Protein AF-A0A961IK95-F1 (afdb_monomer_lite)

Sequence (400 aa):
MKLLRFLFLKHDLAIVLLLSVLFCSRSAESQTNPLPEIFRVRCLNSVSGCACFGAAEGERESARLFHAEAVYRDGPDAGGRTPVRIGDRRCFYPVSGLLAKPYAPVLSSPMQNLDHAPLAFSALAPETRRNADPARFVAENTGSSLGHYWATYYHLALEDFHPGPAERILSPSGQTLGTASRSFLEQVMWEGSGISRSGLRLHYSGTALRFNLYPEGIWGHGAGSGFKVYPYRTIALNFPAFCRALGMPAGCRKDDVIGTLVYIPEIAARQIRMSDGSTHDGFFCANDTGSPNYIRDDRIDIFVGTHGGGNPYLPPARQANLLIAGGIENLVPADWRLWTADNTRVWCDRSRLPNDGAAPRAGDCTHDYHTVAWQKRLSLFAFRKSGGAYVRCATNPQAP

Secondary structure (DSSP, 8-state):
----SSSSSSSHHHHHHHHHHHHTT--------PPPPEEEE--TT-TT-EEEESSSS---EEEEE-TT-EEEE-S--BTTEEEEEETTEEEEEEGGGEEE----S----GGGGS--PPPPHHHHSGGGGGG-SHHHHHHHS-EEEEEEEEEEEE--EEGGGS---EEEEE-TTS-EEEEEEHHHHHHHHHHSEEE-TT--EEEE-SSTT-EEE--TT---B-SSTT-B--TTTEEEE-HHHHHHHTTPPTT--HHHHTTBEEE-HHHHHTTPBPTTSPBP-SEEEEEEE--TTTS-TTEEEEE-TTS----TTS-HHHH--HHHHTT-PPP-GGG---EEETTEEPPPPGGGSPSTTPPP-TTS-SSSHHHHTGGGEEEEEEEB-TTSPBPBPPPPPPP-

Foldseek 3Di:
DDDDDPPDPPPPVVVVVVVVVVVVPPPPPPPPPPFWWKWFFAFAFFLPADFFAADLPDPDGPDGDFGRDIWTFDDDHDNQWTWTDDPHDITTHHPVRTHTQDWPPFLDDPQVVPAQFFDQQCQFFVVCVVCSDLVVVPVVFDWDWLFKAFEFAAEAQELSGVDADWDFQAAPVRDGPDIGHPRSLVVCVVRQWHAGPVRFTWGDPPDPSHTDTDDPPFLAAAPDPQDGAHAQAEKAAAVVLSCVSLVHDPPDDCVQAFQFKKFWVVQLVLQFQHPVRHGDNRIHTHHHYDDCVVHPSRYIYGYHYHAARLASSHPPSRRDGRSVVSVQDHDGPRLARHANDSPRGDDDDPVQAPDGLDAHDPSHDSGHNSHSVVVNMTIMTWTADPVRGTRGTDGHPPPD

Structure (mmCIF, N/CA/C/O backbone):
data_AF-A0A961IK95-F1
#
_entry.id   AF-A0A961IK95-F1
#
loop_
_atom_site.group_PDB
_atom_site.id
_atom_site.type_symbol
_atom_site.label_atom_id
_atom_site.label_alt_id
_atom_site.label_comp_id
_atom_site.label_asym_id
_atom_site.label_entity_id
_atom_site.label_seq_id
_atom_site.pdbx_PDB_ins_code
_atom_site.Cartn_x
_atom_site.Cartn_y
_atom_site.Cartn_z
_atom_site.occupancy
_atom_site.B_iso_or_equiv
_atom_site.auth_seq_id
_atom_site.auth_comp_id
_atom_site.auth_asym_id
_atom_site.auth_atom_id
_atom_site.pdbx_PDB_model_num
ATOM 1 N N . MET A 1 1 ? -38.488 14.569 -84.208 1.00 45.97 1 MET A N 1
ATOM 2 C CA . MET A 1 1 ? -37.398 15.064 -83.338 1.00 45.97 1 MET A CA 1
ATOM 3 C C . MET A 1 1 ? -37.680 14.590 -81.909 1.00 45.97 1 MET A C 1
ATOM 5 O O . MET A 1 1 ? -38.280 15.329 -81.153 1.00 45.97 1 MET A O 1
ATOM 9 N N . LYS A 1 2 ? -37.552 13.331 -81.470 1.00 42.62 2 LYS A N 1
ATOM 10 C CA . LYS A 1 2 ? -36.507 12.291 -81.561 1.00 42.62 2 LYS A CA 1
ATOM 11 C C . LYS A 1 2 ? -35.085 12.781 -81.261 1.00 42.62 2 LYS A C 1
ATOM 13 O O . LYS A 1 2 ? -34.568 13.601 -82.003 1.00 42.62 2 LYS A O 1
ATOM 18 N N . LEU A 1 3 ? -34.520 12.156 -80.220 1.00 42.16 3 LEU A N 1
ATOM 19 C CA . LEU A 1 3 ? -33.155 12.208 -79.687 1.00 42.16 3 LEU A CA 1
ATOM 20 C C . LEU A 1 3 ? -32.746 13.512 -78.995 1.00 42.16 3 LEU A C 1
ATOM 22 O O . LEU A 1 3 ? -32.295 14.431 -79.651 1.00 42.16 3 LEU A O 1
ATOM 26 N N . LEU A 1 4 ? -32.849 13.540 -77.662 1.00 39.84 4 LEU A N 1
ATOM 27 C CA . LEU A 1 4 ? -31.824 14.039 -76.725 1.00 39.84 4 LEU A CA 1
ATOM 28 C C . LEU A 1 4 ? -32.437 14.013 -75.313 1.00 39.84 4 LEU A C 1
ATOM 30 O O . LEU A 1 4 ? -33.020 14.999 -74.881 1.00 39.84 4 LEU A O 1
ATOM 34 N N . ARG A 1 5 ? -32.401 12.875 -74.602 1.00 40.41 5 ARG A N 1
ATOM 35 C CA . ARG A 1 5 ? -32.706 12.856 -73.148 1.00 40.41 5 ARG A CA 1
ATOM 36 C C . ARG A 1 5 ? -32.293 11.593 -72.384 1.00 40.41 5 ARG A C 1
ATOM 38 O O . ARG A 1 5 ? -32.721 11.414 -71.255 1.00 40.41 5 ARG A O 1
ATOM 45 N N . PHE A 1 6 ? -31.452 10.731 -72.958 1.00 41.06 6 PHE A N 1
ATOM 46 C CA . PHE A 1 6 ? -31.142 9.420 -72.363 1.00 41.06 6 PHE A CA 1
ATOM 47 C C . PHE A 1 6 ? -29.654 9.144 -72.102 1.00 41.06 6 PHE A C 1
ATOM 49 O O . PHE A 1 6 ? -29.267 7.987 -71.990 1.00 41.06 6 PHE A O 1
ATOM 56 N N . LEU A 1 7 ? -28.814 10.180 -71.977 1.00 40.88 7 LEU A N 1
ATOM 57 C CA . LEU A 1 7 ? -27.362 9.986 -71.823 1.00 40.88 7 LEU A CA 1
ATOM 58 C C . LEU A 1 7 ? -26.703 10.614 -70.586 1.00 40.88 7 LEU A C 1
ATOM 60 O O . LEU A 1 7 ? -25.513 10.409 -70.408 1.00 40.88 7 LEU A O 1
ATOM 64 N N . PHE A 1 8 ? -27.434 11.278 -69.685 1.00 41.00 8 PHE A N 1
ATOM 65 C CA . PHE A 1 8 ? -26.800 11.958 -68.538 1.00 41.00 8 PHE A CA 1
ATOM 66 C C . PHE A 1 8 ? -27.149 11.418 -67.146 1.00 41.00 8 PHE A C 1
ATOM 68 O O . PHE A 1 8 ? -26.710 11.989 -66.161 1.00 41.00 8 PHE A O 1
ATOM 75 N N . LEU A 1 9 ? -27.877 10.300 -67.025 1.00 42.59 9 LEU A N 1
ATOM 76 C CA . LEU A 1 9 ? -28.307 9.791 -65.707 1.00 42.59 9 LEU A CA 1
ATOM 77 C C . LEU A 1 9 ? -27.632 8.488 -65.245 1.00 42.59 9 LEU A C 1
ATOM 79 O O . LEU A 1 9 ? -28.083 7.877 -64.280 1.00 42.59 9 LEU A O 1
ATOM 83 N N . LYS A 1 10 ? -26.575 8.025 -65.927 1.00 44.97 10 LYS A N 1
ATOM 84 C CA . LYS A 1 10 ? -25.900 6.751 -65.598 1.00 44.97 10 LYS A CA 1
ATOM 85 C C . LYS A 1 10 ? -24.442 6.877 -65.149 1.00 44.97 10 LYS A C 1
ATOM 87 O O . LYS A 1 10 ? -23.822 5.847 -64.911 1.00 44.97 10 LYS A O 1
ATOM 92 N N . HIS A 1 11 ? -23.876 8.079 -65.032 1.00 45.06 11 HIS A N 1
ATOM 93 C CA . HIS A 1 11 ? -22.487 8.248 -64.564 1.00 45.06 11 HIS A CA 1
ATOM 94 C C . HIS A 1 11 ? -22.375 8.836 -63.150 1.00 45.06 11 HIS A C 1
ATOM 96 O O . HIS A 1 11 ? -21.434 8.489 -62.443 1.00 45.06 11 HIS A O 1
ATOM 102 N N . ASP A 1 12 ? -23.376 9.576 -62.666 1.00 46.56 12 ASP A N 1
ATOM 103 C CA . ASP A 1 12 ? -23.298 10.172 -61.323 1.00 46.56 12 ASP A CA 1
ATOM 104 C C . ASP A 1 12 ? -23.637 9.190 -60.191 1.00 46.56 12 ASP A C 1
ATOM 106 O O . ASP A 1 12 ? -23.064 9.268 -59.106 1.00 46.56 12 ASP A O 1
ATOM 110 N N . LEU A 1 13 ? -24.497 8.194 -60.436 1.00 47.84 13 LEU A N 1
ATOM 111 C CA . LEU A 1 13 ? -24.855 7.217 -59.399 1.00 47.84 13 LEU A CA 1
ATOM 112 C C . LEU A 1 13 ? -23.715 6.226 -59.103 1.00 47.84 13 LEU A C 1
ATOM 114 O O . LEU A 1 13 ? -23.565 5.772 -57.972 1.00 47.84 13 LEU A O 1
ATOM 118 N N . ALA A 1 14 ? -22.889 5.910 -60.106 1.00 51.78 14 ALA A N 1
ATOM 119 C CA . ALA A 1 14 ? -21.763 4.990 -59.949 1.00 51.78 14 ALA A CA 1
ATOM 120 C C . ALA A 1 14 ? -20.589 5.639 -59.198 1.00 51.78 14 ALA A C 1
ATOM 122 O O . ALA A 1 14 ? -19.937 4.971 -58.401 1.00 51.78 14 ALA A O 1
ATOM 123 N N . ILE A 1 15 ? -20.355 6.943 -59.390 1.00 54.00 15 ILE A N 1
ATOM 124 C CA . ILE A 1 15 ? -19.274 7.677 -58.713 1.00 54.00 15 ILE A CA 1
ATOM 125 C C . ILE A 1 15 ? -19.610 7.911 -57.231 1.00 54.00 15 ILE A C 1
ATOM 127 O O . ILE A 1 15 ? -18.740 7.749 -56.376 1.00 54.00 15 ILE A O 1
ATOM 131 N N . VAL A 1 16 ? -20.876 8.188 -56.895 1.00 55.09 16 VAL A N 1
ATOM 132 C CA . VAL A 1 16 ? -21.311 8.345 -55.494 1.00 55.09 16 VAL A CA 1
ATOM 133 C C . VAL A 1 16 ? -21.284 7.011 -54.733 1.00 55.09 16 VAL A C 1
ATOM 135 O O . VAL A 1 16 ? -20.900 6.991 -53.560 1.00 55.09 16 VAL A O 1
ATOM 138 N N . LEU A 1 17 ? -21.600 5.884 -55.387 1.00 49.41 17 LEU A N 1
ATOM 139 C CA . LEU A 1 17 ? -21.492 4.555 -54.768 1.00 49.41 17 LEU A CA 1
ATOM 140 C C . LEU A 1 17 ? -20.028 4.102 -54.597 1.00 49.41 17 LEU A C 1
ATOM 142 O O . LEU A 1 17 ? -19.689 3.501 -53.582 1.00 49.41 17 LEU A O 1
ATOM 146 N N . LEU A 1 18 ? -19.131 4.427 -55.539 1.00 48.34 18 LEU A N 1
ATOM 147 C CA . LEU A 1 18 ? -17.707 4.082 -55.414 1.00 48.34 18 LEU A CA 1
ATOM 148 C C . LEU A 1 18 ? -17.002 4.913 -54.325 1.00 48.34 18 LEU A C 1
ATOM 150 O O . LEU A 1 18 ? -16.162 4.387 -53.597 1.00 48.34 18 LEU A O 1
ATOM 154 N N . LEU A 1 19 ? -17.378 6.188 -54.161 1.00 45.88 19 LEU A N 1
ATOM 155 C CA . LEU A 1 19 ? -16.849 7.059 -53.102 1.00 45.88 19 LEU A CA 1
ATOM 156 C C . LEU A 1 19 ? -17.349 6.670 -51.703 1.00 45.88 19 LEU A C 1
ATOM 158 O O . LEU A 1 19 ? -16.598 6.793 -50.739 1.00 45.88 19 LEU A O 1
ATOM 162 N N . SER A 1 20 ? -18.567 6.141 -51.568 1.00 46.97 20 SER A N 1
ATOM 163 C CA . SER A 1 20 ? -19.081 5.668 -50.271 1.00 46.97 20 SER A CA 1
ATOM 164 C C . SER A 1 20 ? -18.498 4.309 -49.852 1.00 46.97 20 SER A C 1
ATOM 166 O O . SER A 1 20 ? -18.286 4.082 -48.662 1.00 46.97 20 SER A O 1
ATOM 168 N N . VAL A 1 21 ? -18.110 3.446 -50.800 1.00 49.72 21 VAL A N 1
ATOM 169 C CA . VAL A 1 21 ? -17.390 2.189 -50.496 1.00 49.72 21 VAL A CA 1
ATOM 170 C C . VAL A 1 21 ? -15.903 2.436 -50.178 1.00 49.72 21 VAL A C 1
ATOM 172 O O . VAL A 1 21 ? -15.334 1.758 -49.317 1.00 49.72 21 VAL A O 1
ATOM 175 N N . LEU A 1 22 ? -15.280 3.463 -50.770 1.00 44.09 22 LEU A N 1
ATOM 176 C CA . LEU A 1 22 ? -13.903 3.869 -50.441 1.00 44.09 22 LEU A CA 1
ATOM 177 C C . LEU A 1 22 ? -13.770 4.547 -49.063 1.00 44.09 22 LEU A C 1
ATOM 179 O O . LEU A 1 22 ? -12.698 4.481 -48.465 1.00 44.09 22 LEU A O 1
ATOM 183 N N . PHE A 1 23 ? -14.841 5.133 -48.515 1.00 44.25 23 PHE A N 1
ATOM 184 C CA . PHE A 1 23 ? -14.838 5.712 -47.161 1.00 44.25 23 PHE A CA 1
ATOM 185 C C . PHE A 1 23 ? -15.321 4.760 -46.052 1.00 44.25 23 PHE A C 1
ATOM 187 O O . PHE A 1 23 ? -15.056 5.025 -44.881 1.00 44.25 23 PHE A O 1
ATOM 194 N N . CYS A 1 24 ? -15.943 3.623 -46.385 1.00 41.88 24 CYS A N 1
ATOM 195 C CA . CYS A 1 24 ? -16.347 2.602 -45.405 1.00 41.88 24 CYS A CA 1
ATOM 196 C C . CYS A 1 24 ? -15.288 1.517 -45.136 1.00 41.88 24 CYS A C 1
ATOM 198 O O . CYS A 1 24 ? -15.537 0.610 -44.348 1.00 41.88 24 CYS A O 1
ATOM 200 N N . SER A 1 25 ? -14.099 1.623 -45.738 1.00 40.56 25 SER A N 1
ATOM 201 C CA . SER A 1 25 ? -12.998 0.659 -45.566 1.00 40.56 25 SER A CA 1
ATOM 202 C C . SER A 1 25 ? -11.858 1.183 -44.686 1.00 40.56 25 SER A C 1
ATOM 204 O O . SER A 1 25 ? -10.741 0.675 -44.746 1.00 40.56 25 SER A O 1
ATOM 206 N N . ARG A 1 26 ? -12.105 2.195 -43.842 1.00 41.50 26 ARG A N 1
ATOM 207 C CA . ARG A 1 26 ? -11.265 2.387 -42.655 1.00 41.50 26 ARG A CA 1
ATOM 208 C C . ARG A 1 26 ? -11.751 1.405 -41.611 1.00 41.50 26 ARG A C 1
ATOM 210 O O . ARG A 1 26 ? -12.594 1.732 -40.780 1.00 41.50 26 ARG A O 1
ATOM 217 N N . SER A 1 27 ? -11.225 0.188 -41.715 1.00 43.75 27 SER A N 1
ATOM 218 C CA . SER A 1 27 ? -11.143 -0.743 -40.604 1.00 43.75 27 SER A CA 1
ATOM 219 C C . SER A 1 27 ? -10.884 0.064 -39.342 1.00 43.75 27 SER A C 1
ATOM 221 O O . SER A 1 27 ? -9.898 0.799 -39.259 1.00 43.75 27 SER A O 1
ATOM 223 N N . ALA A 1 28 ? -11.799 -0.042 -38.386 1.00 43.34 28 ALA A N 1
ATOM 224 C CA . ALA A 1 28 ? -11.497 0.251 -37.007 1.00 43.34 28 ALA A CA 1
ATOM 225 C C . ALA A 1 28 ? -10.394 -0.733 -36.592 1.00 43.34 28 ALA A C 1
ATOM 227 O O . ALA A 1 28 ? -10.659 -1.770 -35.990 1.00 43.34 28 ALA A O 1
ATOM 228 N N . GLU A 1 29 ? -9.145 -0.429 -36.949 1.00 40.84 29 GLU A N 1
ATOM 229 C CA . GLU A 1 29 ? -8.019 -0.778 -36.106 1.00 40.84 29 GLU A CA 1
ATOM 230 C C . GLU A 1 29 ? -8.317 -0.080 -34.789 1.00 40.84 29 GLU A C 1
ATOM 232 O O . GLU A 1 29 ? -8.023 1.095 -34.570 1.00 40.84 29 GLU A O 1
ATOM 237 N N . SER A 1 30 ? -9.003 -0.819 -33.923 1.00 37.44 30 SER A N 1
ATOM 238 C CA . SER A 1 30 ? -8.836 -0.661 -32.501 1.00 37.44 30 SER A CA 1
ATOM 239 C C . SER A 1 30 ? -7.330 -0.740 -32.283 1.00 37.44 30 SER A C 1
ATOM 241 O O . SER A 1 30 ? -6.755 -1.823 -32.214 1.00 37.44 30 SER A O 1
ATOM 243 N N . GLN A 1 31 ? -6.672 0.420 -32.265 1.00 39.47 31 GLN A N 1
ATOM 244 C CA . GLN A 1 31 ? -5.379 0.584 -31.632 1.00 39.47 31 GLN A CA 1
ATOM 245 C C . GLN A 1 31 ? -5.626 0.303 -30.151 1.00 39.47 31 GLN A C 1
ATOM 247 O O . GLN A 1 31 ? -5.724 1.205 -29.321 1.00 39.47 31 GLN A O 1
ATOM 252 N N . THR A 1 32 ? -5.792 -0.974 -29.804 1.00 50.81 32 THR A N 1
ATOM 253 C CA . THR A 1 32 ? -5.502 -1.441 -28.466 1.00 50.81 32 THR A CA 1
ATOM 254 C C . THR A 1 32 ? -4.019 -1.181 -28.317 1.00 50.81 32 THR A C 1
ATOM 256 O O . THR A 1 32 ? -3.199 -1.968 -28.792 1.00 50.81 32 THR A O 1
ATOM 259 N N . ASN A 1 33 ? -3.671 -0.019 -27.762 1.00 58.44 33 ASN A N 1
ATOM 260 C CA . ASN A 1 33 ? -2.304 0.253 -27.355 1.00 58.44 33 ASN A CA 1
ATOM 261 C C . ASN A 1 33 ? -1.815 -0.997 -26.615 1.00 58.44 33 ASN A C 1
ATOM 263 O O . ASN A 1 33 ? -2.503 -1.435 -25.683 1.00 58.44 33 ASN A O 1
ATOM 267 N N . PRO A 1 34 ? -0.716 -1.625 -27.068 1.00 7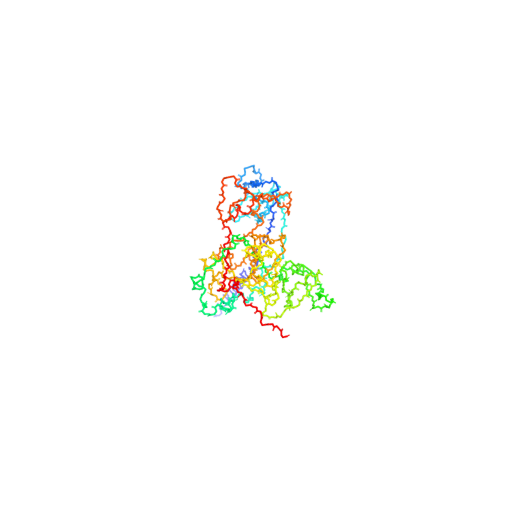6.06 34 PRO A N 1
ATOM 268 C CA . PRO A 1 34 ? -0.248 -2.850 -26.454 1.00 76.06 34 PRO A CA 1
ATOM 269 C C . PRO A 1 34 ? -0.042 -2.589 -24.966 1.00 76.06 34 PRO A C 1
ATOM 271 O O . PRO A 1 34 ? 0.439 -1.526 -24.558 1.00 76.06 34 PRO A O 1
ATOM 274 N N . LEU A 1 35 ? -0.471 -3.549 -24.153 1.00 85.81 35 LEU A N 1
ATOM 275 C CA . LEU A 1 35 ? -0.313 -3.466 -22.712 1.00 85.81 35 LEU A CA 1
ATOM 276 C C . LEU A 1 35 ? 1.168 -3.246 -22.373 1.00 85.81 35 LEU A C 1
ATOM 278 O O . LEU A 1 35 ? 2.027 -3.907 -22.960 1.00 85.81 35 LEU A O 1
ATOM 282 N N . PRO A 1 36 ? 1.487 -2.318 -21.457 1.00 91.06 36 PRO A N 1
ATOM 283 C CA . PRO A 1 36 ? 2.870 -1.959 -21.193 1.00 91.06 36 PRO A CA 1
ATOM 284 C C . PRO A 1 36 ? 3.668 -3.145 -20.643 1.00 91.06 36 PRO A C 1
ATOM 286 O O . PRO A 1 36 ? 3.295 -3.733 -19.631 1.00 91.06 36 PRO A O 1
ATOM 289 N N . GLU A 1 37 ? 4.812 -3.460 -21.236 1.00 95.19 37 GLU A N 1
ATOM 290 C CA . GLU A 1 37 ? 5.765 -4.374 -20.606 1.00 95.19 37 GLU A CA 1
ATOM 291 C C . GLU A 1 37 ? 6.461 -3.659 -19.441 1.00 95.19 37 GLU A C 1
ATOM 293 O O . GLU A 1 37 ? 7.066 -2.597 -19.620 1.00 95.19 37 GLU A O 1
ATOM 298 N N . ILE A 1 38 ? 6.356 -4.236 -18.241 1.00 97.06 38 ILE A N 1
ATOM 299 C CA . ILE A 1 38 ? 6.923 -3.678 -17.011 1.00 97.06 38 ILE A CA 1
ATOM 300 C C . ILE A 1 38 ? 8.025 -4.605 -16.511 1.00 97.06 38 ILE A C 1
ATOM 302 O O . ILE A 1 38 ? 7.834 -5.817 -16.373 1.00 97.06 38 ILE A O 1
ATOM 306 N N . PHE A 1 39 ? 9.173 -4.022 -16.190 1.00 98.00 39 PHE A N 1
ATOM 307 C CA . PHE A 1 39 ? 10.311 -4.724 -15.623 1.00 98.00 39 PHE A CA 1
ATOM 308 C C . PHE A 1 39 ? 10.614 -4.229 -14.216 1.00 98.00 39 PHE A C 1
ATOM 310 O O . PHE A 1 39 ? 10.474 -3.052 -13.892 1.00 98.00 39 PHE A O 1
ATOM 317 N N . ARG A 1 40 ? 11.103 -5.149 -13.390 1.00 98.12 40 ARG A N 1
ATOM 318 C CA . ARG A 1 40 ? 11.811 -4.855 -12.151 1.00 98.12 40 ARG A CA 1
ATOM 319 C C . ARG A 1 40 ? 13.308 -4.834 -12.442 1.00 98.12 40 ARG A C 1
ATOM 321 O O . ARG A 1 40 ? 13.852 -5.841 -12.896 1.00 98.12 40 ARG A O 1
ATOM 328 N N . VAL A 1 41 ? 13.974 -3.730 -12.127 1.00 98.31 41 VAL A N 1
ATOM 329 C CA . VAL A 1 41 ? 15.429 -3.599 -12.275 1.00 98.31 41 VAL A CA 1
ATOM 330 C C . VAL A 1 41 ? 16.159 -4.487 -11.269 1.00 98.31 41 VAL A C 1
ATOM 332 O O . VAL A 1 41 ? 15.858 -4.486 -10.073 1.00 98.31 41 VAL A O 1
ATOM 335 N N . ARG A 1 42 ? 17.169 -5.218 -11.741 1.00 98.31 42 ARG A N 1
ATOM 336 C CA . ARG A 1 42 ? 18.123 -5.969 -10.925 1.00 98.31 42 ARG A CA 1
ATOM 337 C C . ARG A 1 42 ? 19.454 -5.215 -10.860 1.00 98.31 42 ARG A C 1
ATOM 339 O O . ARG A 1 42 ? 20.326 -5.407 -11.695 1.00 98.31 42 ARG A O 1
ATOM 346 N N . CYS A 1 43 ? 19.619 -4.412 -9.810 1.00 97.75 43 CYS A N 1
ATOM 347 C CA . CYS A 1 43 ? 20.874 -3.730 -9.476 1.00 97.75 43 CYS A CA 1
ATOM 348 C C . CYS A 1 43 ? 21.347 -4.101 -8.059 1.00 97.75 43 CYS A C 1
ATOM 350 O O . CYS A 1 43 ? 21.096 -3.386 -7.096 1.00 97.75 43 CYS A O 1
ATOM 352 N N . LEU A 1 44 ? 21.956 -5.273 -7.897 1.00 97.88 44 LEU A N 1
ATOM 353 C CA . LEU A 1 44 ? 22.345 -5.777 -6.575 1.00 97.88 44 LEU A CA 1
ATOM 354 C C . LEU A 1 44 ? 23.651 -5.140 -6.083 1.00 97.88 44 LEU A C 1
ATOM 356 O O . LEU A 1 44 ? 24.497 -4.744 -6.879 1.00 97.88 44 LEU A O 1
ATOM 360 N N . ASN A 1 45 ? 23.819 -5.081 -4.762 1.00 97.62 45 ASN A N 1
ATOM 361 C CA . ASN A 1 45 ? 25.032 -4.634 -4.072 1.00 97.62 45 ASN A CA 1
ATOM 362 C C . ASN A 1 45 ? 25.505 -3.208 -4.429 1.00 97.62 45 ASN A C 1
ATOM 364 O O . ASN A 1 45 ? 26.687 -2.906 -4.289 1.00 97.62 45 ASN A O 1
ATOM 368 N N . SER A 1 46 ? 24.602 -2.315 -4.856 1.00 96.69 46 SER A N 1
ATOM 369 C CA . SER A 1 46 ? 24.933 -0.919 -5.180 1.00 96.69 46 SER A CA 1
ATOM 370 C C . SER A 1 46 ? 23.968 0.075 -4.536 1.00 96.69 46 SER A C 1
ATOM 372 O O . SER A 1 46 ? 22.833 0.231 -4.980 1.00 96.69 46 SER A O 1
ATOM 374 N N . VAL A 1 47 ? 24.450 0.816 -3.532 1.00 95.75 47 VAL A N 1
ATOM 375 C CA . VAL A 1 47 ? 23.699 1.918 -2.898 1.00 95.75 47 VAL A CA 1
ATOM 376 C C . VAL A 1 47 ? 23.473 3.080 -3.870 1.00 95.75 47 VAL A C 1
ATOM 378 O O . VAL A 1 47 ? 22.453 3.760 -3.799 1.00 95.75 47 VAL A O 1
ATOM 381 N N . SER A 1 48 ? 24.417 3.316 -4.784 1.00 95.94 48 SER A N 1
ATOM 382 C CA . SER A 1 48 ? 24.363 4.423 -5.742 1.00 95.94 48 SER A CA 1
ATOM 383 C C . SER A 1 48 ? 23.577 4.086 -7.010 1.00 95.94 48 SER A C 1
ATOM 385 O O . SER A 1 48 ? 23.473 4.935 -7.889 1.00 95.94 48 SER A O 1
ATOM 387 N N . GLY A 1 49 ? 23.022 2.875 -7.120 1.00 97.00 49 GLY A N 1
ATOM 388 C CA . GLY A 1 49 ? 22.348 2.395 -8.323 1.00 97.00 49 GLY A CA 1
ATOM 389 C C . GLY A 1 49 ? 23.319 1.947 -9.420 1.00 97.00 49 GLY A C 1
ATOM 390 O O . GLY A 1 49 ? 24.542 1.970 -9.260 1.00 97.00 49 GLY A O 1
ATOM 391 N N . CYS A 1 50 ? 22.759 1.504 -10.538 1.00 97.38 50 CYS A N 1
ATOM 392 C CA . CYS A 1 50 ? 23.479 0.959 -11.684 1.00 97.38 50 CYS A CA 1
ATOM 393 C C . CYS A 1 50 ? 23.306 1.870 -12.893 1.00 97.38 50 CYS A C 1
ATOM 395 O O . CYS A 1 50 ? 22.241 2.463 -13.079 1.00 97.38 50 CYS A O 1
ATOM 397 N N . ALA A 1 51 ? 24.347 1.945 -13.720 1.00 96.50 51 ALA A N 1
ATOM 398 C CA . ALA A 1 51 ? 24.362 2.790 -14.903 1.00 96.50 51 ALA A CA 1
ATOM 399 C C . ALA A 1 51 ? 23.254 2.407 -15.896 1.00 96.50 51 ALA A C 1
ATOM 401 O O . ALA A 1 51 ? 23.008 1.232 -16.174 1.00 96.50 51 ALA A O 1
ATOM 402 N N . CYS A 1 52 ? 22.619 3.433 -16.445 1.00 96.62 52 CYS A N 1
ATOM 403 C CA . CYS A 1 52 ? 21.712 3.372 -17.574 1.00 96.62 52 CYS A CA 1
ATOM 404 C C . CYS A 1 52 ? 22.203 4.362 -18.628 1.00 96.62 52 CYS A C 1
ATOM 406 O O . CYS A 1 52 ? 22.633 5.471 -18.298 1.00 96.62 52 CYS A O 1
ATOM 408 N N . PHE A 1 53 ? 22.184 3.953 -19.889 1.00 96.81 53 PHE A N 1
ATOM 409 C CA . PHE A 1 53 ? 22.961 4.605 -20.939 1.00 96.81 53 PHE A CA 1
ATOM 410 C C . PHE A 1 53 ? 22.086 5.477 -21.837 1.00 96.81 53 PHE A C 1
ATOM 412 O O . PHE A 1 53 ? 20.906 5.193 -22.038 1.00 96.81 53 PHE A O 1
ATOM 419 N N . GLY A 1 54 ? 22.656 6.544 -22.398 1.00 94.38 54 GLY A N 1
ATOM 420 C CA . GLY A 1 54 ? 21.928 7.425 -23.322 1.00 94.38 54 GLY A CA 1
ATOM 421 C C . GLY A 1 54 ? 21.598 6.783 -24.675 1.00 94.38 54 GLY A C 1
ATOM 422 O O . GLY A 1 54 ? 20.672 7.223 -25.347 1.00 94.38 54 GLY A O 1
ATOM 423 N N . ALA A 1 55 ? 22.333 5.739 -25.064 1.00 91.50 55 ALA A N 1
ATOM 424 C CA . ALA A 1 55 ? 22.173 5.023 -26.326 1.00 91.50 55 ALA A CA 1
ATOM 425 C C . ALA A 1 55 ? 22.481 3.528 -26.142 1.00 91.50 55 ALA A C 1
ATOM 427 O O . ALA A 1 55 ? 23.194 3.154 -25.211 1.00 91.50 55 ALA A O 1
ATOM 428 N N . ALA A 1 56 ? 21.981 2.686 -27.050 1.00 88.06 56 ALA A N 1
ATOM 429 C CA . ALA A 1 56 ? 22.158 1.231 -27.008 1.00 88.06 56 ALA A CA 1
ATOM 430 C C . ALA A 1 56 ? 23.632 0.786 -27.021 1.00 88.06 56 ALA A C 1
ATOM 432 O O . ALA A 1 56 ? 24.013 -0.133 -26.297 1.00 88.06 56 ALA A O 1
ATOM 433 N N . GLU A 1 57 ? 24.458 1.469 -27.813 1.00 86.88 57 GLU A N 1
ATOM 434 C CA . GLU A 1 57 ? 25.899 1.210 -27.958 1.00 86.88 57 GLU A CA 1
ATOM 435 C C . GLU A 1 57 ? 26.763 2.214 -27.176 1.00 86.88 57 GLU A C 1
ATOM 437 O O . GLU A 1 57 ? 27.986 2.130 -27.184 1.00 86.88 57 GLU A O 1
ATOM 442 N N . GLY A 1 58 ? 26.140 3.183 -26.499 1.00 74.00 58 GLY A N 1
ATOM 443 C CA . GLY A 1 58 ? 26.854 4.252 -25.812 1.00 74.00 58 GLY A CA 1
ATOM 444 C C . GLY A 1 58 ? 27.416 3.814 -24.461 1.00 74.00 58 GLY A C 1
ATOM 445 O O . GLY A 1 58 ? 26.732 3.166 -23.673 1.00 74.00 58 GLY A O 1
ATOM 446 N N . GLU A 1 59 ? 28.634 4.256 -24.149 1.00 78.12 59 GLU A N 1
ATOM 447 C CA . GLU A 1 59 ? 29.238 4.095 -22.815 1.00 78.12 59 GLU A CA 1
ATOM 448 C C . GLU A 1 59 ? 28.854 5.226 -21.848 1.00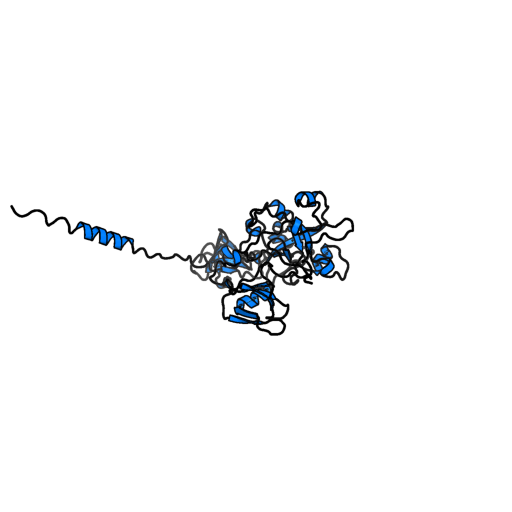 78.12 59 GLU A C 1
ATOM 450 O O . GLU A 1 59 ? 29.051 5.124 -20.638 1.00 78.12 59 GLU A O 1
ATOM 455 N N . ARG A 1 60 ? 28.269 6.316 -22.363 1.00 90.88 60 ARG A N 1
ATOM 456 C CA . ARG A 1 60 ? 27.890 7.472 -21.549 1.00 90.88 60 ARG A CA 1
ATOM 457 C C . ARG A 1 60 ? 26.653 7.164 -20.705 1.00 90.88 60 ARG A C 1
ATOM 459 O O . ARG A 1 60 ? 25.538 7.056 -21.226 1.00 90.88 60 ARG A O 1
ATOM 466 N N . GLU A 1 61 ? 26.863 7.084 -19.394 1.00 93.38 61 GLU A N 1
ATOM 467 C CA . GLU A 1 61 ? 25.801 7.047 -18.389 1.00 93.38 61 GLU A CA 1
ATOM 468 C C . GLU A 1 61 ? 24.931 8.312 -18.509 1.00 93.38 61 GLU A C 1
ATOM 470 O O . GLU A 1 61 ? 25.434 9.437 -18.485 1.00 93.38 61 GLU A O 1
ATOM 475 N N . SER A 1 62 ? 23.621 8.126 -18.671 1.00 93.75 62 SER A N 1
ATOM 476 C CA . SER A 1 62 ? 22.619 9.202 -18.678 1.00 93.75 62 SER A CA 1
ATOM 477 C C . SER A 1 62 ? 21.785 9.225 -17.399 1.00 93.75 62 SER A C 1
ATOM 479 O O . SER A 1 62 ? 21.181 10.241 -17.058 1.00 93.75 62 SER A O 1
ATOM 481 N N . ALA A 1 63 ? 21.723 8.094 -16.700 1.00 94.81 63 ALA A N 1
ATOM 482 C CA . ALA A 1 63 ? 20.867 7.878 -15.553 1.00 94.81 63 ALA A CA 1
ATOM 483 C C . ALA A 1 63 ? 21.410 6.743 -14.682 1.00 94.81 63 ALA A C 1
ATOM 485 O O . ALA A 1 63 ? 22.126 5.863 -15.156 1.00 94.81 63 ALA A O 1
ATOM 486 N N . ARG A 1 64 ? 20.964 6.710 -13.425 1.00 96.12 64 ARG A N 1
ATOM 487 C CA . ARG A 1 64 ? 21.080 5.534 -12.560 1.00 96.12 64 ARG A CA 1
ATOM 488 C C . ARG A 1 64 ? 19.717 4.963 -12.235 1.00 96.12 64 ARG A C 1
ATOM 490 O O . ARG A 1 64 ? 18.778 5.732 -12.005 1.00 96.12 64 ARG A O 1
ATOM 497 N N . LEU A 1 65 ? 19.644 3.635 -12.249 1.00 97.38 65 LEU A N 1
ATOM 498 C CA . LEU A 1 65 ? 18.479 2.864 -11.829 1.00 97.38 65 LEU A CA 1
ATOM 499 C C . LEU A 1 65 ? 18.823 2.045 -10.590 1.00 97.38 65 LEU A C 1
ATOM 501 O O . LEU A 1 65 ? 19.936 1.526 -10.469 1.00 97.38 65 LEU A O 1
ATOM 505 N N . PHE A 1 66 ? 17.867 1.904 -9.685 1.00 97.50 66 PHE A N 1
ATOM 506 C CA . PHE A 1 66 ? 18.052 1.188 -8.428 1.00 97.50 66 PHE A CA 1
ATOM 507 C C . PHE A 1 66 ? 17.428 -0.203 -8.472 1.00 97.50 66 PHE A C 1
ATOM 509 O O . PHE A 1 66 ? 16.549 -0.488 -9.285 1.00 97.50 66 PHE A O 1
ATOM 516 N N . HIS A 1 67 ? 17.878 -1.095 -7.584 1.00 98.31 67 HIS A N 1
ATOM 517 C CA . HIS A 1 67 ? 17.242 -2.402 -7.466 1.00 98.31 67 HIS A CA 1
ATOM 518 C C . HIS A 1 67 ? 15.753 -2.241 -7.173 1.00 98.31 67 HIS A C 1
ATOM 520 O O . HIS A 1 67 ? 15.345 -1.378 -6.399 1.00 98.31 67 HIS A O 1
ATOM 526 N N . ALA A 1 68 ? 14.955 -3.113 -7.772 1.00 97.62 68 ALA A N 1
ATOM 527 C CA . ALA A 1 68 ? 13.516 -3.145 -7.623 1.00 97.62 68 ALA A CA 1
ATOM 528 C C . ALA A 1 68 ? 12.763 -1.899 -8.138 1.00 97.62 68 ALA A C 1
ATOM 530 O O . ALA A 1 68 ? 11.545 -1.821 -7.974 1.00 97.62 68 ALA A O 1
ATOM 531 N N . GLU A 1 69 ? 13.431 -0.972 -8.827 1.00 97.75 69 GLU A N 1
ATOM 532 C CA . GLU A 1 69 ? 12.765 0.106 -9.560 1.00 97.75 69 GLU A CA 1
ATOM 533 C C . GLU A 1 69 ? 11.931 -0.475 -10.708 1.00 97.75 69 GLU A C 1
ATOM 535 O O . GLU A 1 69 ? 12.366 -1.397 -11.407 1.00 97.75 69 GLU A O 1
ATOM 540 N N . ALA A 1 70 ? 10.695 0.009 -10.844 1.00 97.38 70 ALA A N 1
ATOM 541 C CA . ALA A 1 70 ? 9.806 -0.394 -11.923 1.00 97.38 70 ALA A CA 1
ATOM 542 C C . ALA A 1 70 ? 10.075 0.474 -13.150 1.00 97.38 70 ALA A C 1
ATOM 544 O O . ALA A 1 70 ? 10.039 1.703 -13.065 1.00 97.38 70 ALA A O 1
ATOM 545 N N . VAL A 1 71 ? 10.328 -0.167 -14.286 1.00 97.75 71 VAL A N 1
ATOM 546 C CA . VAL A 1 71 ? 10.569 0.511 -15.560 1.00 97.75 71 VAL A CA 1
ATOM 547 C C . VAL A 1 71 ? 9.671 -0.051 -16.645 1.00 97.75 71 VAL A C 1
ATOM 549 O O . VAL A 1 71 ? 9.319 -1.229 -16.625 1.00 97.75 71 VAL A O 1
ATOM 552 N N . TYR A 1 72 ? 9.321 0.791 -17.605 1.00 97.00 72 TYR A N 1
ATOM 553 C CA . TYR A 1 72 ? 8.507 0.418 -18.754 1.00 97.00 72 TYR A CA 1
ATOM 554 C C . TYR A 1 72 ? 9.396 0.193 -19.965 1.00 97.00 72 TYR A C 1
ATOM 556 O O . TYR A 1 72 ? 10.330 0.964 -20.176 1.00 97.00 72 TYR A O 1
ATOM 564 N N . ARG A 1 73 ? 9.096 -0.814 -20.785 1.00 96.50 73 ARG A N 1
ATOM 565 C CA . ARG A 1 73 ? 9.727 -0.941 -22.103 1.00 96.50 73 ARG A CA 1
ATOM 566 C C . ARG A 1 73 ? 9.380 0.269 -22.971 1.00 96.50 73 ARG A C 1
ATOM 568 O O . ARG A 1 73 ? 8.222 0.678 -23.007 1.00 96.50 73 ARG A O 1
ATOM 575 N N . ASP A 1 74 ? 10.366 0.810 -23.679 1.00 95.94 74 ASP A N 1
ATOM 576 C CA . ASP A 1 74 ? 10.211 1.988 -24.549 1.00 95.94 74 ASP A CA 1
ATOM 577 C C . ASP A 1 74 ? 10.722 1.735 -25.981 1.00 95.94 74 ASP A C 1
ATOM 579 O O . ASP A 1 74 ? 11.099 2.660 -26.695 1.00 95.94 74 ASP A O 1
ATOM 583 N N . GLY A 1 75 ? 10.772 0.468 -26.406 1.00 94.56 75 GLY A N 1
ATOM 584 C CA . GLY A 1 75 ? 11.223 0.072 -27.740 1.00 94.56 75 GLY A CA 1
ATOM 585 C C . GLY A 1 75 ? 11.847 -1.329 -27.803 1.00 94.56 75 GLY A C 1
ATOM 586 O O . GLY A 1 75 ? 11.898 -2.039 -26.791 1.00 94.56 75 GLY A O 1
ATOM 587 N N . PRO A 1 76 ? 12.311 -1.741 -28.996 1.00 95.12 76 PRO A N 1
ATOM 588 C CA . PRO A 1 76 ? 12.977 -3.022 -29.196 1.00 95.12 76 PRO A CA 1
ATOM 589 C C . PRO A 1 76 ? 14.378 -3.032 -28.580 1.00 95.12 76 PRO A C 1
ATOM 591 O O . PRO A 1 76 ? 15.009 -1.989 -28.403 1.00 95.12 76 PRO A O 1
ATOM 594 N N . ASP A 1 77 ? 14.874 -4.230 -28.284 1.00 96.06 77 ASP A N 1
ATOM 595 C CA . ASP A 1 77 ? 16.224 -4.403 -27.755 1.00 96.06 77 ASP A CA 1
ATOM 596 C C . ASP A 1 77 ? 17.269 -4.086 -28.834 1.00 96.06 77 ASP A C 1
ATOM 598 O O . ASP A 1 77 ? 17.092 -4.400 -30.011 1.00 96.06 77 ASP A O 1
ATOM 602 N N . ALA A 1 78 ? 18.381 -3.485 -28.422 1.00 94.00 78 ALA A N 1
ATOM 603 C CA . ALA A 1 78 ? 19.501 -3.146 -29.290 1.00 94.00 78 ALA A CA 1
ATOM 604 C C . ALA A 1 78 ? 20.815 -3.250 -28.506 1.00 94.00 78 ALA A C 1
ATOM 606 O O . ALA A 1 78 ? 20.900 -2.814 -27.357 1.00 94.00 78 ALA A O 1
ATOM 607 N N . GLY A 1 79 ? 21.845 -3.856 -29.105 1.00 90.75 79 GLY A N 1
ATOM 608 C CA . GLY A 1 79 ? 23.175 -3.961 -28.486 1.00 90.75 79 GLY A CA 1
ATOM 609 C C . GLY A 1 79 ? 23.192 -4.662 -27.117 1.00 90.75 79 GLY A C 1
ATOM 610 O O . GLY A 1 79 ? 23.964 -4.278 -26.242 1.00 90.75 79 GLY A O 1
ATOM 611 N N . GLY A 1 80 ? 22.301 -5.637 -26.883 1.00 94.94 80 GLY A N 1
ATOM 612 C CA . GLY A 1 80 ? 22.177 -6.330 -25.589 1.00 94.94 80 GLY A CA 1
ATOM 613 C C . GLY A 1 80 ? 21.520 -5.500 -24.473 1.00 94.94 80 GLY A C 1
ATOM 614 O O . GLY A 1 80 ? 21.558 -5.890 -23.301 1.00 94.94 80 GLY A O 1
ATOM 615 N N . ARG A 1 81 ? 20.917 -4.357 -24.815 1.00 97.12 81 ARG A N 1
ATOM 616 C CA . ARG A 1 81 ? 20.193 -3.469 -23.901 1.00 97.12 81 ARG A CA 1
ATOM 617 C C . ARG A 1 81 ? 18.749 -3.273 -24.361 1.00 97.12 81 ARG A C 1
ATOM 619 O O . ARG A 1 81 ? 18.461 -3.299 -25.553 1.00 97.12 81 ARG A O 1
ATOM 626 N N . THR A 1 82 ? 17.863 -3.008 -23.413 1.00 97.69 82 THR A N 1
ATOM 627 C CA . THR A 1 82 ? 16.471 -2.626 -23.665 1.00 97.69 82 THR A CA 1
ATOM 628 C C . THR A 1 82 ? 16.308 -1.130 -23.390 1.00 97.69 82 THR A C 1
ATOM 630 O O . THR A 1 82 ? 16.743 -0.665 -22.328 1.00 97.69 82 THR A O 1
ATOM 633 N N . PRO A 1 83 ? 15.698 -0.349 -24.300 1.00 97.56 83 PRO A N 1
ATOM 634 C CA . PRO A 1 83 ? 15.258 1.004 -23.989 1.00 97.56 83 PRO A CA 1
ATOM 635 C C . PRO A 1 83 ? 14.136 0.946 -22.949 1.00 97.56 83 PRO A C 1
ATOM 637 O O . PRO A 1 83 ? 13.128 0.257 -23.126 1.00 97.56 83 PRO A O 1
ATOM 640 N N . VAL A 1 84 ? 14.320 1.668 -21.851 1.00 97.75 84 VAL A N 1
ATOM 641 C CA . VAL A 1 84 ? 13.392 1.709 -20.724 1.00 97.75 84 VAL A CA 1
ATOM 642 C C . VAL A 1 84 ? 13.028 3.141 -20.355 1.00 97.75 84 VAL A C 1
ATOM 644 O O . VAL A 1 84 ? 13.817 4.073 -20.533 1.00 97.75 84 VAL A O 1
ATOM 647 N N . ARG A 1 85 ? 11.828 3.307 -19.797 1.00 96.44 85 ARG A N 1
ATOM 648 C CA . ARG A 1 85 ? 11.275 4.587 -19.356 1.00 96.44 85 ARG A CA 1
ATOM 649 C C . ARG A 1 85 ? 10.850 4.549 -17.890 1.00 96.44 85 ARG A C 1
ATOM 651 O O . ARG A 1 85 ? 10.231 3.583 -17.441 1.00 96.44 85 ARG A O 1
ATOM 658 N N . ILE A 1 86 ? 11.149 5.629 -17.166 1.00 92.19 86 ILE A N 1
ATOM 659 C CA . ILE A 1 86 ? 10.771 5.867 -15.764 1.00 92.19 86 ILE A CA 1
ATOM 660 C C . ILE A 1 86 ? 10.282 7.305 -15.636 1.00 92.19 86 ILE A C 1
ATOM 662 O O . ILE A 1 86 ? 11.079 8.241 -15.720 1.00 92.19 86 ILE A O 1
ATOM 666 N N . GLY A 1 87 ? 8.975 7.491 -15.451 1.00 87.75 87 GLY A N 1
ATOM 667 C CA . GLY A 1 87 ? 8.369 8.813 -15.616 1.00 87.75 87 GLY A CA 1
ATOM 668 C C . GLY A 1 87 ? 8.726 9.374 -16.997 1.00 87.75 87 GLY A C 1
ATOM 669 O O . GLY A 1 87 ? 8.465 8.716 -18.011 1.00 87.75 87 GLY A O 1
ATOM 670 N N . ASP A 1 88 ? 9.396 10.526 -17.007 1.00 89.25 88 ASP A N 1
ATOM 671 C CA . ASP A 1 88 ? 9.868 11.210 -18.219 1.00 89.25 88 ASP A CA 1
ATOM 672 C C . ASP A 1 88 ? 11.299 10.823 -18.631 1.00 89.25 88 ASP A C 1
ATOM 674 O O . ASP A 1 88 ? 11.756 11.159 -19.725 1.00 89.25 88 ASP A O 1
ATOM 678 N N . ARG A 1 89 ? 12.030 10.100 -17.774 1.00 93.50 89 ARG A N 1
ATOM 679 C CA . ARG A 1 89 ? 13.411 9.678 -18.043 1.00 93.50 89 ARG A CA 1
ATOM 680 C C . ARG A 1 89 ? 13.413 8.468 -18.969 1.00 93.50 89 ARG A C 1
ATOM 682 O O . ARG A 1 89 ? 12.670 7.514 -18.742 1.00 93.50 89 ARG A O 1
ATOM 689 N N . ARG A 1 90 ? 14.304 8.480 -19.961 1.00 96.00 90 ARG A N 1
ATOM 690 C CA . ARG A 1 90 ? 14.539 7.369 -20.894 1.00 96.00 90 ARG A CA 1
ATOM 691 C C . ARG A 1 90 ? 16.021 7.030 -20.941 1.00 96.00 90 ARG A C 1
ATOM 693 O O . ARG A 1 90 ? 16.861 7.930 -20.924 1.00 96.00 90 ARG A O 1
ATOM 700 N N . CYS A 1 91 ? 16.339 5.745 -20.980 1.00 97.12 91 CYS A N 1
ATOM 701 C CA . CYS A 1 91 ? 17.710 5.258 -21.091 1.00 97.12 91 CYS A CA 1
ATOM 702 C C . CYS A 1 91 ? 17.730 3.793 -21.553 1.00 97.12 91 CYS A C 1
ATOM 704 O O . CYS A 1 91 ? 16.692 3.144 -21.631 1.00 97.12 91 CYS A O 1
ATOM 706 N N . PHE A 1 92 ? 18.908 3.263 -21.861 1.00 97.88 92 PHE A N 1
ATOM 707 C CA . PHE A 1 92 ? 19.121 1.871 -22.245 1.00 97.88 92 PHE A CA 1
ATOM 708 C C . PHE A 1 92 ? 19.724 1.101 -21.074 1.00 97.88 92 PHE A C 1
ATOM 710 O O . PHE A 1 92 ? 20.775 1.486 -20.556 1.00 97.88 92 PHE A O 1
ATOM 717 N N . TYR A 1 93 ? 19.085 0.004 -20.671 1.00 97.94 93 TYR A N 1
ATOM 718 C CA . TYR A 1 93 ? 19.532 -0.831 -19.555 1.00 97.94 93 TYR A CA 1
ATOM 719 C C . TYR A 1 93 ? 19.846 -2.260 -20.026 1.00 97.94 93 TYR A C 1
ATOM 721 O O . TYR A 1 93 ? 19.147 -2.755 -20.911 1.00 97.94 93 TYR A O 1
ATOM 729 N N . PRO A 1 94 ? 20.875 -2.944 -19.489 1.00 97.06 94 PRO A N 1
ATOM 730 C CA . PRO A 1 94 ? 21.195 -4.316 -19.888 1.00 97.06 94 PRO A CA 1
ATOM 731 C C . PRO A 1 94 ? 20.002 -5.264 -19.732 1.00 97.06 94 PRO A C 1
ATOM 733 O O . PRO A 1 94 ? 19.392 -5.315 -18.663 1.00 97.06 94 PRO A O 1
ATOM 736 N N . VAL A 1 95 ? 19.715 -6.061 -20.768 1.00 97.12 95 VAL A N 1
ATOM 737 C CA . VAL A 1 95 ? 18.589 -7.021 -20.771 1.00 97.12 95 VAL A CA 1
ATOM 738 C C . VAL A 1 95 ? 18.690 -7.990 -19.587 1.00 97.12 95 VAL A C 1
ATOM 740 O O . VAL A 1 95 ? 17.703 -8.269 -18.912 1.00 97.12 95 VAL A O 1
ATOM 743 N N . SER A 1 96 ? 19.904 -8.450 -19.265 1.00 96.56 96 SER A N 1
ATOM 744 C CA . SER A 1 96 ? 20.180 -9.359 -18.140 1.00 96.56 96 SER A CA 1
ATOM 745 C C . SER A 1 96 ? 19.837 -8.779 -16.760 1.00 96.56 96 SER A C 1
ATOM 747 O O . SER A 1 96 ? 19.692 -9.527 -15.789 1.00 96.56 96 SER A O 1
ATOM 749 N N . GLY A 1 97 ? 19.704 -7.454 -16.665 1.00 97.50 97 GLY A N 1
ATOM 750 C CA . GLY A 1 97 ? 19.320 -6.726 -15.462 1.00 97.50 97 GLY A CA 1
ATOM 751 C C . GLY A 1 97 ? 17.824 -6.408 -15.375 1.00 97.50 97 GLY A C 1
ATOM 752 O O . GLY A 1 97 ? 17.422 -5.707 -14.448 1.00 97.50 97 GLY A O 1
ATOM 753 N N . LEU A 1 98 ? 16.993 -6.884 -16.305 1.00 98.25 98 LEU A N 1
ATOM 754 C CA . LEU A 1 98 ? 15.553 -6.621 -16.329 1.00 98.25 98 LEU A CA 1
ATOM 755 C C . LEU A 1 98 ? 14.761 -7.896 -16.045 1.00 98.25 98 LEU A C 1
ATOM 757 O O . LEU A 1 98 ? 14.892 -8.905 -16.730 1.00 98.25 98 LEU A O 1
ATOM 761 N N . LEU A 1 99 ? 13.909 -7.847 -15.023 1.00 97.75 99 LEU A N 1
ATOM 762 C CA . LEU A 1 99 ? 13.046 -8.962 -14.642 1.00 97.75 99 LEU A CA 1
ATOM 763 C C . LEU A 1 99 ? 11.607 -8.635 -15.000 1.00 97.75 99 LEU A C 1
ATOM 765 O O . LEU A 1 99 ? 11.002 -7.772 -14.363 1.00 97.75 99 LEU A O 1
ATOM 769 N N . ALA A 1 100 ? 11.060 -9.328 -15.997 1.00 96.69 100 ALA A N 1
ATOM 770 C CA . ALA A 1 100 ? 9.681 -9.126 -16.421 1.00 96.69 100 ALA A CA 1
ATOM 771 C C . ALA A 1 100 ? 8.712 -9.327 -15.248 1.00 96.69 100 ALA A C 1
ATOM 773 O O . ALA A 1 100 ? 8.845 -10.265 -14.452 1.00 96.69 100 ALA A O 1
ATOM 774 N N . LYS A 1 101 ? 7.737 -8.426 -15.136 1.00 95.69 101 LYS A N 1
ATOM 775 C CA . LYS A 1 101 ? 6.652 -8.503 -14.161 1.00 95.69 101 LYS A CA 1
ATOM 776 C C . LYS A 1 101 ? 5.344 -8.745 -14.903 1.00 95.69 101 LYS A C 1
ATOM 778 O O . LYS A 1 101 ? 4.685 -7.783 -15.288 1.00 95.69 101 LYS A O 1
ATOM 783 N N . PRO A 1 102 ? 4.988 -10.020 -15.150 1.00 92.00 102 PRO A N 1
ATOM 784 C CA . PRO A 1 102 ? 3.750 -10.335 -15.838 1.00 92.00 102 PRO A CA 1
ATOM 785 C C . PRO A 1 102 ? 2.555 -9.941 -14.971 1.00 92.00 102 PRO A C 1
ATOM 787 O O . PRO A 1 102 ? 2.582 -10.060 -13.745 1.00 92.00 102 PRO A O 1
ATOM 790 N N . TYR A 1 103 ? 1.490 -9.509 -15.630 1.00 91.62 103 TYR A N 1
ATOM 791 C CA . TYR A 1 103 ? 0.208 -9.199 -15.019 1.00 91.62 103 TYR A CA 1
ATOM 792 C C . TYR A 1 103 ? -0.909 -9.627 -15.974 1.00 91.62 103 TYR A C 1
ATOM 794 O O . TYR A 1 103 ? -0.699 -9.763 -17.181 1.00 91.62 103 TYR A O 1
ATOM 802 N N . ALA A 1 104 ? -2.103 -9.869 -15.435 1.00 88.50 104 ALA A N 1
ATOM 803 C CA . ALA A 1 104 ? -3.256 -10.207 -16.261 1.00 88.50 104 ALA A CA 1
ATOM 804 C C . ALA A 1 104 ? -3.592 -9.046 -17.211 1.00 88.50 104 ALA A C 1
ATOM 806 O O . ALA A 1 104 ? -3.616 -7.906 -16.739 1.00 88.50 104 ALA A O 1
ATOM 807 N N . PRO A 1 105 ? -3.925 -9.303 -18.490 1.00 88.94 105 PRO A N 1
ATOM 808 C CA . PRO A 1 105 ? -4.247 -8.274 -19.480 1.00 88.94 105 PRO A CA 1
ATOM 809 C C . PRO A 1 105 ? -5.633 -7.636 -19.266 1.00 88.94 105 PRO A C 1
ATOM 811 O O . PRO A 1 105 ? -6.395 -7.409 -20.198 1.00 88.94 105 PRO A O 1
ATOM 814 N N . VAL A 1 106 ? -5.967 -7.366 -18.008 1.00 88.62 106 VAL A N 1
ATOM 815 C CA . VAL A 1 106 ? -7.209 -6.783 -17.520 1.00 88.62 106 VAL A CA 1
ATOM 816 C C . VAL A 1 106 ? -6.818 -5.534 -16.741 1.00 88.62 106 VAL A C 1
ATOM 818 O O . VAL A 1 106 ? -6.078 -5.615 -15.756 1.00 88.62 106 VAL A O 1
ATOM 821 N N . LEU A 1 107 ? -7.268 -4.374 -17.223 1.00 89.00 107 LEU A N 1
ATOM 822 C CA . LEU A 1 107 ? -6.910 -3.063 -16.671 1.00 89.00 107 LEU A CA 1
ATOM 823 C C . LEU A 1 107 ? -7.913 -2.542 -15.643 1.00 89.00 107 LEU A C 1
ATOM 825 O O . LEU A 1 107 ? -7.552 -1.692 -14.835 1.00 89.00 107 LEU A O 1
ATOM 829 N N . SER A 1 108 ? -9.140 -3.057 -15.659 1.00 90.25 108 SER A N 1
ATOM 830 C CA . SER A 1 108 ? -10.205 -2.669 -14.741 1.00 90.25 108 SER A CA 1
ATOM 831 C C . SER A 1 108 ? -11.100 -3.856 -14.401 1.00 90.25 108 SER A C 1
ATOM 833 O O . SER A 1 108 ? -11.154 -4.842 -15.136 1.00 90.25 108 SER A O 1
ATOM 835 N N . SER A 1 109 ? -11.799 -3.760 -13.274 1.00 91.75 109 SER A N 1
ATOM 836 C CA . SER A 1 109 ? -12.843 -4.703 -12.868 1.00 91.75 109 SER A CA 1
ATOM 837 C C . SER A 1 109 ? -14.112 -3.930 -12.502 1.00 91.75 109 SER A C 1
ATOM 839 O O . SER A 1 109 ? -14.005 -2.879 -11.864 1.00 91.75 109 SER A O 1
ATOM 841 N N . PRO A 1 110 ? -15.319 -4.441 -12.815 1.00 91.62 110 PRO A N 1
ATOM 842 C CA . PRO A 1 110 ? -16.569 -3.848 -12.339 1.00 91.62 110 PRO A CA 1
ATOM 843 C C . PRO A 1 110 ? -16.626 -3.710 -10.811 1.00 91.62 110 PRO A C 1
ATOM 845 O O . PRO A 1 110 ? -17.258 -2.789 -10.303 1.00 91.62 110 PRO A O 1
ATOM 848 N N . MET A 1 111 ? -15.926 -4.579 -10.071 1.00 91.69 111 MET A N 1
ATOM 849 C CA . MET A 1 111 ? -15.861 -4.522 -8.605 1.00 91.69 111 MET A CA 1
ATOM 850 C C . MET A 1 111 ? -15.103 -3.293 -8.085 1.00 91.69 111 MET A C 1
ATOM 852 O O . MET A 1 111 ? -15.187 -2.978 -6.900 1.00 91.69 111 MET A O 1
ATOM 856 N N . GLN A 1 112 ? -14.377 -2.576 -8.945 1.00 91.69 112 GLN A N 1
ATOM 857 C CA . GLN A 1 112 ? -13.772 -1.285 -8.609 1.00 91.69 112 GLN A CA 1
ATOM 858 C C . GLN A 1 112 ? -14.783 -0.132 -8.599 1.00 91.69 112 GLN A C 1
ATOM 860 O O . GLN A 1 112 ? -14.432 0.947 -8.152 1.00 91.69 112 GLN A O 1
ATOM 865 N N . ASN A 1 113 ? -16.027 -0.352 -9.040 1.00 91.00 113 ASN A N 1
ATOM 866 C CA . ASN A 1 113 ? -17.103 0.647 -8.988 1.00 91.00 113 ASN A CA 1
ATOM 867 C C . ASN A 1 113 ? -18.015 0.488 -7.759 1.00 91.00 113 ASN A C 1
ATOM 869 O O . ASN A 1 113 ? -19.050 1.146 -7.669 1.00 91.00 113 ASN A O 1
ATOM 873 N N . LEU A 1 114 ? -17.683 -0.429 -6.846 1.00 91.38 114 LEU A N 1
ATOM 874 C CA . LEU A 1 114 ? -18.363 -0.540 -5.556 1.00 91.38 114 LEU A CA 1
ATOM 875 C C . LEU A 1 114 ? -18.214 0.771 -4.759 1.00 91.38 114 LEU A C 1
ATOM 877 O O . LEU A 1 114 ? -17.312 1.553 -5.019 1.00 91.38 114 LEU A O 1
ATOM 881 N N . ASP A 1 115 ? -19.084 1.017 -3.781 1.00 91.75 115 ASP A N 1
ATOM 882 C CA . ASP A 1 115 ? -19.057 2.275 -3.023 1.00 91.75 115 ASP A CA 1
ATOM 883 C C . ASP A 1 115 ? -17.932 2.323 -1.972 1.00 91.75 115 ASP A C 1
ATOM 885 O O . ASP A 1 115 ? -18.075 1.814 -0.859 1.00 91.75 115 ASP A O 1
ATOM 889 N N . HIS A 1 116 ? -16.812 2.964 -2.309 1.00 93.62 116 HIS A N 1
ATOM 890 C CA . HIS A 1 116 ? -15.686 3.180 -1.392 1.00 93.62 116 HIS A CA 1
ATOM 891 C C . HIS A 1 116 ? -15.802 4.430 -0.522 1.00 93.62 1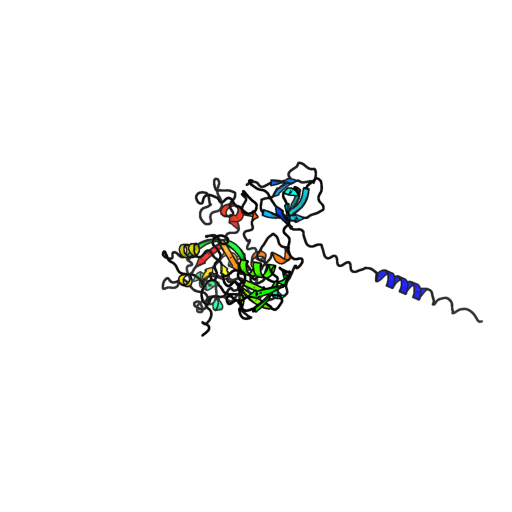16 HIS A C 1
ATOM 893 O O . HIS A 1 116 ? -14.780 4.862 0.022 1.00 93.62 116 HIS A O 1
ATOM 899 N N . ALA A 1 117 ? -16.991 5.027 -0.398 1.00 92.75 117 ALA A N 1
ATOM 900 C CA . ALA A 1 117 ? -17.174 6.186 0.459 1.00 92.75 117 ALA A CA 1
ATOM 901 C C . ALA A 1 117 ? -16.677 5.858 1.878 1.00 92.75 117 ALA A C 1
ATOM 903 O O . ALA A 1 117 ? -17.074 4.841 2.467 1.00 92.75 117 ALA A O 1
ATOM 904 N N . PRO A 1 118 ? -15.768 6.670 2.443 1.00 93.38 118 PRO A N 1
ATOM 905 C CA . PRO A 1 118 ? -15.305 6.430 3.793 1.00 93.38 118 PRO A CA 1
ATOM 906 C C . PRO A 1 118 ? -16.466 6.656 4.757 1.00 93.38 118 PRO A C 1
ATOM 908 O O . PRO A 1 118 ? -17.249 7.592 4.607 1.00 93.38 118 PRO A O 1
ATOM 911 N N . LEU A 1 119 ? -16.541 5.849 5.815 1.00 92.50 119 LEU A N 1
ATOM 912 C CA . LEU A 1 119 ? -17.501 6.114 6.885 1.00 92.50 119 LEU A CA 1
ATOM 913 C C . LEU A 1 119 ? -17.335 7.544 7.411 1.00 92.50 119 LEU A C 1
ATOM 915 O O . LEU A 1 119 ? -16.213 7.988 7.654 1.00 92.50 119 LEU A O 1
ATOM 919 N N . ALA A 1 120 ? -18.442 8.249 7.637 1.00 92.88 120 ALA A N 1
ATOM 920 C CA . ALA A 1 120 ? -18.413 9.549 8.298 1.00 92.88 120 ALA A CA 1
ATOM 921 C C . ALA A 1 120 ? -17.802 9.427 9.705 1.00 92.88 120 ALA A C 1
ATOM 923 O O . ALA A 1 120 ? -18.009 8.423 10.389 1.00 92.88 120 ALA A O 1
ATOM 924 N N . PHE A 1 121 ? -17.100 10.462 10.173 1.00 93.50 121 PHE A N 1
ATOM 925 C CA . PHE A 1 121 ? -16.437 10.456 11.483 1.00 93.50 121 PHE A CA 1
ATOM 926 C C . PHE A 1 121 ? -17.365 10.065 12.645 1.00 93.50 121 PHE A C 1
ATOM 928 O O . PHE A 1 121 ? -17.000 9.247 13.485 1.00 93.50 121 PHE A O 1
ATOM 935 N N . SER A 1 122 ? -18.599 10.572 12.653 1.00 91.06 122 SER A N 1
ATOM 936 C CA . SER A 1 122 ? -19.604 10.261 13.680 1.00 91.06 122 SER A CA 1
ATOM 937 C C . SER A 1 122 ? -20.049 8.792 13.693 1.00 91.06 122 SER A C 1
ATOM 939 O O . SER A 1 122 ? -20.457 8.281 14.738 1.00 91.06 122 SER A O 1
ATOM 941 N N . ALA A 1 123 ? -19.970 8.108 12.548 1.00 91.62 123 ALA A N 1
ATOM 942 C CA . ALA A 1 123 ? -20.207 6.672 12.433 1.00 91.62 123 ALA A CA 1
ATOM 943 C C . ALA A 1 123 ? -18.941 5.866 12.757 1.00 91.62 123 ALA A C 1
ATOM 945 O O . ALA A 1 123 ? -19.033 4.791 13.345 1.00 91.62 123 ALA A O 1
ATOM 946 N N . LEU A 1 124 ? -17.768 6.398 12.404 1.00 92.69 124 LEU A N 1
ATOM 947 C CA . LEU A 1 124 ? -16.471 5.780 12.658 1.00 92.69 124 LEU A CA 1
ATOM 948 C C . LEU A 1 124 ? -16.149 5.730 14.154 1.00 92.69 124 LEU A C 1
ATOM 950 O O . LEU A 1 124 ? -15.711 4.694 14.641 1.00 92.69 124 LEU A O 1
ATOM 954 N N . ALA A 1 125 ? -16.389 6.824 14.876 1.00 91.12 125 ALA A N 1
ATOM 955 C CA . ALA A 1 125 ? -16.099 6.990 16.296 1.00 91.12 125 ALA A CA 1
ATOM 956 C C . ALA A 1 125 ? -17.377 7.400 17.056 1.00 91.12 125 ALA A C 1
ATOM 958 O O . ALA A 1 125 ? -17.510 8.532 17.508 1.00 91.12 125 ALA A O 1
ATOM 959 N N . PRO A 1 126 ? -18.359 6.501 17.234 1.00 85.75 126 PRO A N 1
ATOM 960 C CA . PRO A 1 126 ? -19.675 6.851 17.779 1.00 85.75 126 PRO A CA 1
ATOM 961 C C . PRO A 1 126 ? -19.620 7.391 19.216 1.00 85.75 126 PRO A C 1
ATOM 963 O O . PRO A 1 126 ? -20.522 8.101 19.658 1.00 85.75 126 PRO A O 1
ATOM 966 N N . GLU A 1 127 ? -18.552 7.092 19.950 1.00 83.56 127 GLU A N 1
ATOM 967 C CA . GLU A 1 127 ? -18.304 7.625 21.288 1.00 83.56 127 GLU A CA 1
ATOM 968 C C . GLU A 1 127 ? -18.034 9.142 21.282 1.00 83.56 127 GLU A C 1
ATOM 970 O O . GLU A 1 127 ? -18.212 9.802 22.306 1.00 83.56 127 GLU A O 1
ATOM 975 N N . THR A 1 128 ? -17.656 9.716 20.133 1.00 81.81 128 THR A N 1
ATOM 976 C CA . THR A 1 128 ? -17.351 11.143 19.965 1.00 81.81 128 THR A CA 1
ATOM 977 C C . THR A 1 128 ? -18.559 11.960 19.513 1.00 81.81 128 THR A C 1
ATOM 979 O O . THR A 1 128 ? -18.402 13.135 19.219 1.00 81.81 128 THR A O 1
ATOM 982 N N . ARG A 1 129 ? -19.784 11.405 19.508 1.00 73.69 129 ARG A N 1
ATOM 983 C CA . ARG A 1 129 ? -21.013 12.056 18.990 1.00 73.69 129 ARG A CA 1
ATOM 984 C C . ARG A 1 129 ? -21.268 13.495 19.456 1.00 73.69 129 ARG A C 1
ATOM 986 O O . ARG A 1 129 ? -21.896 14.249 18.721 1.00 73.69 129 ARG A O 1
ATOM 993 N N . ARG A 1 130 ? -20.807 13.892 20.650 1.00 70.50 130 ARG A N 1
ATOM 994 C CA . ARG A 1 130 ? -20.913 15.290 21.129 1.00 70.50 130 ARG A CA 1
ATOM 995 C C . ARG A 1 130 ? -20.063 16.264 20.297 1.00 70.50 130 ARG A C 1
ATOM 997 O O . ARG A 1 130 ? -20.418 17.429 20.183 1.00 70.50 130 ARG A O 1
ATOM 1004 N N . ASN A 1 131 ? -19.012 15.743 19.671 1.00 71.56 131 ASN A N 1
ATOM 1005 C CA . ASN A 1 131 ? -18.057 16.401 18.790 1.00 71.56 131 ASN A CA 1
ATOM 1006 C C . ASN A 1 131 ? -18.066 15.703 17.424 1.00 71.56 131 ASN A C 1
ATOM 1008 O O . ASN A 1 131 ? -17.065 15.137 16.999 1.00 71.56 131 ASN A O 1
ATOM 1012 N N . ALA A 1 132 ? -19.214 15.707 16.744 1.00 79.06 132 ALA A N 1
ATOM 1013 C CA . ALA A 1 132 ? -19.356 15.073 15.430 1.00 79.06 132 ALA A CA 1
ATOM 1014 C C . ALA A 1 132 ? -18.518 15.743 14.319 1.00 79.06 132 ALA A C 1
ATOM 1016 O O . ALA A 1 132 ? -18.389 15.172 13.239 1.00 79.06 132 ALA A O 1
ATOM 1017 N N . ASP A 1 133 ? -17.961 16.928 14.582 1.00 90.38 133 ASP A N 1
ATOM 1018 C CA . ASP A 1 133 ? -17.007 17.612 13.710 1.00 90.38 133 ASP A CA 1
ATOM 1019 C C . ASP A 1 133 ? -15.562 17.148 14.013 1.00 90.38 133 ASP A C 1
ATOM 1021 O O . ASP A 1 133 ? -15.072 17.382 15.126 1.00 90.38 133 ASP A O 1
ATOM 1025 N N . PRO A 1 134 ? -14.863 16.529 13.039 1.00 92.44 134 PRO A N 1
ATOM 1026 C CA . PRO A 1 134 ? -13.475 16.096 13.183 1.00 92.44 134 PRO A CA 1
ATOM 1027 C C . PRO A 1 134 ? -12.514 17.216 13.600 1.00 92.44 134 PRO A C 1
ATOM 1029 O O . PRO A 1 134 ? -11.654 16.999 14.454 1.00 92.44 134 PRO A O 1
ATOM 1032 N N . ALA A 1 135 ? -12.653 18.418 13.029 1.00 92.62 135 ALA A N 1
ATOM 1033 C CA . ALA A 1 135 ? -11.728 19.523 13.289 1.00 92.62 135 ALA A CA 1
ATOM 1034 C C . ALA A 1 135 ? -11.858 20.009 14.735 1.00 92.62 135 ALA A C 1
ATOM 1036 O O . ALA A 1 135 ? -10.864 20.161 15.451 1.00 92.62 135 ALA A O 1
ATOM 1037 N N . ARG A 1 136 ? -13.103 20.167 15.194 1.00 92.06 136 ARG A N 1
ATOM 1038 C CA . ARG A 1 136 ? -13.412 20.458 16.591 1.00 92.06 136 ARG A CA 1
ATOM 1039 C C . ARG A 1 136 ? -12.916 19.361 17.532 1.00 92.06 136 ARG A C 1
ATOM 1041 O O . ARG A 1 136 ? -12.350 19.679 18.574 1.00 92.06 136 ARG A O 1
ATOM 1048 N N . PHE A 1 137 ? -13.080 18.086 17.173 1.00 93.94 137 PHE A N 1
ATOM 1049 C CA . PHE A 1 137 ? -12.577 16.980 17.988 1.00 93.94 137 PHE A CA 1
ATOM 1050 C C . PHE A 1 137 ? -11.057 17.072 18.196 1.00 93.94 137 PHE A C 1
ATOM 1052 O O . PHE A 1 137 ? -10.609 16.956 19.335 1.00 93.94 137 PHE A O 1
ATOM 1059 N N . VAL A 1 138 ? -10.278 17.343 17.142 1.00 93.69 138 VAL A N 1
ATOM 1060 C CA . VAL A 1 138 ? -8.818 17.539 17.252 1.00 93.69 138 VAL A CA 1
ATOM 1061 C C . VAL A 1 138 ? -8.473 18.757 18.115 1.00 93.69 138 VAL A C 1
ATOM 1063 O O . VAL A 1 138 ? -7.558 18.682 18.927 1.00 93.69 138 VAL A O 1
ATOM 1066 N N . ALA A 1 139 ? -9.202 19.868 17.975 1.00 91.06 139 ALA A N 1
ATOM 1067 C CA . ALA A 1 139 ? -8.943 21.086 18.747 1.00 91.06 139 ALA A CA 1
ATOM 1068 C C . ALA A 1 139 ? -9.221 20.919 20.252 1.00 91.06 139 ALA A C 1
ATOM 1070 O O . ALA A 1 139 ? -8.523 21.497 21.083 1.00 91.06 139 ALA A O 1
ATOM 1071 N N . GLU A 1 140 ? -10.235 20.129 20.608 1.00 90.38 140 GLU A N 1
ATOM 1072 C CA . GLU A 1 140 ? -10.661 19.928 21.997 1.00 90.38 140 GLU A CA 1
ATOM 1073 C C . GLU A 1 140 ? -9.962 18.750 22.695 1.00 90.38 140 GLU A C 1
ATOM 1075 O O . GLU A 1 140 ? -10.059 18.623 23.915 1.00 90.38 140 GLU A O 1
ATOM 1080 N N . ASN A 1 141 ? -9.267 17.877 21.956 1.00 89.44 141 A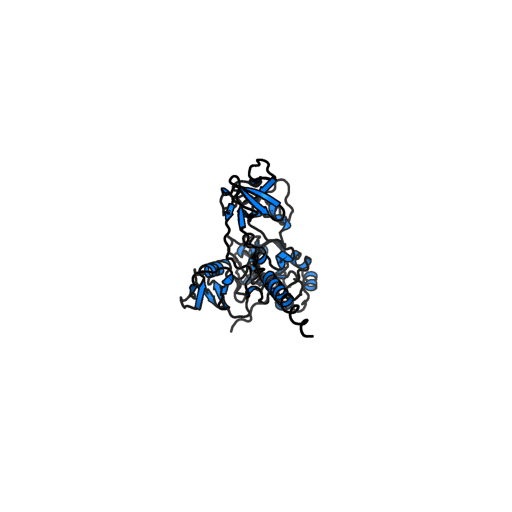SN A N 1
ATOM 1081 C CA . ASN A 1 141 ? -8.638 16.677 22.509 1.00 89.44 141 ASN A CA 1
ATOM 1082 C C . ASN A 1 141 ? -7.146 16.637 22.175 1.00 89.44 141 ASN A C 1
ATOM 1084 O O . ASN A 1 141 ? -6.748 16.589 21.013 1.00 89.44 141 ASN A O 1
ATOM 1088 N N . THR A 1 142 ? -6.297 16.562 23.199 1.00 83.88 142 THR A N 1
ATOM 1089 C CA . THR A 1 142 ? -4.853 16.393 23.001 1.00 83.88 142 THR A CA 1
ATOM 1090 C C . THR A 1 142 ? -4.537 14.953 22.586 1.00 83.88 142 THR A C 1
ATOM 1092 O O . THR A 1 142 ? -4.647 14.020 23.384 1.00 83.88 142 THR A O 1
ATOM 1095 N N . GLY A 1 143 ? -4.138 14.764 21.327 1.00 88.94 143 GLY A N 1
ATOM 1096 C CA . GLY A 1 143 ? -3.636 13.486 20.822 1.00 88.94 143 GLY A CA 1
ATOM 1097 C C . GLY A 1 143 ? -2.240 13.160 21.366 1.00 88.94 143 GLY A C 1
ATOM 1098 O O . GLY A 1 143 ? -1.384 14.032 21.487 1.00 88.94 143 GLY A O 1
ATOM 1099 N N . SER A 1 144 ? -1.995 11.889 21.678 1.00 94.00 144 SER A N 1
ATOM 1100 C CA . SER A 1 144 ? -0.657 11.354 21.953 1.00 94.00 144 SER A CA 1
ATOM 1101 C C . SER A 1 144 ? -0.014 10.912 20.642 1.00 94.00 144 SER A C 1
ATOM 1103 O O . SER A 1 144 ? -0.626 10.139 19.902 1.00 94.00 144 SER A O 1
ATOM 1105 N N . SER A 1 145 ? 1.204 11.381 20.362 1.00 95.38 145 SER A N 1
ATOM 1106 C CA . SER A 1 145 ? 1.970 10.912 19.201 1.00 95.38 145 SER A CA 1
ATOM 1107 C C . SER A 1 145 ? 2.294 9.424 19.339 1.00 95.38 145 SER A C 1
ATOM 1109 O O . SER A 1 145 ? 2.693 8.968 20.410 1.00 95.38 145 SER A O 1
ATOM 1111 N N . LEU A 1 146 ? 2.126 8.684 18.246 1.00 95.44 146 LEU A N 1
ATOM 1112 C CA . LEU A 1 146 ? 2.520 7.284 18.096 1.00 95.44 146 LEU A CA 1
ATOM 1113 C C . LEU A 1 146 ? 3.837 7.127 17.321 1.00 95.44 146 LEU A C 1
ATOM 1115 O O . LEU A 1 146 ? 4.256 5.993 17.082 1.00 95.44 146 LEU A O 1
ATOM 1119 N N . GLY A 1 147 ? 4.452 8.242 16.914 1.00 94.25 147 GLY A N 1
ATOM 1120 C CA . GLY A 1 147 ? 5.625 8.292 16.040 1.00 94.25 147 GLY A CA 1
ATOM 1121 C C . GLY A 1 147 ? 5.274 8.488 14.564 1.00 94.25 147 GLY A C 1
ATOM 1122 O O . GLY A 1 147 ? 4.128 8.793 14.205 1.00 94.25 147 GLY A O 1
ATOM 1123 N N . HIS A 1 148 ? 6.282 8.317 13.711 1.00 95.06 148 HIS A N 1
ATOM 1124 C CA . HIS A 1 148 ? 6.142 8.412 12.260 1.00 95.06 148 HIS A CA 1
ATOM 1125 C C . HIS A 1 148 ? 6.059 7.031 11.620 1.00 95.06 148 HIS A C 1
ATOM 1127 O O . HIS A 1 148 ? 6.778 6.107 11.999 1.00 95.06 148 HIS A O 1
ATOM 1133 N N . TYR A 1 149 ? 5.193 6.915 10.620 1.00 96.25 149 TYR A N 1
ATOM 1134 C CA . TYR A 1 149 ? 4.943 5.676 9.904 1.00 96.25 149 TYR A CA 1
ATOM 1135 C C . TYR A 1 149 ? 5.037 5.886 8.407 1.00 96.25 149 TYR A C 1
ATOM 1137 O O . TYR A 1 149 ? 4.732 6.955 7.889 1.00 96.25 149 TYR A O 1
ATOM 1145 N N . TRP A 1 150 ? 5.394 4.832 7.691 1.00 96.38 150 TRP A N 1
ATOM 1146 C CA . TRP A 1 150 ? 5.363 4.828 6.239 1.00 96.38 150 TRP A CA 1
ATOM 1147 C C . TRP A 1 150 ? 4.240 3.936 5.727 1.00 96.38 150 TRP A C 1
ATOM 1149 O O . TRP A 1 150 ? 4.115 2.782 6.146 1.00 96.38 150 TRP A O 1
ATOM 1159 N N . ALA A 1 151 ? 3.440 4.475 4.808 1.00 96.69 151 ALA A N 1
ATOM 1160 C CA . ALA A 1 151 ? 2.279 3.781 4.279 1.00 96.69 151 ALA A CA 1
ATOM 1161 C C . ALA A 1 151 ? 2.622 2.879 3.089 1.00 96.69 151 ALA A C 1
ATOM 1163 O O . ALA A 1 151 ? 3.339 3.264 2.161 1.00 96.69 151 ALA A O 1
ATOM 1164 N N . THR A 1 152 ? 2.036 1.692 3.091 1.00 96.19 152 THR A N 1
ATOM 1165 C CA . THR A 1 152 ? 1.653 0.956 1.884 1.00 96.19 152 THR A CA 1
ATOM 1166 C C . THR A 1 152 ? 0.126 0.941 1.772 1.00 96.19 152 THR A C 1
ATOM 1168 O O . THR A 1 152 ? -0.566 1.531 2.609 1.00 96.19 152 THR A O 1
ATOM 1171 N N . TYR A 1 153 ? -0.400 0.321 0.717 1.00 96.00 153 TYR A N 1
ATOM 1172 C CA . TYR A 1 153 ? -1.837 0.139 0.551 1.00 96.00 153 TYR A CA 1
ATOM 1173 C C . TYR A 1 153 ? -2.168 -1.321 0.253 1.00 96.00 153 TYR A C 1
ATOM 1175 O O . TYR A 1 153 ? -1.534 -1.936 -0.609 1.00 96.00 153 TYR A O 1
ATOM 1183 N N . TYR A 1 154 ? -3.229 -1.819 0.881 1.00 94.25 154 TYR A N 1
ATOM 1184 C CA . TYR A 1 154 ? -3.793 -3.136 0.609 1.00 94.25 154 TYR A CA 1
ATOM 1185 C C . TYR A 1 154 ? -5.257 -3.026 0.200 1.00 94.25 154 TYR A C 1
ATOM 1187 O O . TYR A 1 154 ? -5.937 -2.020 0.436 1.00 94.25 154 TYR A O 1
ATOM 1195 N N . HIS A 1 155 ? -5.736 -4.062 -0.472 1.00 95.19 155 HIS A N 1
ATOM 1196 C CA . HIS A 1 155 ? -7.013 -4.042 -1.167 1.00 95.19 155 HIS A CA 1
ATOM 1197 C C . HIS A 1 155 ? -7.600 -5.447 -1.223 1.00 95.19 155 HIS A C 1
ATOM 1199 O O . HIS A 1 155 ? -6.921 -6.432 -0.976 1.00 95.19 155 HIS A O 1
ATOM 1205 N N . LEU A 1 156 ? -8.879 -5.562 -1.551 1.00 95.31 156 LEU A N 1
ATOM 1206 C CA . LEU A 1 156 ? -9.471 -6.862 -1.819 1.00 95.31 156 LEU A CA 1
ATOM 1207 C C . LEU A 1 156 ? -8.877 -7.434 -3.101 1.00 95.31 156 LEU A C 1
ATOM 1209 O O . LEU A 1 156 ? -8.900 -6.781 -4.149 1.00 95.31 156 LEU A O 1
ATOM 1213 N N . ALA A 1 157 ? -8.431 -8.687 -3.034 1.00 95.44 157 ALA A N 1
ATOM 1214 C CA . ALA A 1 157 ? -8.105 -9.437 -4.234 1.00 95.44 157 ALA A CA 1
ATOM 1215 C C . ALA A 1 157 ? -9.352 -9.519 -5.130 1.00 95.44 157 ALA A C 1
ATOM 1217 O O . ALA A 1 157 ? -10.460 -9.762 -4.647 1.00 95.44 157 ALA A O 1
ATOM 1218 N N . LEU A 1 158 ? -9.181 -9.340 -6.439 1.00 96.00 158 LEU A N 1
ATOM 1219 C CA . LEU A 1 158 ? -10.262 -9.436 -7.423 1.00 96.00 158 LEU A CA 1
ATOM 1220 C C . LEU A 1 158 ? -9.936 -10.519 -8.442 1.00 96.00 158 LEU A C 1
ATOM 1222 O O . LEU A 1 158 ? -8.903 -10.451 -9.106 1.00 96.00 158 LEU A O 1
ATOM 1226 N N . GLU A 1 159 ? -10.815 -11.502 -8.617 1.00 96.56 159 GLU A N 1
ATOM 1227 C CA . GLU A 1 159 ? -10.539 -12.622 -9.530 1.00 96.56 159 GLU A CA 1
ATOM 1228 C C . GLU A 1 159 ? -10.378 -12.184 -10.998 1.00 96.56 159 GLU A C 1
ATOM 1230 O O . GLU A 1 159 ? -9.629 -12.801 -11.759 1.00 96.56 159 GLU A O 1
ATOM 1235 N N . ASP A 1 160 ? -11.005 -11.079 -11.409 1.00 94.50 160 ASP A N 1
ATOM 1236 C CA . ASP A 1 160 ? -10.795 -10.475 -12.735 1.00 94.50 160 ASP A CA 1
ATOM 1237 C C . ASP A 1 160 ? -9.316 -10.203 -13.032 1.00 94.50 160 ASP A C 1
ATOM 1239 O O . ASP A 1 160 ? -8.846 -10.416 -14.149 1.00 94.50 160 ASP A O 1
ATOM 1243 N N . PHE A 1 161 ? -8.560 -9.802 -12.012 1.00 94.31 161 PHE A N 1
ATOM 1244 C CA . PHE A 1 161 ? -7.137 -9.495 -12.109 1.00 94.31 161 PHE A CA 1
ATOM 1245 C C . PHE A 1 161 ? -6.219 -10.705 -11.976 1.00 94.31 161 PHE A C 1
ATOM 1247 O O . PHE A 1 161 ? -5.011 -10.581 -12.200 1.00 94.31 161 PHE A O 1
ATOM 1254 N N . HIS A 1 162 ? -6.793 -11.858 -11.652 1.00 94.25 162 HIS A N 1
ATOM 1255 C CA . HIS A 1 162 ? -6.095 -13.116 -11.450 1.00 94.25 162 HIS A CA 1
ATOM 1256 C C . HIS A 1 162 ? -6.841 -14.229 -12.197 1.00 94.25 162 HIS A C 1
ATOM 1258 O O . HIS A 1 162 ? -7.366 -15.140 -11.567 1.00 94.25 162 HIS A O 1
ATOM 1264 N N . PRO A 1 163 ? -6.948 -14.172 -13.539 1.00 91.06 163 PRO A N 1
ATOM 1265 C CA . PRO A 1 163 ? -7.565 -15.235 -14.321 1.00 91.06 163 PRO A CA 1
ATOM 1266 C C . PRO A 1 163 ? -6.778 -16.543 -14.183 1.00 91.06 163 PRO A C 1
ATOM 1268 O O . PRO A 1 163 ? -5.570 -16.542 -13.952 1.00 91.06 163 PRO A O 1
ATOM 1271 N N . GLY A 1 164 ? -7.449 -17.671 -14.387 1.00 91.12 164 GLY A N 1
ATOM 1272 C CA . GLY A 1 164 ? -6.794 -18.973 -14.416 1.00 91.12 164 GLY A CA 1
ATOM 1273 C C . GLY A 1 164 ? -7.788 -20.127 -14.329 1.00 91.12 164 GLY A C 1
ATOM 1274 O O . GLY A 1 164 ? -8.998 -19.889 -14.326 1.00 91.12 164 GLY A O 1
ATOM 1275 N N . PRO A 1 165 ? -7.285 -21.369 -14.248 1.00 92.94 165 PRO A N 1
ATOM 1276 C CA . PRO A 1 165 ? -8.111 -22.551 -14.036 1.00 92.94 165 PRO A CA 1
ATOM 1277 C C . PRO A 1 165 ? -8.927 -22.428 -12.749 1.00 92.94 165 PRO A C 1
ATOM 1279 O O . PRO A 1 165 ? -8.391 -22.029 -11.713 1.00 92.94 165 PRO A O 1
ATOM 1282 N N . ALA A 1 166 ? -10.211 -22.776 -12.825 1.00 94.38 166 ALA A N 1
ATOM 1283 C CA . ALA A 1 166 ? -11.099 -22.776 -11.673 1.00 94.38 166 ALA A CA 1
ATOM 1284 C C . ALA A 1 166 ? -10.768 -23.943 -10.730 1.00 94.38 166 ALA A C 1
ATOM 1286 O O . ALA A 1 166 ? -10.664 -25.093 -11.156 1.00 94.38 166 ALA A O 1
ATOM 1287 N N . GLU A 1 167 ? -10.662 -23.647 -9.440 1.00 96.00 167 GLU A N 1
ATOM 1288 C CA . GLU A 1 167 ? -10.504 -24.612 -8.357 1.00 96.00 167 GLU A CA 1
ATOM 1289 C C . GLU A 1 167 ? -11.655 -24.490 -7.359 1.00 96.00 167 GLU A C 1
ATOM 1291 O O . GLU A 1 167 ? -12.320 -23.457 -7.255 1.00 96.00 167 GLU A O 1
ATOM 1296 N N . ARG A 1 168 ? -11.893 -25.563 -6.598 1.00 97.38 168 ARG A N 1
ATOM 1297 C CA . ARG A 1 168 ? -12.886 -25.556 -5.519 1.00 97.38 168 ARG A CA 1
ATOM 1298 C C . ARG A 1 168 ? -12.429 -24.623 -4.404 1.00 97.38 168 ARG A C 1
ATOM 1300 O O . ARG A 1 168 ? -11.338 -24.774 -3.861 1.00 97.38 168 ARG A O 1
ATOM 1307 N N . ILE A 1 169 ? -13.320 -23.730 -3.996 1.00 97.69 169 ILE A N 1
ATOM 1308 C CA . ILE A 1 169 ? -13.169 -22.932 -2.783 1.00 97.69 169 ILE A CA 1
ATOM 1309 C C . ILE A 1 169 ? -13.620 -23.802 -1.617 1.00 97.69 169 ILE A C 1
ATOM 1311 O O . ILE A 1 169 ? -14.753 -24.288 -1.616 1.00 97.69 169 ILE A O 1
ATOM 1315 N N . LEU A 1 170 ? -12.751 -24.004 -0.630 1.00 97.94 170 LEU A N 1
ATOM 1316 C CA . LEU A 1 170 ? -13.034 -24.856 0.522 1.00 97.94 170 LEU A CA 1
ATOM 1317 C C . LEU A 1 170 ? -13.168 -24.026 1.802 1.00 97.94 170 LEU A C 1
ATOM 1319 O O . LEU A 1 170 ? -12.339 -23.158 2.076 1.00 97.94 170 LEU A O 1
ATOM 1323 N N . SER A 1 171 ? -14.190 -24.325 2.601 1.00 97.25 171 SER A N 1
ATOM 1324 C CA . SER A 1 171 ? -14.326 -23.843 3.976 1.00 97.25 171 SER A CA 1
ATOM 1325 C C . SER A 1 171 ? -13.281 -24.495 4.888 1.00 97.25 171 SER A C 1
ATOM 1327 O O . SER A 1 171 ? -12.738 -25.539 4.513 1.00 97.25 171 SER A O 1
ATOM 1329 N N . PRO A 1 172 ? -13.039 -23.983 6.112 1.00 96.44 172 PRO A N 1
ATOM 1330 C CA . PRO A 1 172 ? -12.164 -24.639 7.089 1.00 96.44 172 PRO A CA 1
ATOM 1331 C C . PRO A 1 172 ? -12.532 -26.103 7.377 1.00 96.44 172 PRO A C 1
ATOM 1333 O O . PRO A 1 172 ? -11.643 -26.921 7.591 1.00 96.44 172 PRO A O 1
ATOM 1336 N N . SER A 1 173 ? -13.821 -26.452 7.314 1.00 96.56 173 SER A N 1
ATOM 1337 C CA . SER A 1 173 ? -14.321 -27.823 7.488 1.00 96.56 173 SER A CA 1
ATOM 1338 C C . SER A 1 173 ? -14.198 -28.704 6.235 1.00 96.56 173 SER A C 1
ATOM 1340 O O . SER A 1 173 ? -14.546 -29.880 6.278 1.00 96.56 173 SER A O 1
ATOM 1342 N N . GLY A 1 174 ? -13.711 -28.165 5.113 1.00 96.06 174 GLY A N 1
ATOM 1343 C CA . GLY A 1 174 ? -13.568 -28.880 3.841 1.00 96.06 174 GLY A CA 1
ATOM 1344 C C . GLY A 1 174 ? -14.817 -28.864 2.952 1.00 96.06 174 GLY A C 1
ATOM 1345 O O . GLY A 1 174 ? -14.805 -29.464 1.876 1.00 96.06 174 GLY A O 1
ATOM 1346 N N . GLN A 1 175 ? -15.879 -28.160 3.352 1.00 97.56 175 GLN A N 1
ATOM 1347 C CA . GLN A 1 175 ? -17.069 -27.975 2.522 1.00 97.56 175 GLN A CA 1
ATOM 1348 C C . GLN A 1 175 ? -16.745 -27.084 1.320 1.00 97.56 175 GLN A C 1
ATOM 1350 O O . GLN A 1 175 ? -16.018 -26.101 1.435 1.00 97.56 175 GLN A O 1
ATOM 1355 N N . THR A 1 176 ? -17.306 -27.394 0.153 1.00 97.94 176 THR A N 1
ATOM 1356 C CA . THR A 1 176 ? -17.186 -26.509 -1.011 1.00 97.94 176 THR A CA 1
ATOM 1357 C C . THR A 1 176 ? -18.124 -25.322 -0.899 1.00 97.94 176 THR A C 1
ATOM 1359 O O . THR A 1 176 ? -19.324 -25.497 -0.715 1.00 97.94 176 THR A O 1
ATOM 1362 N N . LEU A 1 177 ? -17.551 -24.130 -1.040 1.00 96.94 177 LEU A N 1
ATOM 1363 C CA . LEU A 1 177 ? -18.254 -22.848 -1.015 1.00 96.94 177 LEU A CA 1
ATOM 1364 C C . LEU A 1 177 ? -18.563 -22.329 -2.426 1.00 96.94 177 LEU A C 1
ATOM 1366 O O . LEU A 1 177 ? -19.459 -21.514 -2.601 1.00 96.94 177 LEU A O 1
ATOM 1370 N N . GLY A 1 178 ? -17.815 -22.795 -3.426 1.00 97.00 178 GLY A N 1
ATOM 1371 C CA . GLY A 1 178 ? -17.927 -22.380 -4.819 1.00 97.00 178 GLY A CA 1
ATOM 1372 C C . GLY A 1 178 ? -16.667 -22.738 -5.598 1.00 97.00 178 GLY A C 1
ATOM 1373 O O . GLY A 1 178 ? -15.913 -23.632 -5.198 1.00 97.00 178 GLY A O 1
ATOM 1374 N N . THR A 1 179 ? -16.414 -22.017 -6.685 1.00 97.50 179 THR A N 1
ATOM 1375 C CA . THR A 1 179 ? -15.195 -22.152 -7.490 1.00 97.50 179 THR A CA 1
ATOM 1376 C C . THR A 1 179 ? -14.629 -20.787 -7.848 1.00 97.50 179 THR A C 1
ATOM 1378 O O . THR A 1 179 ? -15.399 -19.874 -8.132 1.00 97.50 179 THR A O 1
ATOM 1381 N N . ALA A 1 180 ? -13.306 -20.665 -7.874 1.00 97.62 180 ALA A N 1
ATOM 1382 C CA . ALA A 1 180 ? -12.602 -19.486 -8.377 1.00 97.62 180 ALA A CA 1
ATOM 1383 C C . ALA A 1 180 ? -11.194 -19.873 -8.838 1.00 97.62 180 ALA A C 1
ATOM 1385 O O . ALA A 1 180 ? -10.733 -20.984 -8.569 1.00 97.62 180 ALA A O 1
ATOM 1386 N N . SER A 1 181 ? -10.508 -18.984 -9.546 1.00 97.00 181 SER A N 1
ATOM 1387 C CA . SER A 1 181 ? -9.177 -19.275 -10.069 1.00 97.00 181 SER A CA 1
ATOM 1388 C C . SER A 1 181 ? -8.147 -19.544 -8.961 1.00 97.00 181 SER A C 1
ATOM 1390 O O . SER A 1 181 ? -8.159 -18.912 -7.900 1.00 97.00 181 SER A O 1
ATOM 1392 N N . ARG A 1 182 ? -7.183 -20.433 -9.233 1.00 95.38 182 ARG A N 1
ATOM 1393 C CA . ARG A 1 182 ? -6.071 -20.701 -8.306 1.00 95.38 182 ARG A CA 1
ATOM 1394 C C . ARG A 1 182 ? -5.300 -19.438 -7.918 1.00 95.38 182 ARG A C 1
ATOM 1396 O O . ARG A 1 182 ? -5.056 -19.195 -6.738 1.00 95.38 182 ARG A O 1
ATOM 1403 N N . SER A 1 183 ? -4.924 -18.642 -8.920 1.00 94.88 183 SER A N 1
ATOM 1404 C CA . SER A 1 183 ? -4.144 -17.420 -8.714 1.00 94.88 183 SER A CA 1
ATOM 1405 C C . SER A 1 183 ? -4.903 -16.427 -7.836 1.00 94.88 183 SER A C 1
ATOM 1407 O O . SER A 1 183 ? -4.308 -15.827 -6.949 1.00 94.88 183 SER A O 1
ATOM 1409 N N . PHE A 1 184 ? -6.221 -16.303 -8.015 1.00 97.00 184 PHE A N 1
ATOM 1410 C CA . PHE A 1 184 ? -7.057 -15.468 -7.161 1.00 97.00 184 PHE A CA 1
ATOM 1411 C C . PHE A 1 184 ? -7.057 -15.951 -5.710 1.00 97.00 184 PHE A C 1
ATOM 1413 O O . PHE A 1 184 ? -6.851 -15.142 -4.811 1.00 97.00 184 PHE A O 1
ATOM 1420 N N . LEU A 1 185 ? -7.228 -17.253 -5.464 1.00 97.00 185 LEU A N 1
ATOM 1421 C CA . LEU A 1 185 ? -7.228 -17.801 -4.103 1.00 97.00 185 LEU A CA 1
ATOM 1422 C C . LEU A 1 185 ? -5.898 -17.570 -3.377 1.00 97.00 185 LEU A C 1
ATOM 1424 O O . LEU A 1 185 ? -5.895 -17.281 -2.182 1.00 97.00 185 LEU A O 1
ATOM 1428 N N . GLU A 1 186 ? -4.776 -17.635 -4.093 1.00 95.31 186 GLU A N 1
ATOM 1429 C CA . GLU A 1 186 ? -3.465 -17.272 -3.546 1.00 95.31 186 GLU A CA 1
ATOM 1430 C C . GLU A 1 186 ? -3.394 -15.787 -3.178 1.00 95.31 186 GLU A C 1
ATOM 1432 O O . GLU A 1 186 ? -2.868 -15.449 -2.121 1.00 95.31 186 GLU A O 1
ATOM 1437 N N . GLN A 1 187 ? -3.971 -14.897 -3.988 1.00 94.25 187 GLN A N 1
ATOM 1438 C CA . GLN A 1 187 ? -4.047 -13.475 -3.643 1.00 94.25 187 GLN A CA 1
ATOM 1439 C C . GLN A 1 187 ? -4.974 -13.205 -2.460 1.00 94.25 187 GLN A C 1
ATOM 1441 O O . GLN A 1 187 ? -4.635 -12.388 -1.616 1.00 94.25 187 GLN A O 1
ATOM 1446 N N . VAL A 1 188 ? -6.088 -13.931 -2.321 1.00 95.31 188 VAL A N 1
ATOM 1447 C CA . VAL A 1 188 ? -6.943 -13.839 -1.123 1.00 95.31 188 VAL A CA 1
ATOM 1448 C C . VAL A 1 188 ? -6.164 -14.222 0.139 1.00 95.31 188 VAL A C 1
ATOM 1450 O O . VAL A 1 188 ? -6.384 -13.633 1.191 1.00 95.31 188 VAL A O 1
ATOM 1453 N N . MET A 1 189 ? -5.233 -15.178 0.060 1.00 93.44 189 MET A N 1
ATOM 1454 C CA . MET A 1 189 ? -4.363 -15.518 1.194 1.00 93.44 189 MET A CA 1
ATOM 1455 C C . MET A 1 189 ? -3.357 -14.408 1.528 1.00 93.44 189 MET A C 1
ATOM 1457 O O . MET A 1 189 ? -3.002 -14.255 2.695 1.00 93.44 189 MET A O 1
ATOM 1461 N N . TRP A 1 190 ? -2.896 -13.654 0.525 1.00 89.50 190 TRP A N 1
ATOM 1462 C CA . TRP A 1 190 ? -1.960 -12.540 0.703 1.00 89.50 190 TRP A CA 1
ATOM 1463 C C . TRP A 1 190 ? -2.636 -11.273 1.228 1.00 89.50 190 TRP A C 1
ATOM 1465 O O . TRP A 1 190 ? -2.174 -10.705 2.211 1.00 89.50 190 TRP A O 1
ATOM 1475 N N . GLU A 1 191 ? -3.736 -10.866 0.599 1.00 91.06 191 GLU A N 1
ATOM 1476 C CA . GLU A 1 191 ? -4.507 -9.664 0.943 1.00 91.06 191 GLU A CA 1
ATOM 1477 C C . GLU A 1 191 ? -5.455 -9.896 2.137 1.00 91.06 191 GLU A C 1
ATOM 1479 O O . GLU A 1 191 ? -6.026 -8.968 2.702 1.00 91.06 191 GLU A O 1
ATOM 1484 N N . GLY A 1 192 ? -5.680 -11.160 2.507 1.00 91.38 192 GLY A N 1
ATOM 1485 C CA . GLY A 1 192 ? -6.576 -11.586 3.582 1.00 91.38 192 GLY A CA 1
ATOM 1486 C C . GLY A 1 192 ? -8.050 -11.682 3.179 1.00 91.38 192 GLY A C 1
ATOM 1487 O O . GLY A 1 192 ? -8.801 -12.423 3.817 1.00 91.38 192 GLY A O 1
ATOM 1488 N N . SER A 1 193 ? -8.491 -10.969 2.138 1.00 94.62 193 SER A N 1
ATOM 1489 C CA . SER A 1 193 ? -9.866 -11.032 1.619 1.00 94.62 193 SER A CA 1
ATOM 1490 C C . SER A 1 193 ? -9.938 -10.778 0.105 1.00 94.62 193 SER A C 1
ATOM 1492 O O . SER A 1 193 ? -9.038 -10.178 -0.479 1.00 94.62 193 SER A O 1
ATOM 1494 N N . GLY A 1 194 ? -11.021 -11.209 -0.548 1.00 95.81 194 GLY A N 1
ATOM 1495 C CA . GLY A 1 194 ? -11.245 -10.929 -1.967 1.00 95.81 194 GLY A CA 1
ATOM 1496 C C . GLY A 1 194 ? -12.641 -11.254 -2.487 1.00 95.81 194 GLY A C 1
ATOM 1497 O O . GLY A 1 194 ? -13.457 -11.869 -1.800 1.00 95.81 194 GLY A O 1
ATOM 1498 N N . ILE A 1 195 ? -12.905 -10.835 -3.725 1.00 96.56 195 ILE A N 1
ATOM 1499 C CA . ILE A 1 195 ? -14.184 -11.001 -4.421 1.00 96.56 195 ILE A CA 1
ATOM 1500 C C . ILE A 1 195 ? -13.959 -11.800 -5.709 1.00 96.56 195 ILE A C 1
ATOM 1502 O O . ILE A 1 195 ? -13.191 -11.399 -6.589 1.00 96.56 195 ILE A O 1
ATOM 1506 N N . SER A 1 196 ? -14.627 -12.950 -5.806 1.00 95.81 196 SER A N 1
ATOM 1507 C CA . SER A 1 196 ? -14.630 -13.781 -7.016 1.00 95.81 196 SER A CA 1
ATOM 1508 C C . SER A 1 196 ? -15.502 -13.167 -8.119 1.00 95.81 196 SER A C 1
ATOM 1510 O O . SER A 1 196 ? -16.378 -12.347 -7.843 1.00 95.81 196 SER A O 1
ATOM 1512 N N . ARG A 1 197 ? -15.359 -13.635 -9.361 1.00 93.50 197 ARG A N 1
ATOM 1513 C CA . ARG A 1 197 ? -16.213 -13.244 -10.500 1.00 93.50 197 ARG A CA 1
ATOM 1514 C C . ARG A 1 197 ? -17.683 -13.575 -10.293 1.00 93.50 197 ARG A C 1
ATOM 1516 O O . ARG A 1 197 ? -18.548 -12.903 -10.838 1.00 93.50 197 ARG A O 1
ATOM 1523 N N . SER A 1 198 ? -17.959 -14.612 -9.505 1.00 91.81 198 SER A N 1
ATOM 1524 C CA . SER A 1 198 ? -19.323 -14.999 -9.129 1.00 91.81 198 SER A CA 1
ATOM 1525 C C . SER A 1 198 ? -19.934 -14.102 -8.044 1.00 91.81 198 SER A C 1
ATOM 1527 O O . SER A 1 198 ? -21.082 -14.302 -7.663 1.00 91.81 198 SER A O 1
ATOM 1529 N N . GLY A 1 199 ? -19.171 -13.140 -7.513 1.00 93.00 199 GLY A N 1
ATOM 1530 C CA . GLY A 1 199 ? -19.588 -12.275 -6.411 1.00 93.00 199 GLY A CA 1
ATOM 1531 C C . GLY A 1 199 ? -19.345 -12.867 -5.021 1.00 93.00 199 GLY A C 1
ATOM 1532 O O . GLY A 1 199 ? -19.575 -12.177 -4.029 1.00 93.00 199 GLY A O 1
ATOM 1533 N N . LEU A 1 200 ? -18.837 -14.107 -4.911 1.00 95.25 200 LEU A N 1
ATOM 1534 C CA . LEU A 1 200 ? -18.457 -14.670 -3.611 1.00 95.25 200 LEU A CA 1
ATOM 1535 C C . LEU A 1 200 ? -17.366 -13.824 -2.956 1.00 95.25 200 LEU A C 1
ATOM 1537 O O . LEU A 1 200 ? -16.308 -13.588 -3.543 1.00 95.25 200 LEU A O 1
ATOM 1541 N N . ARG A 1 201 ? -17.647 -13.424 -1.719 1.00 96.12 201 ARG A N 1
ATOM 1542 C CA . ARG A 1 201 ? -16.792 -12.639 -0.836 1.00 96.12 201 ARG A CA 1
ATOM 1543 C C . ARG A 1 201 ? -16.064 -13.578 0.117 1.00 96.12 201 ARG A C 1
ATOM 1545 O O . ARG A 1 201 ? -16.697 -14.230 0.947 1.00 96.12 201 ARG A O 1
ATOM 1552 N N . LEU A 1 202 ? -14.751 -13.686 -0.049 1.00 96.19 202 LEU A N 1
ATOM 1553 C CA . LEU A 1 202 ? -13.903 -14.666 0.623 1.00 96.19 202 LEU A CA 1
ATOM 1554 C C . LEU A 1 202 ? -12.981 -13.988 1.626 1.00 96.19 202 LEU A C 1
ATOM 1556 O O . LEU A 1 202 ? -12.285 -13.040 1.279 1.00 96.19 202 LEU A O 1
ATOM 1560 N N . HIS A 1 203 ? -12.917 -14.528 2.834 1.00 94.56 203 HIS A N 1
ATOM 1561 C CA . HIS A 1 203 ? -11.951 -14.158 3.860 1.00 94.56 203 HIS A CA 1
ATOM 1562 C C . HIS A 1 203 ? -11.026 -15.342 4.143 1.00 94.56 203 HIS A C 1
ATOM 1564 O O . HIS A 1 203 ? -11.501 -16.460 4.355 1.00 94.56 203 HIS A O 1
ATOM 1570 N N . TYR A 1 204 ? -9.713 -15.125 4.149 1.00 93.56 204 TYR A N 1
ATOM 1571 C CA . TYR A 1 204 ? -8.745 -16.171 4.460 1.00 93.56 204 TYR A CA 1
ATOM 1572 C C . TYR A 1 204 ? -8.903 -16.644 5.908 1.00 93.56 204 TYR A C 1
ATOM 1574 O O . TYR A 1 204 ? -8.887 -15.849 6.840 1.00 93.56 204 TYR A O 1
ATOM 1582 N N . SER A 1 205 ? -9.024 -17.955 6.124 1.00 91.06 205 SER A N 1
ATOM 1583 C CA . SER A 1 205 ? -9.296 -18.488 7.464 1.00 91.06 205 SER A CA 1
ATOM 1584 C C . SER A 1 205 ? -8.047 -18.661 8.338 1.00 91.06 205 SER A C 1
ATOM 1586 O O . SER A 1 205 ? -8.137 -19.250 9.414 1.00 91.06 205 SER A O 1
ATOM 1588 N N . GLY A 1 206 ? -6.863 -18.276 7.853 1.00 87.81 206 GLY A N 1
ATOM 1589 C CA . GLY A 1 206 ? -5.585 -18.587 8.503 1.00 87.81 206 GLY A CA 1
ATOM 1590 C C . GLY A 1 206 ? -5.060 -20.002 8.224 1.00 87.81 206 GLY A C 1
ATOM 1591 O O . GLY A 1 206 ? -3.948 -20.325 8.632 1.00 87.81 206 GLY A O 1
ATOM 1592 N N . THR A 1 207 ? -5.822 -20.843 7.515 1.00 91.25 207 THR A N 1
ATOM 1593 C CA . THR A 1 207 ? -5.408 -22.194 7.101 1.00 91.25 207 THR A CA 1
ATOM 1594 C C . THR A 1 207 ? -5.254 -22.245 5.589 1.00 91.25 207 THR A C 1
ATOM 1596 O O . THR A 1 207 ? -6.149 -21.809 4.871 1.00 91.25 207 THR A O 1
ATOM 1599 N N . ALA A 1 208 ? -4.138 -22.791 5.097 1.00 92.31 208 ALA A N 1
ATOM 1600 C CA . ALA A 1 208 ? -3.800 -22.788 3.674 1.00 92.31 208 ALA A CA 1
ATOM 1601 C C . ALA A 1 208 ? -4.969 -23.261 2.788 1.00 92.31 208 ALA A C 1
ATOM 1603 O O . ALA A 1 208 ? -5.483 -24.368 2.962 1.00 92.31 208 ALA A O 1
ATOM 1604 N N . LEU A 1 209 ? -5.364 -22.416 1.826 1.00 93.50 209 LEU A N 1
ATOM 1605 C CA . LEU A 1 209 ? -6.476 -22.658 0.894 1.00 93.50 209 LEU A CA 1
ATOM 1606 C C . LEU A 1 209 ? -7.808 -22.980 1.591 1.00 93.50 209 LEU A C 1
ATOM 1608 O O . LEU A 1 209 ? -8.561 -23.858 1.155 1.00 93.50 209 LEU A O 1
ATOM 1612 N N . ARG A 1 210 ? -8.082 -22.308 2.708 1.00 96.88 210 ARG A N 1
ATOM 1613 C CA . ARG A 1 210 ? -9.352 -22.380 3.429 1.00 96.88 210 ARG A CA 1
ATOM 1614 C C . ARG A 1 210 ? -9.893 -20.975 3.645 1.00 96.88 210 ARG A C 1
ATOM 1616 O O . ARG A 1 210 ? -9.149 -20.052 3.984 1.00 96.88 210 ARG A O 1
ATOM 1623 N N . PHE A 1 211 ? -11.192 -20.823 3.421 1.00 96.38 211 PHE A N 1
ATOM 1624 C CA . PHE A 1 211 ? -11.835 -19.516 3.340 1.00 96.38 211 PHE A CA 1
ATOM 1625 C C . PHE A 1 211 ? -13.176 -19.512 4.063 1.00 96.38 211 PHE A C 1
ATOM 1627 O O . PHE A 1 211 ? -13.910 -20.492 4.031 1.00 96.38 211 PHE A O 1
ATOM 1634 N N . ASN A 1 212 ? -13.513 -18.390 4.683 1.00 95.00 212 ASN A N 1
ATOM 1635 C CA . ASN A 1 212 ? -14.852 -18.108 5.181 1.00 95.00 212 ASN A CA 1
ATOM 1636 C C . ASN A 1 212 ? -15.574 -17.185 4.197 1.00 95.00 212 ASN A C 1
ATOM 1638 O O . ASN A 1 212 ? -14.934 -16.399 3.498 1.00 95.00 212 ASN A O 1
ATOM 1642 N N . LEU A 1 213 ? -16.902 -17.266 4.158 1.00 94.44 213 LEU A N 1
ATOM 1643 C CA . LEU A 1 213 ? -17.717 -16.282 3.453 1.00 94.44 213 LEU A CA 1
ATOM 1644 C C . LEU A 1 213 ? -18.046 -15.120 4.384 1.00 94.44 213 LEU A C 1
ATOM 1646 O O . LEU A 1 213 ? -18.230 -15.320 5.585 1.00 94.44 213 LEU A O 1
ATOM 1650 N N . TYR A 1 214 ? -18.175 -13.927 3.817 1.00 91.94 214 TYR A N 1
ATOM 1651 C CA . TYR A 1 214 ? -18.734 -12.778 4.517 1.00 91.94 214 TYR A CA 1
ATOM 1652 C C . TYR A 1 214 ? -19.874 -12.144 3.712 1.00 91.94 214 TYR A C 1
ATOM 1654 O O . TYR A 1 214 ? -19.882 -12.247 2.482 1.00 91.94 214 TYR A O 1
ATOM 1662 N N . PRO A 1 215 ? -20.871 -11.535 4.384 1.00 89.94 215 PRO A N 1
ATOM 1663 C CA . PRO A 1 215 ? -22.068 -11.040 3.719 1.00 89.94 215 PRO A CA 1
ATOM 1664 C C . PRO A 1 215 ? -21.769 -9.874 2.774 1.00 89.94 215 PRO A C 1
ATOM 1666 O O . PRO A 1 215 ? -20.755 -9.178 2.880 1.00 89.94 215 PRO A O 1
ATOM 1669 N N . GLU A 1 216 ? -22.704 -9.633 1.863 1.00 85.62 216 GLU A N 1
ATOM 1670 C CA . GLU A 1 216 ? -22.716 -8.416 1.062 1.00 85.62 216 GLU A CA 1
ATOM 1671 C C . GLU A 1 216 ? -22.830 -7.164 1.954 1.00 85.62 216 GLU A C 1
ATOM 1673 O O . GLU A 1 216 ? -23.341 -7.213 3.073 1.00 85.62 216 GLU A O 1
ATOM 1678 N N . GLY A 1 217 ? -22.295 -6.037 1.481 1.00 82.94 217 GLY A N 1
ATOM 1679 C CA . GLY A 1 217 ? -22.313 -4.767 2.217 1.00 82.94 217 GLY A CA 1
ATOM 1680 C C . GLY A 1 217 ? -21.209 -4.603 3.266 1.00 82.94 217 GLY A C 1
ATOM 1681 O O . GLY A 1 217 ? -21.111 -3.545 3.883 1.00 82.94 217 GLY A O 1
ATOM 1682 N N . ILE A 1 218 ? -20.340 -5.599 3.461 1.00 88.69 218 ILE A N 1
ATOM 1683 C CA . ILE A 1 218 ? -19.120 -5.442 4.266 1.00 88.69 218 ILE A CA 1
ATOM 1684 C C . ILE A 1 218 ? -17.895 -5.676 3.389 1.00 88.69 218 ILE A C 1
ATOM 1686 O O . ILE A 1 218 ? -17.942 -6.471 2.452 1.00 88.69 218 ILE A O 1
ATOM 1690 N N . TRP A 1 219 ? -16.798 -4.978 3.671 1.00 90.31 219 TRP A N 1
ATOM 1691 C CA . TRP A 1 219 ? -15.581 -5.074 2.861 1.00 90.31 219 TRP A CA 1
ATOM 1692 C C . TRP A 1 219 ? -14.699 -6.255 3.251 1.00 90.31 219 TRP A C 1
ATOM 1694 O O . TRP A 1 219 ? -14.083 -6.864 2.386 1.00 90.31 219 TRP A O 1
ATOM 1704 N N . GLY A 1 220 ? -14.700 -6.622 4.527 1.00 90.00 220 GLY A N 1
ATOM 1705 C CA . GLY A 1 220 ? -13.957 -7.751 5.068 1.00 90.00 220 GLY A CA 1
ATOM 1706 C C . GLY A 1 220 ? -13.908 -7.672 6.591 1.00 90.00 220 GLY A C 1
ATOM 1707 O O . GLY A 1 220 ? -14.411 -6.717 7.198 1.00 90.00 220 GLY A O 1
ATOM 1708 N N . HIS A 1 221 ? -13.296 -8.677 7.206 1.00 88.69 221 HIS A N 1
ATOM 1709 C CA . HIS A 1 221 ? -13.086 -8.731 8.650 1.00 88.69 221 HIS A CA 1
ATOM 1710 C C . HIS A 1 221 ? -11.709 -8.177 9.015 1.00 88.69 221 HIS A C 1
ATOM 1712 O O . HIS A 1 221 ? -10.731 -8.471 8.333 1.00 88.69 221 HIS A O 1
ATOM 1718 N N . GLY A 1 222 ? -11.650 -7.379 10.084 1.00 86.69 222 GLY A N 1
ATOM 1719 C CA . GLY A 1 222 ? -10.387 -6.952 10.683 1.00 86.69 222 GLY A CA 1
ATOM 1720 C C . GLY A 1 222 ? -9.814 -8.010 11.632 1.00 86.69 222 GLY A C 1
ATOM 1721 O O . GLY A 1 222 ? -10.431 -9.042 11.898 1.00 86.69 222 GLY A O 1
ATOM 1722 N N . ALA A 1 223 ? -8.645 -7.730 12.202 1.00 84.50 223 ALA A N 1
ATOM 1723 C CA . ALA A 1 223 ? -7.899 -8.657 13.054 1.00 84.50 223 ALA A CA 1
ATOM 1724 C C . ALA A 1 223 ? -8.424 -8.794 14.499 1.00 84.50 223 ALA A C 1
ATOM 1726 O O . ALA A 1 223 ? -7.884 -9.606 15.260 1.00 84.50 223 ALA A O 1
ATOM 1727 N N . GLY A 1 224 ? -9.416 -7.992 14.899 1.00 70.38 224 GLY A N 1
ATOM 1728 C CA . GLY A 1 224 ? -10.047 -8.021 16.223 1.00 70.38 224 GLY A CA 1
ATOM 1729 C C . GLY A 1 224 ? -11.505 -8.474 16.156 1.00 70.38 224 GLY A C 1
ATOM 1730 O O . GLY A 1 224 ? -12.197 -8.225 15.165 1.00 70.38 224 GLY A O 1
ATOM 1731 N N . SER A 1 225 ? -11.986 -9.116 17.224 1.00 73.38 225 SER A N 1
ATOM 1732 C CA . SER A 1 225 ? -13.372 -9.589 17.292 1.00 73.38 225 SER A CA 1
ATOM 1733 C C . SER A 1 225 ? -14.353 -8.430 17.096 1.00 73.38 225 SER A C 1
ATOM 1735 O O . SER A 1 225 ? -14.271 -7.406 17.772 1.00 73.38 225 SER A O 1
ATOM 1737 N N . GLY A 1 226 ? -15.271 -8.573 16.139 1.00 80.81 226 GLY A N 1
ATOM 1738 C CA . GLY A 1 226 ? -16.295 -7.569 15.851 1.00 80.81 226 GLY A CA 1
ATOM 1739 C C . GLY A 1 226 ? -15.840 -6.367 15.014 1.00 80.81 226 GLY A C 1
ATOM 1740 O O . GLY A 1 226 ? -16.678 -5.508 14.737 1.00 80.81 226 GLY A O 1
ATOM 1741 N N . PHE A 1 227 ? -14.584 -6.303 14.557 1.00 86.38 227 PHE A N 1
ATOM 1742 C CA . PHE A 1 227 ? -14.115 -5.235 13.668 1.00 86.38 227 PHE A CA 1
ATOM 1743 C C . PHE A 1 227 ? -14.224 -5.608 12.185 1.00 86.38 227 PHE A C 1
ATOM 1745 O O . PHE A 1 227 ? -14.026 -6.753 11.774 1.00 86.38 227 PHE A O 1
ATOM 1752 N N . LYS A 1 228 ? -14.533 -4.599 11.370 1.00 90.00 228 LYS A N 1
ATOM 1753 C CA . LYS A 1 228 ? -14.518 -4.657 9.905 1.00 90.00 228 LYS A CA 1
ATOM 1754 C C . LYS A 1 228 ? -13.413 -3.759 9.373 1.00 90.00 228 LYS A C 1
ATOM 1756 O O . LYS A 1 228 ? -12.999 -2.809 10.047 1.00 90.00 228 LYS A O 1
ATOM 1761 N N . VAL A 1 229 ? -12.989 -4.051 8.152 1.00 92.62 229 VAL A N 1
ATOM 1762 C CA . VAL A 1 229 ? -12.198 -3.111 7.362 1.00 92.62 229 VAL A CA 1
ATOM 1763 C C . VAL A 1 229 ? -13.137 -2.175 6.601 1.00 92.62 229 VAL A C 1
ATOM 1765 O O . VAL A 1 229 ? -14.222 -2.575 6.173 1.00 92.62 229 VAL A O 1
ATOM 1768 N N . TYR A 1 230 ? -12.734 -0.920 6.458 1.00 94.25 230 TYR A N 1
ATOM 1769 C CA . TYR A 1 230 ? -13.495 0.133 5.796 1.00 94.25 230 TYR A CA 1
ATOM 1770 C C . TYR A 1 230 ? -12.562 0.884 4.843 1.00 94.25 230 TYR A C 1
ATOM 1772 O O . TYR A 1 230 ? -11.487 1.308 5.290 1.00 94.25 230 TYR A O 1
ATOM 1780 N N . PRO A 1 231 ? -12.914 1.033 3.551 1.00 95.56 231 PRO A N 1
ATOM 1781 C CA . PRO A 1 231 ? -12.079 1.738 2.591 1.00 95.56 231 PRO A CA 1
ATOM 1782 C C . PRO A 1 231 ? -11.711 3.117 3.122 1.00 95.56 231 PRO A C 1
ATOM 1784 O O . PRO A 1 231 ? -12.561 3.838 3.645 1.00 95.56 231 PRO A O 1
ATOM 1787 N N . TYR A 1 232 ? -10.425 3.442 3.039 1.00 97.38 232 TYR A N 1
ATOM 1788 C CA . TYR A 1 232 ? -9.853 4.707 3.488 1.00 97.38 232 TYR A CA 1
ATOM 1789 C C . TYR A 1 232 ? -10.036 5.001 4.978 1.00 97.38 232 TYR A C 1
ATOM 1791 O O . TYR A 1 232 ? -9.755 6.095 5.426 1.00 97.38 232 TYR A O 1
ATOM 1799 N N . ARG A 1 233 ? -10.471 4.032 5.781 1.00 97.31 233 ARG A N 1
ATOM 1800 C CA . ARG A 1 233 ? -10.715 4.205 7.217 1.00 97.31 233 ARG A CA 1
ATOM 1801 C C . ARG A 1 233 ? -10.035 3.145 8.058 1.00 97.31 233 ARG A C 1
ATOM 1803 O O . ARG A 1 233 ? -10.113 3.207 9.279 1.00 97.31 233 ARG A O 1
ATOM 1810 N N . THR A 1 234 ? -9.377 2.167 7.449 1.00 97.06 234 THR A N 1
ATOM 1811 C CA . THR A 1 234 ? -8.686 1.099 8.170 1.00 97.06 234 THR A CA 1
ATOM 1812 C C . THR A 1 234 ? -7.201 1.106 7.873 1.00 97.06 234 THR A C 1
ATOM 1814 O O . THR A 1 234 ? -6.795 1.216 6.719 1.00 97.06 234 THR A O 1
ATOM 1817 N N . ILE A 1 235 ? -6.412 0.965 8.936 1.00 97.56 235 ILE A N 1
ATOM 1818 C CA . ILE A 1 235 ? -4.982 0.698 8.860 1.00 97.56 235 ILE A CA 1
ATOM 1819 C C . ILE A 1 235 ? -4.683 -0.673 9.466 1.00 97.56 235 ILE A C 1
ATOM 1821 O O . ILE A 1 235 ? -5.176 -1.006 10.550 1.00 97.56 235 ILE A O 1
ATOM 1825 N N . ALA A 1 236 ? -3.871 -1.449 8.759 1.00 96.19 236 ALA A N 1
ATOM 1826 C CA . ALA A 1 236 ? -3.211 -2.631 9.275 1.00 96.19 236 ALA A CA 1
ATOM 1827 C C . ALA A 1 236 ? -1.825 -2.260 9.805 1.00 96.19 236 ALA A C 1
ATOM 1829 O O . ALA A 1 236 ? -1.122 -1.416 9.244 1.00 96.19 236 ALA A O 1
ATOM 1830 N N . LEU A 1 237 ? -1.442 -2.886 10.915 1.00 95.75 237 LEU A N 1
ATOM 1831 C CA . LEU A 1 237 ? -0.242 -2.522 11.662 1.00 95.75 237 LEU A CA 1
ATOM 1832 C C . LEU A 1 237 ? 0.442 -3.724 12.309 1.00 95.75 237 LEU A C 1
ATOM 1834 O O . LEU A 1 237 ? -0.127 -4.811 12.451 1.00 95.75 237 LEU A O 1
ATOM 1838 N N . ASN A 1 238 ? 1.696 -3.521 12.705 1.00 95.31 238 ASN A N 1
ATOM 1839 C CA . ASN A 1 238 ? 2.444 -4.474 13.508 1.00 95.31 238 ASN A CA 1
ATOM 1840 C C . ASN A 1 238 ? 1.927 -4.449 14.953 1.00 95.31 238 ASN A C 1
ATOM 1842 O O . ASN A 1 238 ? 2.177 -3.502 15.698 1.00 95.31 238 ASN A O 1
ATOM 1846 N N . PHE A 1 239 ? 1.209 -5.496 15.358 1.00 93.56 239 PHE A N 1
ATOM 1847 C CA . PHE A 1 239 ? 0.541 -5.530 16.660 1.00 93.56 239 PHE A CA 1
ATOM 1848 C C . PHE A 1 239 ? 1.491 -5.316 17.863 1.00 93.56 239 PHE A C 1
ATOM 1850 O O . PHE A 1 239 ? 1.225 -4.415 18.664 1.00 93.56 239 PHE A O 1
ATOM 1857 N N . PRO A 1 240 ? 2.619 -6.050 17.998 1.00 93.06 240 PRO A N 1
ATOM 1858 C CA . PRO A 1 240 ? 3.564 -5.808 19.088 1.00 93.06 240 PRO A CA 1
ATOM 1859 C C . PRO A 1 240 ? 4.117 -4.379 19.134 1.00 93.06 240 PRO A C 1
ATOM 1861 O O . PRO A 1 240 ? 4.277 -3.824 20.222 1.00 93.06 240 PRO A O 1
ATOM 1864 N N . ALA A 1 241 ? 4.434 -3.784 17.982 1.00 93.00 241 ALA A N 1
ATOM 1865 C CA . ALA A 1 241 ? 4.940 -2.415 17.920 1.00 93.00 241 ALA A CA 1
ATOM 1866 C C . ALA A 1 241 ? 3.873 -1.390 18.299 1.00 93.00 241 ALA A C 1
ATOM 1868 O O . ALA A 1 241 ? 4.150 -0.484 19.081 1.00 93.00 241 ALA A O 1
ATOM 1869 N N . PHE A 1 242 ? 2.642 -1.586 17.834 1.00 95.00 242 PHE A N 1
ATOM 1870 C CA . PHE A 1 242 ? 1.528 -0.703 18.148 1.00 95.00 242 PHE A CA 1
ATOM 1871 C C . PHE A 1 242 ? 1.195 -0.693 19.645 1.00 95.00 242 PHE A C 1
ATOM 1873 O O . PHE A 1 242 ? 1.009 0.373 20.227 1.00 95.00 242 PHE A O 1
ATOM 1880 N N . CYS A 1 243 ? 1.224 -1.853 20.311 1.00 94.31 243 CYS A N 1
ATOM 1881 C CA . CYS A 1 243 ? 1.110 -1.917 21.771 1.00 94.31 243 CYS A CA 1
ATOM 1882 C C . CYS A 1 243 ? 2.181 -1.064 22.474 1.00 94.31 243 CYS A C 1
ATOM 1884 O O . CYS A 1 243 ? 1.861 -0.338 23.415 1.00 94.31 243 CYS A O 1
ATOM 1886 N N . ARG A 1 244 ? 3.441 -1.109 22.010 1.00 93.81 244 ARG A N 1
ATOM 1887 C CA . ARG A 1 244 ? 4.523 -0.276 22.567 1.00 93.81 244 ARG A CA 1
ATOM 1888 C C . ARG A 1 244 ? 4.299 1.210 22.297 1.00 93.81 244 ARG A C 1
ATOM 1890 O O . ARG A 1 244 ? 4.476 2.005 23.213 1.00 93.81 244 ARG A O 1
ATOM 1897 N N . ALA A 1 245 ? 3.879 1.577 21.086 1.00 94.25 245 ALA A N 1
ATOM 1898 C CA . ALA A 1 245 ? 3.584 2.964 20.718 1.00 94.25 245 ALA A CA 1
ATOM 1899 C C . ALA A 1 245 ? 2.447 3.563 21.566 1.00 94.25 245 ALA A C 1
ATOM 1901 O O . ALA A 1 245 ? 2.473 4.739 21.912 1.00 94.25 245 ALA A O 1
ATOM 1902 N N . LEU A 1 246 ? 1.478 2.737 21.970 1.00 94.44 246 LEU A N 1
ATOM 1903 C CA . LEU A 1 246 ? 0.404 3.117 22.892 1.00 94.44 246 LEU A CA 1
ATOM 1904 C C . LEU A 1 246 ? 0.824 3.100 24.379 1.00 94.44 246 LEU A C 1
ATOM 1906 O O . LEU A 1 246 ? 0.010 3.394 25.257 1.00 94.44 246 LEU A O 1
ATOM 1910 N N . GLY A 1 247 ? 2.075 2.748 24.693 1.00 92.69 247 GLY A N 1
ATOM 1911 C CA . GLY A 1 247 ? 2.565 2.645 26.069 1.00 92.69 247 GLY A CA 1
ATOM 1912 C C . GLY A 1 247 ? 1.885 1.536 26.878 1.00 92.69 247 GLY A C 1
ATOM 1913 O O . GLY A 1 247 ? 1.727 1.668 28.091 1.00 92.69 247 GLY A O 1
ATOM 1914 N N . MET A 1 248 ? 1.433 0.468 26.216 1.00 91.38 248 MET A N 1
ATOM 1915 C CA . MET A 1 248 ? 0.766 -0.657 26.874 1.00 91.38 248 MET A CA 1
ATOM 1916 C C . MET A 1 248 ? 1.775 -1.552 27.611 1.00 91.38 248 MET A C 1
ATOM 1918 O O . MET A 1 248 ? 2.920 -1.686 27.169 1.00 91.38 248 MET A O 1
ATOM 1922 N N . PRO A 1 249 ? 1.366 -2.205 28.716 1.00 85.12 249 PRO A N 1
ATOM 1923 C CA . PRO A 1 249 ? 2.233 -3.115 29.459 1.00 85.12 249 PRO A CA 1
ATOM 1924 C C . PRO A 1 249 ? 2.608 -4.363 28.643 1.00 85.12 249 PRO A C 1
ATOM 1926 O O . PRO A 1 249 ? 1.979 -4.705 27.635 1.00 85.12 249 PRO A O 1
ATOM 1929 N N . ALA A 1 250 ? 3.628 -5.084 29.118 1.00 82.88 250 ALA A N 1
ATOM 1930 C CA . ALA A 1 250 ? 3.975 -6.400 28.588 1.00 82.88 250 ALA A CA 1
ATOM 1931 C C . ALA A 1 250 ? 2.756 -7.342 28.664 1.00 82.88 250 ALA A C 1
ATOM 1933 O O . ALA A 1 250 ? 2.087 -7.409 29.692 1.00 82.88 250 ALA A O 1
ATOM 1934 N N . GLY A 1 251 ? 2.458 -8.053 27.571 1.00 83.56 251 GLY A N 1
ATOM 1935 C CA . GLY A 1 251 ? 1.272 -8.919 27.478 1.00 83.56 251 GLY A CA 1
ATOM 1936 C C . GLY A 1 251 ? -0.002 -8.243 26.949 1.00 83.56 251 GLY A C 1
ATOM 1937 O O . GLY A 1 251 ? -1.073 -8.834 27.048 1.00 83.56 251 GLY A O 1
ATOM 1938 N N . CYS A 1 252 ? 0.108 -7.039 26.375 1.00 90.12 252 CYS A N 1
ATOM 1939 C CA . CYS A 1 252 ? -0.953 -6.373 25.607 1.00 90.12 252 CYS A CA 1
ATOM 1940 C C . CYS A 1 252 ? -1.713 -7.348 24.686 1.00 90.12 252 CYS A C 1
ATOM 1942 O O . CYS A 1 252 ? -1.091 -8.078 23.907 1.00 90.12 252 CYS A O 1
ATOM 1944 N N . ARG A 1 253 ? -3.052 -7.358 24.759 1.00 89.31 253 ARG A N 1
ATOM 1945 C CA . ARG A 1 253 ? -3.916 -8.220 23.936 1.00 89.31 253 ARG A CA 1
ATOM 1946 C C . ARG A 1 253 ? -4.543 -7.423 22.797 1.00 89.31 253 ARG A C 1
ATOM 1948 O O . ARG A 1 253 ? -4.691 -6.206 22.876 1.00 89.31 253 ARG A O 1
ATOM 1955 N N . LYS A 1 254 ? -4.955 -8.123 21.734 1.00 88.00 254 LYS A N 1
ATOM 1956 C CA . LYS A 1 254 ? -5.596 -7.500 20.562 1.00 88.00 254 LYS A CA 1
ATOM 1957 C C . LYS A 1 254 ? -6.807 -6.659 20.945 1.00 88.00 254 LYS A C 1
ATOM 1959 O O . LYS A 1 254 ? -6.880 -5.509 20.528 1.00 88.00 254 LYS A O 1
ATOM 1964 N N . ASP A 1 255 ? -7.681 -7.181 21.797 1.00 84.62 255 ASP A N 1
ATOM 1965 C CA . ASP A 1 255 ? -8.897 -6.475 22.217 1.00 84.62 255 ASP A CA 1
ATOM 1966 C C . ASP A 1 255 ? -8.599 -5.146 22.934 1.00 84.62 255 ASP A C 1
ATOM 1968 O O . ASP A 1 255 ? -9.385 -4.203 22.853 1.00 84.62 255 ASP A O 1
ATOM 1972 N N . ASP A 1 256 ? -7.422 -5.011 23.553 1.00 84.81 256 ASP A N 1
ATOM 1973 C CA . ASP A 1 256 ? -7.046 -3.801 24.281 1.00 84.81 256 ASP A CA 1
ATOM 1974 C C . ASP A 1 256 ? -6.691 -2.643 23.319 1.00 84.81 256 ASP A C 1
ATOM 1976 O O . ASP A 1 256 ? -6.929 -1.475 23.631 1.00 84.81 256 ASP A O 1
ATOM 1980 N N . VAL A 1 257 ? -6.192 -2.924 22.105 1.00 89.88 257 VAL A N 1
ATOM 1981 C CA . VAL A 1 257 ? -5.637 -1.895 21.190 1.00 89.88 257 VAL A CA 1
ATOM 1982 C C . VAL A 1 257 ? -6.246 -1.873 19.783 1.00 89.88 257 VAL A C 1
ATOM 1984 O O . VAL A 1 257 ? -6.291 -0.804 19.173 1.00 89.88 257 VAL A O 1
ATOM 1987 N N . ILE A 1 258 ? -6.755 -2.996 19.270 1.00 93.00 258 ILE A N 1
ATOM 1988 C CA . ILE A 1 258 ? -7.369 -3.077 17.935 1.00 93.00 258 ILE A CA 1
ATOM 1989 C C . ILE A 1 258 ? -8.714 -2.364 17.930 1.00 93.00 258 ILE A C 1
ATOM 1991 O O . ILE A 1 258 ? -9.604 -2.699 18.701 1.00 93.00 258 ILE A O 1
ATOM 1995 N N . GLY A 1 259 ? -8.870 -1.379 17.058 1.00 94.00 259 GLY A N 1
ATOM 1996 C CA . GLY A 1 259 ? -10.000 -0.456 17.068 1.00 94.00 259 GLY A CA 1
ATOM 1997 C C . GLY A 1 259 ? -9.691 0.897 17.680 1.00 94.00 259 GLY A C 1
ATOM 1998 O O . GLY A 1 259 ? -10.597 1.711 17.811 1.00 94.00 259 GLY A O 1
ATOM 1999 N N . THR A 1 260 ? -8.444 1.162 18.067 1.00 95.75 260 THR A N 1
ATOM 2000 C CA . THR A 1 260 ? -8.026 2.514 18.460 1.00 95.75 260 THR A CA 1
ATOM 2001 C C . THR A 1 260 ? -8.216 3.484 17.293 1.00 95.75 260 THR A C 1
ATOM 2003 O O . THR A 1 260 ? -7.796 3.202 16.167 1.00 95.75 260 THR A O 1
ATOM 2006 N N . LEU A 1 261 ? -8.852 4.622 17.578 1.00 97.00 261 LEU A N 1
ATOM 2007 C CA . LEU A 1 261 ? -8.987 5.733 16.645 1.00 97.00 261 LEU A CA 1
ATOM 2008 C C . LEU A 1 261 ? -7.633 6.433 16.482 1.00 97.00 261 LEU A C 1
ATOM 2010 O O . LEU A 1 261 ? -7.013 6.843 17.468 1.00 97.00 261 LEU A O 1
ATOM 2014 N N . VAL A 1 262 ? -7.203 6.585 15.235 1.00 98.12 262 VAL A N 1
ATOM 2015 C CA . VAL A 1 262 ? -5.935 7.200 14.847 1.00 98.12 262 VAL A CA 1
ATOM 2016 C C . VAL A 1 262 ? -6.210 8.400 13.948 1.00 98.12 262 VAL A C 1
ATOM 2018 O O . VAL A 1 262 ? -7.093 8.350 13.097 1.00 98.12 262 VAL A O 1
ATOM 2021 N N . TYR A 1 263 ? -5.452 9.476 14.127 1.00 98.50 263 TYR A N 1
ATOM 2022 C CA . TYR A 1 263 ? -5.478 10.656 13.268 1.00 98.50 263 TYR A CA 1
ATOM 2023 C C . TYR A 1 263 ? -4.145 10.830 12.547 1.00 98.50 263 TYR A C 1
ATOM 2025 O O . TYR A 1 263 ? -3.0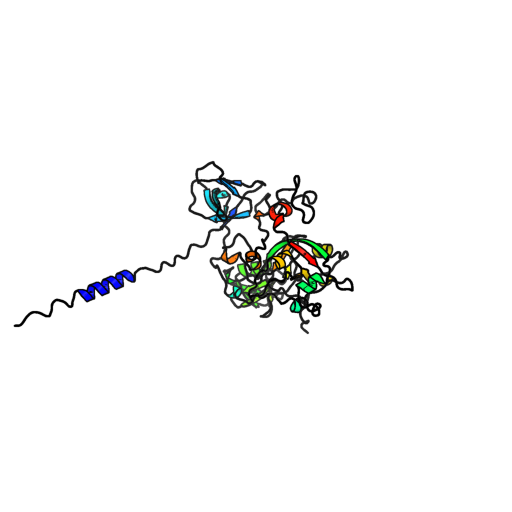86 10.704 13.167 1.00 98.50 263 TYR A O 1
ATOM 2033 N N . ILE A 1 264 ? -4.227 11.125 11.249 1.00 98.50 264 ILE A N 1
ATOM 2034 C CA . ILE A 1 264 ? -3.100 11.385 10.356 1.00 98.50 264 ILE A CA 1
ATOM 2035 C C . ILE A 1 264 ? -3.277 12.795 9.763 1.00 98.50 264 ILE A C 1
ATOM 2037 O O . ILE A 1 264 ? -4.031 12.964 8.794 1.00 98.50 264 ILE A O 1
ATOM 2041 N N . PRO A 1 265 ? -2.628 13.829 10.334 1.00 97.69 265 PRO A N 1
ATOM 2042 C CA . PRO A 1 265 ? -2.836 15.217 9.931 1.00 97.69 265 PRO A CA 1
ATOM 2043 C C . PRO A 1 265 ? -2.427 15.487 8.485 1.00 97.69 265 PRO A C 1
ATOM 2045 O O . PRO A 1 265 ? -3.063 16.301 7.822 1.00 97.69 265 PRO A O 1
ATOM 2048 N N . GLU A 1 266 ? -1.412 14.797 7.965 1.00 97.88 266 GLU A N 1
ATOM 2049 C CA . GLU A 1 266 ? -0.965 14.956 6.582 1.00 97.88 266 GLU A CA 1
ATOM 2050 C C . GLU A 1 266 ? -2.072 14.591 5.587 1.00 97.88 266 GLU A C 1
ATOM 2052 O O . GLU A 1 266 ? -2.193 15.233 4.548 1.00 97.88 266 GLU A O 1
ATOM 2057 N N . ILE A 1 267 ? -2.926 13.616 5.915 1.00 98.25 267 ILE A N 1
ATOM 2058 C CA . ILE A 1 267 ? -4.063 13.235 5.069 1.00 98.25 267 ILE A CA 1
ATOM 2059 C C . ILE A 1 267 ? -5.163 14.301 5.135 1.00 98.25 267 ILE A C 1
ATOM 2061 O O . ILE A 1 267 ? -5.671 14.715 4.093 1.00 98.25 267 ILE A O 1
ATOM 2065 N N . ALA A 1 268 ? -5.495 14.798 6.332 1.00 97.62 268 ALA A N 1
ATOM 2066 C CA . ALA A 1 268 ? -6.483 15.868 6.499 1.00 97.62 268 ALA A CA 1
ATOM 2067 C C . ALA A 1 268 ? -6.057 17.167 5.785 1.00 97.62 268 ALA A C 1
ATOM 2069 O O . ALA A 1 268 ? -6.856 17.819 5.108 1.00 97.62 268 ALA A O 1
ATOM 2070 N N . ALA A 1 269 ? -4.776 17.528 5.883 1.00 97.69 269 ALA A N 1
ATOM 2071 C CA . ALA A 1 269 ? -4.221 18.743 5.292 1.00 97.69 269 ALA A CA 1
ATOM 2072 C C . ALA A 1 269 ? -4.273 18.749 3.755 1.00 97.69 269 ALA A C 1
ATOM 2074 O O . ALA A 1 269 ? -4.362 19.814 3.146 1.00 97.69 269 ALA A O 1
ATOM 2075 N N . ARG A 1 270 ? -4.253 17.573 3.115 1.00 97.75 270 ARG A N 1
ATOM 2076 C CA . ARG A 1 270 ? -4.320 17.436 1.650 1.00 97.75 270 ARG A CA 1
ATOM 2077 C C . ARG A 1 270 ? -5.710 17.677 1.068 1.00 97.75 270 ARG A C 1
ATOM 2079 O O . ARG A 1 270 ? -5.819 17.826 -0.144 1.00 97.75 270 ARG A O 1
ATOM 2086 N N . GLN A 1 271 ? -6.752 17.723 1.903 1.00 97.06 271 GLN A N 1
ATOM 2087 C CA . GLN A 1 271 ? -8.136 17.950 1.469 1.00 97.06 271 GLN A CA 1
ATOM 2088 C C . GLN A 1 271 ? -8.574 16.979 0.353 1.00 97.06 271 GLN A C 1
ATOM 2090 O O . GLN A 1 271 ? -9.209 17.364 -0.631 1.00 97.06 271 GLN A O 1
ATOM 2095 N N . ILE A 1 272 ? -8.205 15.704 0.507 1.00 97.75 272 ILE A N 1
ATOM 2096 C CA . ILE A 1 272 ? -8.408 14.657 -0.501 1.00 97.75 272 ILE A CA 1
ATOM 2097 C C . ILE A 1 272 ? -9.903 14.413 -0.693 1.00 97.75 272 ILE A C 1
ATOM 2099 O O . ILE A 1 272 ? -10.615 14.141 0.274 1.00 97.75 272 ILE A O 1
ATOM 2103 N N . ARG A 1 273 ? -10.372 14.498 -1.942 1.00 97.19 273 ARG A N 1
ATOM 2104 C CA . ARG A 1 273 ? -11.771 14.245 -2.296 1.00 97.19 273 ARG A CA 1
ATOM 2105 C C . ARG A 1 273 ? -12.051 12.754 -2.407 1.00 97.19 273 ARG A C 1
ATOM 2107 O O . ARG A 1 273 ? -11.320 12.023 -3.073 1.00 97.19 273 ARG A O 1
ATOM 2114 N N . MET A 1 274 ? -13.124 12.337 -1.752 1.00 95.50 274 MET A N 1
ATOM 2115 C CA . MET A 1 274 ? -13.578 10.957 -1.667 1.00 95.50 274 MET A CA 1
ATOM 2116 C C . MET A 1 274 ? -14.625 10.658 -2.745 1.00 95.50 274 MET A C 1
ATOM 2118 O O . MET A 1 274 ? -15.110 11.570 -3.416 1.00 95.50 274 MET A O 1
ATOM 2122 N N . SER A 1 275 ? -14.969 9.382 -2.933 1.00 91.81 275 SER A N 1
ATOM 2123 C CA . SER A 1 275 ? -15.911 8.945 -3.979 1.00 91.81 275 SER A CA 1
ATOM 2124 C C . SER A 1 275 ? -17.320 9.528 -3.825 1.00 91.81 275 SER A C 1
ATOM 2126 O O . SER A 1 275 ? -18.009 9.717 -4.821 1.00 91.81 275 SER A O 1
ATOM 2128 N N . ASP A 1 276 ? -17.730 9.867 -2.602 1.00 93.00 276 ASP A N 1
ATOM 2129 C CA . ASP A 1 276 ? -18.996 10.541 -2.286 1.00 93.00 276 ASP A CA 1
ATOM 2130 C C . ASP A 1 276 ? -18.917 12.082 -2.375 1.00 93.00 276 ASP A C 1
ATOM 2132 O O . ASP A 1 276 ? -19.876 12.781 -2.049 1.00 93.00 276 ASP A O 1
ATOM 2136 N N . GLY A 1 277 ? -17.772 12.635 -2.793 1.00 94.19 277 GLY A N 1
ATOM 2137 C CA . GLY A 1 277 ? -17.510 14.075 -2.868 1.00 94.19 277 GLY A CA 1
ATOM 2138 C C . GLY A 1 277 ? -17.084 14.721 -1.543 1.00 94.19 277 GLY A C 1
ATOM 2139 O O . GLY A 1 277 ? -16.672 15.892 -1.536 1.00 94.19 277 GLY A O 1
ATOM 2140 N N . SER A 1 278 ? -17.125 13.979 -0.432 1.00 94.62 278 SER A N 1
ATOM 2141 C CA . SER A 1 278 ? -16.627 14.451 0.861 1.00 94.62 278 SER A CA 1
ATOM 2142 C C . SER A 1 278 ? -15.107 14.649 0.838 1.00 94.62 278 SER A C 1
ATOM 2144 O O . SER A 1 278 ? -14.407 14.230 -0.088 1.00 94.62 278 SER A O 1
ATOM 2146 N N . THR A 1 279 ? -14.585 15.336 1.852 1.00 96.81 279 THR A N 1
ATOM 2147 C CA . THR A 1 279 ? -13.142 15.470 2.064 1.00 96.81 279 THR A CA 1
ATOM 2148 C C . THR A 1 279 ? -12.703 14.504 3.156 1.00 96.81 279 THR A C 1
ATOM 2150 O O . THR A 1 279 ? -13.328 14.451 4.214 1.00 96.81 279 THR A O 1
ATOM 2153 N N . HIS A 1 280 ? -11.603 13.785 2.934 1.00 97.75 280 HIS A N 1
ATOM 2154 C CA . HIS A 1 280 ? -11.025 12.922 3.957 1.00 97.75 280 HIS A CA 1
ATOM 2155 C C . HIS A 1 280 ? -10.550 13.739 5.168 1.00 97.75 280 HIS A C 1
ATOM 2157 O O . HIS A 1 280 ? -9.703 14.621 5.044 1.00 97.75 280 HIS A O 1
ATOM 2163 N N . ASP A 1 281 ? -11.057 13.414 6.356 1.00 97.19 281 ASP A N 1
ATOM 2164 C CA . ASP A 1 281 ? -10.800 14.166 7.596 1.00 97.19 281 ASP A CA 1
ATOM 2165 C C . ASP A 1 281 ? -9.537 13.716 8.361 1.00 97.19 281 ASP A C 1
ATOM 2167 O O . ASP A 1 281 ? -9.219 14.255 9.415 1.00 97.19 281 ASP A O 1
ATOM 2171 N N . GLY A 1 282 ? -8.820 12.717 7.839 1.00 98.00 282 GLY A N 1
ATOM 2172 C CA . GLY A 1 282 ? -7.574 12.191 8.408 1.00 98.00 282 GLY A CA 1
ATOM 2173 C C . GLY A 1 282 ? -7.754 11.141 9.506 1.00 98.00 282 GLY A C 1
ATOM 2174 O O . GLY A 1 282 ? -6.752 10.648 10.019 1.00 98.00 282 GLY A O 1
ATOM 2175 N N . PHE A 1 283 ? -8.985 10.763 9.861 1.00 98.12 283 PHE A N 1
ATOM 2176 C CA . PHE A 1 283 ? -9.237 9.720 10.856 1.00 98.12 283 PHE A CA 1
ATOM 2177 C C . PHE A 1 283 ? -9.264 8.310 10.263 1.00 98.12 283 PHE A C 1
ATOM 2179 O O . PHE A 1 283 ? -9.872 8.045 9.227 1.00 98.12 283 PHE A O 1
ATOM 2186 N N . PHE A 1 284 ? -8.649 7.382 10.985 1.00 98.25 284 PHE A N 1
ATOM 2187 C CA . PHE A 1 284 ? -8.558 5.967 10.663 1.00 98.25 284 PHE A CA 1
ATOM 2188 C C . PHE A 1 284 ? -8.777 5.123 11.914 1.00 98.25 284 PHE A C 1
ATOM 2190 O O . PHE A 1 284 ? -8.665 5.587 13.047 1.00 98.25 284 PHE A O 1
ATOM 2197 N N . CYS A 1 285 ? -9.033 3.844 11.697 1.00 96.75 285 CYS A N 1
ATOM 2198 C CA . CYS A 1 285 ? -9.148 2.834 12.725 1.00 96.75 285 CYS A CA 1
ATOM 2199 C C . CYS A 1 285 ? -8.053 1.792 12.559 1.00 96.75 285 CYS A C 1
ATOM 2201 O O . CYS A 1 285 ? -7.908 1.178 11.498 1.00 96.75 285 CYS A O 1
ATOM 2203 N N . ALA A 1 286 ? -7.333 1.551 13.648 1.00 96.69 286 ALA A N 1
ATOM 2204 C CA . ALA A 1 286 ? -6.378 0.464 13.806 1.00 96.69 286 ALA A CA 1
ATOM 2205 C C . ALA A 1 286 ? -7.089 -0.898 13.935 1.00 96.69 286 ALA A C 1
ATOM 2207 O O . ALA A 1 286 ? -7.004 -1.542 14.978 1.00 96.69 286 ALA A O 1
ATOM 2208 N N . ASN A 1 287 ? -7.861 -1.307 12.923 1.00 93.88 287 ASN A N 1
ATOM 2209 C CA . ASN A 1 287 ? -8.746 -2.482 12.987 1.00 93.88 287 ASN A CA 1
ATOM 2210 C C . ASN A 1 287 ? -8.086 -3.783 12.527 1.00 93.88 287 ASN A C 1
ATOM 2212 O O . ASN A 1 287 ? -8.681 -4.852 12.680 1.00 93.88 287 ASN A O 1
ATOM 2216 N N . ASP A 1 288 ? -6.897 -3.705 11.941 1.00 94.00 288 ASP A N 1
ATOM 2217 C CA . ASP A 1 288 ? -6.292 -4.831 11.248 1.00 94.00 288 ASP A CA 1
ATOM 2218 C C . ASP A 1 288 ? -4.808 -4.999 11.598 1.00 94.00 288 ASP A C 1
ATOM 2220 O O . ASP A 1 288 ? -4.167 -4.116 12.175 1.00 94.00 288 ASP A O 1
ATOM 2224 N N . THR A 1 289 ? -4.257 -6.171 11.299 1.00 92.69 289 THR A N 1
ATOM 2225 C CA . THR A 1 289 ? -2.862 -6.507 11.591 1.00 92.69 289 THR A CA 1
ATOM 2226 C C . THR A 1 289 ? -2.255 -7.295 10.452 1.00 92.69 289 THR A C 1
ATOM 2228 O O . THR A 1 289 ? -2.863 -8.247 9.975 1.00 92.69 289 THR A O 1
ATOM 2231 N N . GLY A 1 290 ? -1.012 -6.981 10.106 1.00 87.44 290 GLY A N 1
ATOM 2232 C CA . GLY A 1 290 ? -0.227 -7.785 9.175 1.00 87.44 290 GLY A CA 1
ATOM 2233 C C . GLY A 1 290 ? 0.886 -8.551 9.874 1.00 87.44 290 GLY A C 1
ATOM 2234 O O . GLY A 1 290 ? 1.241 -8.289 11.026 1.00 87.44 290 GLY A O 1
ATOM 2235 N N . SER A 1 291 ? 1.471 -9.504 9.150 1.00 85.00 291 SER A N 1
ATOM 2236 C CA . SER A 1 291 ? 2.677 -10.184 9.618 1.00 85.00 291 SER A CA 1
ATOM 2237 C C . SER A 1 291 ? 3.823 -9.176 9.799 1.00 85.00 291 SER A C 1
ATOM 2239 O O . SER A 1 291 ? 4.051 -8.368 8.893 1.00 85.00 291 SER A O 1
ATOM 2241 N N . PRO A 1 292 ? 4.610 -9.269 10.891 1.00 83.94 292 PRO A N 1
ATOM 2242 C CA . PRO A 1 292 ? 5.795 -8.437 11.119 1.00 83.94 292 PRO A CA 1
ATOM 2243 C C . PRO A 1 292 ? 6.834 -8.464 9.989 1.00 83.94 292 PRO A C 1
ATOM 2245 O O . PRO A 1 292 ? 7.652 -7.553 9.867 1.00 83.94 292 PRO A O 1
ATOM 2248 N N . ASN A 1 293 ? 6.805 -9.506 9.152 1.00 82.38 293 ASN A N 1
ATOM 2249 C CA . ASN A 1 293 ? 7.690 -9.637 7.995 1.00 82.38 293 ASN A CA 1
ATOM 2250 C C . ASN A 1 293 ? 7.329 -8.670 6.855 1.00 82.38 293 ASN A C 1
ATOM 2252 O O . ASN A 1 293 ? 8.197 -8.326 6.052 1.00 82.38 293 ASN A O 1
ATOM 2256 N N . TYR A 1 294 ? 6.069 -8.231 6.787 1.00 83.69 294 TYR A N 1
ATOM 2257 C CA . TYR A 1 294 ? 5.551 -7.358 5.729 1.00 83.69 294 TYR A CA 1
ATOM 2258 C C . TYR A 1 294 ? 5.190 -5.972 6.268 1.00 83.69 294 TYR A C 1
ATOM 2260 O O . TYR A 1 294 ? 5.602 -4.969 5.682 1.00 83.69 294 TYR A O 1
ATOM 2268 N N . ILE A 1 295 ? 4.539 -5.914 7.434 1.00 90.00 295 ILE A N 1
ATOM 2269 C CA . ILE A 1 295 ? 4.264 -4.676 8.165 1.00 90.00 295 ILE A CA 1
ATOM 2270 C C . ILE A 1 295 ? 5.229 -4.589 9.351 1.00 90.00 295 ILE A C 1
ATOM 2272 O O . ILE A 1 295 ? 5.041 -5.218 10.395 1.00 90.00 295 ILE A O 1
ATOM 2276 N N . ARG A 1 296 ? 6.317 -3.839 9.160 1.00 90.75 296 ARG A N 1
ATOM 2277 C CA . ARG A 1 296 ? 7.316 -3.573 10.208 1.00 90.75 296 ARG A CA 1
ATOM 2278 C C . ARG A 1 296 ? 6.763 -2.615 11.266 1.00 90.75 296 ARG A C 1
ATOM 2280 O O . ARG A 1 296 ? 5.684 -2.060 11.100 1.00 90.75 296 ARG A O 1
ATOM 2287 N N . ASP A 1 297 ? 7.517 -2.450 12.347 1.00 92.31 297 ASP A N 1
ATOM 2288 C CA . ASP A 1 297 ? 7.127 -1.682 13.536 1.00 92.31 297 ASP A CA 1
ATOM 2289 C C . ASP A 1 297 ? 6.610 -0.260 13.237 1.00 92.31 297 ASP A C 1
ATOM 2291 O O . ASP A 1 297 ? 5.688 0.204 13.895 1.00 92.31 297 ASP A O 1
ATOM 2295 N N . ASP A 1 298 ? 7.187 0.395 12.236 1.00 92.62 298 ASP A N 1
ATOM 2296 C CA . ASP A 1 298 ? 6.966 1.779 11.800 1.00 92.62 298 ASP A CA 1
ATOM 2297 C C . ASP A 1 298 ? 6.295 1.847 10.412 1.00 92.62 298 ASP A C 1
ATOM 2299 O O . ASP A 1 298 ? 6.421 2.815 9.661 1.00 92.62 298 ASP A O 1
ATOM 2303 N N . ARG A 1 299 ? 5.589 0.782 10.023 1.00 94.94 299 ARG A N 1
ATOM 2304 C CA . ARG A 1 299 ? 4.808 0.746 8.784 1.00 94.94 299 ARG A CA 1
ATOM 2305 C C . ARG A 1 299 ? 3.343 0.557 9.079 1.00 94.94 299 ARG A C 1
ATOM 2307 O O . ARG A 1 299 ? 2.965 -0.149 10.012 1.00 94.94 299 ARG A O 1
ATOM 2314 N N . ILE A 1 300 ? 2.539 1.154 8.219 1.00 97.25 300 ILE A N 1
ATOM 2315 C CA . ILE A 1 300 ? 1.107 0.911 8.158 1.00 97.25 300 ILE A CA 1
ATOM 2316 C C . ILE A 1 300 ? 0.736 0.497 6.748 1.00 97.25 300 ILE A C 1
ATOM 2318 O O . ILE A 1 300 ? 1.387 0.892 5.783 1.00 97.25 300 ILE A O 1
ATOM 2322 N N . ASP A 1 301 ? -0.333 -0.271 6.642 1.00 96.88 301 ASP A N 1
ATOM 2323 C CA . ASP A 1 301 ? -0.938 -0.612 5.366 1.00 96.88 301 ASP A CA 1
ATOM 2324 C C . ASP A 1 301 ? -2.371 -0.090 5.375 1.00 96.88 301 ASP A C 1
ATOM 2326 O O . ASP A 1 301 ? -3.150 -0.439 6.262 1.00 96.88 301 ASP A O 1
ATOM 2330 N N . ILE A 1 302 ? -2.710 0.822 4.468 1.00 97.81 302 ILE A N 1
ATOM 2331 C CA . ILE A 1 302 ? -4.020 1.480 4.465 1.00 97.81 302 ILE A CA 1
ATOM 2332 C C . ILE A 1 302 ? -4.957 0.704 3.540 1.00 97.81 302 ILE A C 1
ATOM 2334 O O . ILE A 1 302 ? -4.648 0.491 2.367 1.00 97.81 302 ILE A O 1
ATOM 2338 N N . PHE A 1 303 ? -6.124 0.313 4.051 1.00 97.19 303 PHE A N 1
ATOM 2339 C CA . PHE A 1 303 ? -7.121 -0.403 3.263 1.00 97.19 303 PHE A CA 1
ATOM 2340 C C . PHE A 1 303 ? -7.828 0.548 2.300 1.00 97.19 303 PHE A C 1
ATOM 2342 O O . PHE A 1 303 ? -8.453 1.516 2.736 1.00 97.19 303 PHE A O 1
ATOM 2349 N N . VAL A 1 304 ? -7.798 0.260 1.000 1.00 96.38 304 VAL A N 1
ATOM 2350 C CA . VAL A 1 304 ? -8.398 1.126 -0.038 1.00 96.38 304 VAL A CA 1
ATOM 2351 C C . VAL A 1 304 ? -9.595 0.489 -0.747 1.00 96.38 304 VAL A C 1
ATOM 2353 O O . VAL A 1 304 ? -10.030 0.960 -1.797 1.00 96.38 304 VAL A O 1
ATOM 2356 N N . GLY A 1 305 ? -10.155 -0.582 -0.176 1.00 95.38 305 GLY A N 1
ATOM 2357 C CA . GLY A 1 305 ? -11.281 -1.294 -0.770 1.00 95.38 305 GLY A CA 1
ATOM 2358 C C . GLY A 1 305 ? -10.847 -2.146 -1.955 1.00 95.38 305 GLY A C 1
ATOM 2359 O O . GLY A 1 305 ? -10.061 -3.065 -1.779 1.00 95.38 305 GLY A O 1
ATOM 2360 N N . THR A 1 306 ? -11.363 -1.869 -3.153 1.00 94.31 306 THR A N 1
ATOM 2361 C CA . THR A 1 306 ? -10.994 -2.580 -4.401 1.00 94.31 306 THR A CA 1
ATOM 2362 C C . THR A 1 306 ? -10.149 -1.728 -5.352 1.00 94.31 306 THR A C 1
ATOM 2364 O O . THR A 1 306 ? -9.836 -2.151 -6.467 1.00 94.31 306 THR A O 1
ATOM 2367 N N . HIS A 1 307 ? -9.756 -0.527 -4.923 1.00 91.81 307 HIS A N 1
ATOM 2368 C CA . HIS A 1 307 ? -8.809 0.305 -5.657 1.00 91.81 307 HIS A CA 1
ATOM 2369 C C . HIS A 1 307 ? -7.378 -0.243 -5.572 1.00 91.81 307 HIS A C 1
ATOM 2371 O O . HIS A 1 307 ? -7.065 -1.084 -4.734 1.00 91.81 307 HIS A O 1
ATOM 2377 N N . GLY A 1 308 ? -6.505 0.219 -6.469 1.00 81.56 308 GLY A N 1
ATOM 2378 C CA . GLY A 1 308 ? -5.134 -0.272 -6.569 1.00 81.56 308 GLY A CA 1
ATOM 2379 C C . GLY A 1 308 ? -4.282 0.033 -5.334 1.00 81.56 308 GLY A C 1
ATOM 2380 O O . GLY A 1 308 ? -4.336 1.128 -4.771 1.00 81.56 308 GLY A O 1
ATOM 2381 N N . GLY A 1 309 ? -3.441 -0.927 -4.944 1.00 81.19 309 GLY A N 1
ATOM 2382 C CA . GLY A 1 309 ? -2.558 -0.836 -3.774 1.00 81.19 309 GLY A CA 1
ATOM 2383 C C . GLY A 1 309 ? -1.213 -0.123 -3.998 1.00 81.19 309 GLY A C 1
ATOM 2384 O O . GLY A 1 309 ? -0.273 -0.344 -3.241 1.00 81.19 309 GLY A O 1
ATOM 2385 N N . GLY A 1 310 ? -1.041 0.675 -5.060 1.00 89.31 310 GLY A N 1
ATOM 2386 C CA . GLY A 1 310 ? 0.242 1.352 -5.320 1.00 89.31 310 GLY A CA 1
ATOM 2387 C C . GLY A 1 310 ? 1.390 0.424 -5.738 1.00 89.31 310 GLY A C 1
ATOM 2388 O O . GLY A 1 310 ? 2.556 0.810 -5.645 1.00 89.31 310 GLY A O 1
ATOM 2389 N N . ASN A 1 311 ? 1.092 -0.803 -6.190 1.00 93.44 311 ASN A N 1
ATOM 2390 C CA . ASN A 1 311 ? 2.103 -1.741 -6.678 1.00 93.44 311 ASN A CA 1
ATOM 2391 C C . ASN A 1 311 ? 2.720 -1.214 -7.989 1.00 93.44 311 ASN A C 1
ATOM 2393 O O . ASN A 1 311 ? 2.032 -1.200 -9.014 1.00 93.44 311 ASN A O 1
ATOM 2397 N N . PRO A 1 312 ? 4.015 -0.844 -8.009 1.00 94.56 312 PRO A N 1
ATOM 2398 C CA . PRO A 1 312 ? 4.626 -0.192 -9.164 1.00 94.56 312 PRO A CA 1
ATOM 2399 C C . PRO A 1 312 ? 4.810 -1.137 -10.362 1.00 94.56 312 PRO A C 1
ATOM 2401 O O . PRO A 1 312 ? 5.173 -0.691 -11.447 1.00 94.56 312 PRO A O 1
ATOM 2404 N N . TYR A 1 313 ? 4.564 -2.439 -10.184 1.00 95.19 313 TYR A N 1
ATOM 2405 C CA . TYR A 1 313 ? 4.680 -3.459 -11.225 1.00 95.19 313 TYR A CA 1
ATOM 2406 C C . TYR A 1 313 ? 3.353 -3.782 -11.928 1.00 95.19 313 TYR A C 1
ATOM 2408 O O . TYR A 1 313 ? 3.247 -4.806 -12.598 1.00 95.19 313 TYR A O 1
ATOM 2416 N N . LEU A 1 314 ? 2.335 -2.937 -11.759 1.00 93.50 314 LEU A N 1
ATOM 2417 C CA . LEU A 1 314 ? 1.066 -3.007 -12.487 1.00 93.50 314 LEU A CA 1
ATOM 2418 C C . LEU A 1 314 ? 0.930 -1.812 -13.442 1.00 93.50 314 LEU A C 1
ATOM 2420 O O . LEU A 1 314 ? 1.608 -0.813 -13.251 1.00 93.50 314 LEU A O 1
ATOM 2424 N N . PRO A 1 315 ? 0.062 -1.838 -14.462 1.00 90.19 315 PRO A N 1
ATOM 2425 C CA . PRO A 1 315 ? -0.210 -0.650 -15.275 1.00 90.19 315 PRO A CA 1
ATOM 2426 C C . PRO A 1 315 ? -0.774 0.510 -14.439 1.00 90.19 315 PRO A C 1
ATOM 2428 O O . PRO A 1 315 ? -1.485 0.236 -13.471 1.00 90.19 315 PRO A O 1
ATOM 2431 N N . PRO A 1 316 ? -0.570 1.788 -14.827 1.00 88.00 316 PRO A N 1
ATOM 2432 C CA . PRO A 1 316 ? -1.035 2.953 -14.060 1.00 88.00 316 PRO A CA 1
ATOM 2433 C C . PRO A 1 316 ? -2.508 2.894 -13.627 1.00 88.00 316 PRO A C 1
ATOM 2435 O O . PRO A 1 316 ? -2.823 3.215 -12.484 1.00 88.00 316 PRO A O 1
ATOM 2438 N N . ALA A 1 317 ? -3.392 2.380 -14.493 1.00 87.50 317 ALA A N 1
ATOM 2439 C CA . ALA A 1 317 ? -4.817 2.184 -14.202 1.00 87.50 317 ALA A CA 1
ATOM 2440 C C . ALA A 1 317 ? -5.097 1.283 -12.978 1.00 87.50 317 ALA A C 1
ATOM 2442 O O . ALA A 1 317 ? -6.157 1.375 -12.371 1.00 87.50 317 ALA A O 1
ATOM 2443 N N . ARG A 1 318 ? -4.143 0.425 -12.602 1.00 90.06 318 ARG A N 1
ATOM 2444 C CA . ARG A 1 318 ? -4.222 -0.506 -11.469 1.00 90.06 318 ARG A CA 1
ATOM 2445 C C . ARG A 1 318 ? -3.339 -0.116 -10.284 1.00 90.06 318 ARG A C 1
ATOM 2447 O O . ARG A 1 318 ? -3.376 -0.799 -9.265 1.00 90.06 318 ARG A O 1
ATOM 2454 N N . GLN A 1 319 ? -2.531 0.938 -10.404 1.00 90.69 319 GLN A N 1
ATOM 2455 C CA . GLN A 1 319 ? -1.669 1.396 -9.309 1.00 90.69 319 GLN A CA 1
ATOM 2456 C C . GLN A 1 319 ? -2.385 2.386 -8.387 1.00 90.69 319 GLN A C 1
ATOM 2458 O O . GLN A 1 319 ? -2.091 2.434 -7.198 1.00 90.69 319 GLN A O 1
ATOM 2463 N N . ALA A 1 320 ? -3.292 3.194 -8.934 1.00 89.88 320 ALA A N 1
ATOM 2464 C CA . ALA A 1 320 ? -3.824 4.356 -8.241 1.00 89.88 320 ALA A CA 1
ATOM 2465 C C . ALA A 1 320 ? -4.982 4.033 -7.282 1.00 89.88 320 ALA A C 1
ATOM 2467 O O . ALA A 1 320 ? -5.762 3.099 -7.473 1.00 89.88 320 ALA A O 1
ATOM 2468 N N . ASN A 1 321 ? -5.112 4.893 -6.276 1.00 95.31 321 ASN A N 1
ATOM 2469 C CA . ASN A 1 321 ? -6.267 5.033 -5.401 1.00 95.31 321 ASN A CA 1
ATOM 2470 C C . ASN A 1 321 ? -6.401 6.517 -5.003 1.00 95.31 321 ASN A C 1
ATOM 2472 O O . ASN A 1 321 ? -5.516 7.321 -5.308 1.00 95.31 321 ASN A O 1
ATOM 2476 N N . LEU A 1 322 ? -7.489 6.883 -4.321 1.00 96.00 322 LEU A N 1
ATOM 2477 C CA . LEU A 1 322 ? -7.774 8.280 -3.971 1.00 96.00 322 LEU A CA 1
ATOM 2478 C C . LEU A 1 322 ? -6.695 8.938 -3.092 1.00 96.00 322 LEU A C 1
ATOM 2480 O O . LEU A 1 322 ? -6.422 10.122 -3.270 1.00 96.00 322 LEU A O 1
ATOM 2484 N N . LEU A 1 323 ? -6.030 8.195 -2.198 1.00 97.50 323 LEU A N 1
ATOM 2485 C CA . LEU A 1 323 ? -4.963 8.748 -1.353 1.00 97.50 323 LEU A CA 1
ATOM 2486 C C . LEU A 1 323 ? -3.686 9.016 -2.155 1.00 97.50 323 LEU A C 1
ATOM 2488 O O . LEU A 1 323 ? -3.107 10.094 -2.028 1.00 97.50 323 LEU A O 1
ATOM 2492 N N . ILE A 1 324 ? -3.296 8.094 -3.042 1.00 96.00 324 ILE A N 1
ATOM 2493 C CA . ILE A 1 324 ? -2.172 8.306 -3.971 1.00 96.00 324 ILE A CA 1
ATOM 2494 C C . ILE A 1 324 ? -2.455 9.506 -4.882 1.00 96.00 324 ILE A C 1
ATOM 2496 O O . ILE A 1 324 ? -1.608 10.384 -5.027 1.00 96.00 324 ILE A O 1
ATOM 2500 N N . ALA A 1 325 ? -3.660 9.582 -5.458 1.00 95.19 325 ALA A N 1
ATOM 2501 C CA . ALA A 1 325 ? -4.073 10.706 -6.299 1.00 95.19 325 ALA A CA 1
ATOM 2502 C C . ALA A 1 325 ? -4.107 12.037 -5.524 1.00 95.19 325 ALA A C 1
ATOM 2504 O O . ALA A 1 325 ? -3.804 13.087 -6.084 1.00 95.19 325 ALA A O 1
ATOM 2505 N N . GLY A 1 326 ? -4.417 11.986 -4.225 1.00 96.31 326 GLY A N 1
ATOM 2506 C CA . GLY A 1 326 ? -4.347 13.110 -3.290 1.00 96.31 326 GLY A CA 1
ATOM 2507 C C . GLY A 1 326 ? -2.932 13.478 -2.823 1.00 96.31 326 GLY A C 1
ATOM 2508 O O . GLY A 1 326 ? -2.782 14.372 -1.989 1.00 96.31 326 GLY A O 1
ATOM 2509 N N . GLY A 1 327 ? -1.892 12.814 -3.340 1.00 96.19 327 GLY A N 1
ATOM 2510 C CA . GLY A 1 327 ? -0.491 13.115 -3.041 1.00 96.19 327 GLY A CA 1
ATOM 2511 C C . GLY A 1 327 ? 0.065 12.432 -1.789 1.00 96.19 327 GLY A C 1
ATOM 2512 O O . GLY A 1 327 ? 1.082 12.884 -1.263 1.00 96.19 327 GLY A O 1
ATOM 2513 N N . ILE A 1 328 ? -0.581 11.371 -1.294 1.00 97.38 328 ILE A N 1
ATOM 2514 C CA . ILE A 1 328 ? -0.029 10.513 -0.238 1.00 97.38 328 ILE A CA 1
ATOM 2515 C C . ILE A 1 328 ? 0.785 9.395 -0.890 1.00 97.38 328 ILE A C 1
ATOM 2517 O O . ILE A 1 328 ? 0.252 8.379 -1.345 1.00 97.38 328 ILE A O 1
ATOM 2521 N N . GLU A 1 329 ? 2.095 9.601 -0.951 1.00 95.25 329 GLU A N 1
ATOM 2522 C CA . GLU A 1 329 ? 3.030 8.641 -1.531 1.00 95.25 329 GLU A CA 1
ATOM 2523 C C . GLU A 1 329 ? 3.123 7.360 -0.688 1.00 95.25 329 GLU A C 1
ATOM 2525 O O . GLU A 1 329 ? 3.270 7.419 0.532 1.00 95.25 329 GLU A O 1
ATOM 2530 N N . ASN A 1 330 ? 3.110 6.192 -1.337 1.00 95.44 330 ASN A N 1
ATOM 2531 C CA . ASN A 1 330 ? 3.451 4.933 -0.680 1.00 95.44 330 ASN A CA 1
ATOM 2532 C C . ASN A 1 330 ? 4.946 4.629 -0.720 1.00 95.44 330 ASN A C 1
ATOM 2534 O O . ASN A 1 330 ? 5.695 5.063 -1.607 1.00 95.44 330 ASN A O 1
ATOM 2538 N N . LEU A 1 331 ? 5.350 3.754 0.197 1.00 95.62 331 LEU A N 1
ATOM 2539 C CA . LEU A 1 331 ? 6.570 2.988 0.031 1.00 95.62 331 LEU A CA 1
ATOM 2540 C C . LEU A 1 331 ? 6.476 2.054 -1.170 1.00 95.62 331 LEU A C 1
ATOM 2542 O O . LEU A 1 331 ? 5.495 1.334 -1.369 1.00 95.62 331 LEU A O 1
ATOM 2546 N N . VAL A 1 332 ? 7.567 2.016 -1.925 1.00 95.44 332 VAL A N 1
ATOM 2547 C CA . VAL A 1 332 ? 7.791 1.095 -3.035 1.00 95.44 332 VAL A CA 1
ATOM 2548 C C . VAL A 1 332 ? 9.118 0.364 -2.841 1.00 95.44 332 VAL A C 1
ATOM 2550 O O . VAL A 1 332 ? 10.018 0.876 -2.177 1.00 95.44 332 VAL A O 1
ATOM 2553 N N . PRO A 1 333 ? 9.308 -0.830 -3.432 1.00 95.25 333 PRO A N 1
ATOM 2554 C CA . PRO A 1 333 ? 10.544 -1.598 -3.271 1.00 95.25 333 PRO A CA 1
ATOM 2555 C C . PRO A 1 333 ? 11.849 -0.843 -3.591 1.00 95.25 333 PRO A C 1
ATOM 2557 O O . PRO A 1 333 ? 12.882 -1.165 -3.015 1.00 95.25 333 PRO A O 1
ATOM 2560 N N . ALA A 1 334 ? 11.819 0.168 -4.459 1.00 95.50 334 ALA A N 1
ATOM 2561 C CA . ALA A 1 334 ? 12.999 0.968 -4.795 1.00 95.50 334 ALA A CA 1
ATOM 2562 C C . ALA A 1 334 ? 13.431 1.964 -3.698 1.00 95.50 334 ALA A C 1
ATOM 2564 O O . ALA A 1 334 ? 14.521 2.533 -3.796 1.00 95.50 334 ALA A O 1
ATOM 2565 N N . ASP A 1 335 ? 12.613 2.166 -2.656 1.00 96.38 335 ASP A N 1
ATOM 2566 C CA . ASP A 1 335 ? 12.951 3.016 -1.504 1.00 96.38 335 ASP A CA 1
ATOM 2567 C C . ASP A 1 335 ? 14.036 2.379 -0.610 1.00 96.38 335 ASP A C 1
ATOM 2569 O O . ASP A 1 335 ? 14.646 3.058 0.212 1.00 96.38 335 ASP A O 1
ATOM 2573 N N . TRP A 1 336 ? 14.340 1.090 -0.810 1.00 95.62 336 TRP A N 1
ATOM 2574 C CA . TRP A 1 336 ? 15.552 0.442 -0.301 1.00 95.62 336 TRP A CA 1
ATOM 2575 C C . TRP A 1 336 ? 16.619 0.451 -1.390 1.00 95.62 336 TRP A C 1
ATOM 2577 O O . TRP A 1 336 ? 16.415 -0.124 -2.459 1.00 95.62 336 TRP A O 1
ATOM 2587 N N . ARG A 1 337 ? 17.776 1.064 -1.126 1.00 96.19 337 ARG A N 1
ATOM 2588 C CA . ARG A 1 337 ? 18.846 1.182 -2.132 1.00 96.19 337 ARG A CA 1
ATOM 2589 C C . ARG A 1 337 ? 19.811 0.007 -2.139 1.00 96.19 337 ARG A C 1
ATOM 2591 O O . ARG A 1 337 ? 20.467 -0.202 -3.149 1.00 96.19 337 ARG A O 1
ATOM 2598 N N . LEU A 1 338 ? 19.900 -0.769 -1.057 1.00 96.94 338 LEU A N 1
ATOM 2599 C CA . LEU A 1 338 ? 20.853 -1.874 -0.960 1.00 96.94 338 LEU A CA 1
ATOM 2600 C C . LEU A 1 338 ? 20.159 -3.226 -0.805 1.00 96.94 338 LEU A C 1
ATOM 2602 O O . LEU A 1 338 ? 19.407 -3.468 0.139 1.00 96.94 338 LEU A O 1
ATOM 2606 N N . TRP A 1 339 ? 20.469 -4.117 -1.742 1.00 97.56 339 TRP A N 1
ATOM 2607 C CA . TRP A 1 339 ? 19.942 -5.474 -1.823 1.00 97.56 339 TRP A CA 1
ATOM 2608 C C . TRP A 1 339 ? 21.073 -6.439 -2.161 1.00 97.56 339 TRP A C 1
ATOM 2610 O O . TRP A 1 339 ? 21.865 -6.151 -3.057 1.00 97.56 339 TRP A O 1
ATOM 2620 N N . THR A 1 340 ? 21.138 -7.582 -1.482 1.00 97.12 340 THR A N 1
ATOM 2621 C CA . THR A 1 340 ? 22.131 -8.641 -1.761 1.00 97.12 340 THR A CA 1
ATOM 2622 C C . THR A 1 340 ? 21.592 -9.721 -2.691 1.00 97.12 340 THR A C 1
ATOM 2624 O O . THR A 1 340 ? 22.359 -10.412 -3.357 1.00 97.12 340 THR A O 1
ATOM 2627 N N . ALA A 1 341 ? 20.268 -9.838 -2.773 1.00 96.56 341 ALA A N 1
ATOM 2628 C CA . ALA A 1 341 ? 19.552 -10.692 -3.710 1.00 96.56 341 ALA A CA 1
ATOM 2629 C C . ALA A 1 341 ? 18.211 -10.046 -4.081 1.00 96.56 341 ALA A C 1
ATOM 2631 O O . ALA A 1 341 ? 17.768 -9.104 -3.427 1.00 96.56 341 ALA A O 1
ATOM 2632 N N . ASP A 1 342 ? 17.534 -10.599 -5.088 1.00 94.12 342 ASP A N 1
ATOM 2633 C CA . ASP A 1 342 ? 16.285 -10.073 -5.663 1.00 94.12 342 ASP A CA 1
ATOM 2634 C C . ASP A 1 342 ? 15.166 -9.748 -4.663 1.00 94.12 342 ASP A C 1
ATOM 2636 O O . ASP A 1 342 ? 14.286 -8.942 -4.962 1.00 94.12 342 ASP A O 1
ATOM 2640 N N . ASN A 1 343 ? 15.157 -10.425 -3.514 1.00 93.06 343 ASN A N 1
ATOM 2641 C CA . ASN A 1 343 ? 14.160 -10.246 -2.463 1.00 93.06 343 ASN A CA 1
ATOM 2642 C C . ASN A 1 343 ? 14.808 -10.031 -1.076 1.00 93.06 343 ASN A C 1
ATOM 2644 O O . ASN A 1 343 ? 14.105 -10.058 -0.067 1.00 93.06 343 ASN A O 1
ATOM 2648 N N . THR A 1 344 ? 16.126 -9.798 -1.012 1.00 94.94 344 THR A N 1
ATOM 2649 C CA . THR A 1 344 ? 16.878 -9.662 0.247 1.00 94.94 344 THR A CA 1
ATOM 2650 C C . THR A 1 344 ? 17.438 -8.253 0.395 1.00 94.94 344 THR A C 1
ATOM 2652 O O . THR A 1 344 ? 18.411 -7.884 -0.264 1.00 94.94 344 THR A O 1
ATOM 2655 N N . ARG A 1 345 ? 16.816 -7.476 1.285 1.00 93.81 345 ARG A N 1
ATOM 2656 C CA . ARG A 1 345 ? 17.211 -6.104 1.637 1.00 93.81 345 ARG A CA 1
ATOM 2657 C C . ARG A 1 345 ? 18.337 -6.108 2.662 1.00 93.81 345 ARG A C 1
ATOM 2659 O O . ARG A 1 345 ? 18.322 -6.925 3.583 1.00 93.81 345 ARG A O 1
ATOM 2666 N N . VAL A 1 346 ? 19.237 -5.139 2.551 1.00 94.25 346 VAL A N 1
ATOM 2667 C CA . VAL A 1 346 ? 20.139 -4.769 3.644 1.00 94.25 346 VAL A CA 1
ATOM 2668 C C . VAL A 1 346 ? 19.493 -3.632 4.421 1.00 94.25 346 VAL A C 1
ATOM 2670 O O . VAL A 1 346 ? 19.040 -2.652 3.832 1.00 94.25 346 VAL A O 1
ATOM 2673 N N . TRP A 1 347 ? 19.413 -3.800 5.736 1.00 92.12 347 TRP A N 1
ATOM 2674 C CA . TRP A 1 347 ? 18.840 -2.814 6.644 1.00 92.12 347 TRP A CA 1
ATOM 2675 C C . TRP A 1 347 ? 19.954 -2.020 7.303 1.00 92.12 347 TRP A C 1
ATOM 2677 O O . TRP A 1 347 ? 21.002 -2.574 7.645 1.00 92.12 347 TRP A O 1
ATOM 2687 N N . CYS A 1 348 ? 19.694 -0.742 7.537 1.00 92.56 348 CYS A N 1
ATOM 2688 C CA . CYS A 1 348 ? 20.588 0.067 8.343 1.00 92.56 348 CYS A CA 1
ATOM 2689 C C . CYS A 1 348 ? 20.562 -0.382 9.808 1.00 92.56 348 CYS A C 1
ATOM 2691 O O . CYS A 1 348 ? 19.538 -0.834 10.329 1.00 92.56 348 CYS A O 1
ATOM 2693 N N . ASP A 1 349 ? 21.690 -0.194 10.492 1.00 90.94 349 ASP A N 1
ATOM 2694 C CA . ASP A 1 349 ? 21.717 -0.221 11.951 1.00 90.94 349 ASP A CA 1
ATOM 2695 C C . ASP A 1 349 ? 20.784 0.875 12.491 1.00 90.94 349 ASP A C 1
ATOM 2697 O O . ASP A 1 349 ? 20.826 2.014 12.017 1.00 90.94 349 ASP A O 1
ATOM 2701 N N . ARG A 1 350 ? 19.953 0.539 13.487 1.00 87.38 350 ARG A N 1
ATOM 2702 C CA . ARG A 1 350 ? 19.006 1.477 14.109 1.00 87.38 350 ARG A CA 1
ATOM 2703 C C . ARG A 1 350 ? 19.695 2.725 14.667 1.00 87.38 350 ARG A C 1
ATOM 2705 O O . ARG A 1 350 ? 19.109 3.796 14.614 1.00 87.38 350 ARG A O 1
ATOM 2712 N N . SER A 1 351 ? 20.934 2.607 15.147 1.00 88.88 351 SER A N 1
ATOM 2713 C CA . SER A 1 351 ? 21.738 3.731 15.653 1.00 88.88 351 SER A CA 1
ATOM 2714 C C . SER A 1 351 ? 22.163 4.733 14.572 1.00 88.88 351 SER A C 1
ATOM 2716 O O . SER A 1 351 ? 22.613 5.828 14.895 1.00 88.88 351 SER A O 1
ATOM 2718 N N . ARG A 1 352 ? 22.031 4.362 13.293 1.00 90.94 352 ARG A N 1
ATOM 2719 C CA . ARG A 1 352 ? 22.381 5.183 12.125 1.00 90.94 352 ARG A CA 1
ATOM 2720 C C . ARG A 1 352 ? 21.163 5.650 11.332 1.00 90.94 352 ARG A C 1
ATOM 2722 O O . ARG A 1 352 ? 21.319 6.155 10.216 1.00 90.94 352 ARG A O 1
ATOM 2729 N N . LEU A 1 353 ? 19.966 5.409 11.854 1.00 91.06 353 LEU A N 1
ATOM 2730 C CA . LEU A 1 353 ? 18.738 5.959 11.304 1.00 91.06 353 LEU A CA 1
ATOM 2731 C C . LEU A 1 353 ? 18.530 7.379 11.848 1.00 91.06 353 LEU A C 1
ATOM 2733 O O . LEU A 1 353 ? 18.956 7.661 12.970 1.00 91.06 353 LEU A O 1
ATOM 2737 N N . PRO A 1 354 ? 17.856 8.263 11.092 1.00 86.88 354 PRO A N 1
ATOM 2738 C CA . PRO A 1 354 ? 17.433 9.546 11.623 1.00 86.88 354 PRO A CA 1
ATOM 2739 C C . PRO A 1 354 ? 16.610 9.341 12.894 1.00 86.88 354 PRO A C 1
ATOM 2741 O O . PRO A 1 354 ? 15.821 8.396 12.988 1.00 86.88 354 PRO A O 1
ATOM 2744 N N . ASN A 1 355 ? 16.754 10.258 13.849 1.00 79.50 355 ASN A N 1
ATOM 2745 C CA . ASN A 1 355 ? 15.836 10.327 14.985 1.00 79.50 355 ASN A CA 1
ATOM 2746 C C . ASN A 1 355 ? 14.392 10.420 14.472 1.00 79.50 355 ASN A C 1
ATOM 2748 O O . ASN A 1 355 ? 14.158 11.035 13.432 1.00 79.50 355 ASN A O 1
ATOM 2752 N N . ASP A 1 356 ? 13.444 9.840 15.208 1.00 71.94 356 ASP A N 1
ATOM 2753 C CA . ASP A 1 356 ? 12.039 9.723 14.803 1.00 71.94 356 ASP A CA 1
ATOM 2754 C C . ASP A 1 356 ? 11.475 11.050 14.249 1.00 71.94 356 ASP A C 1
ATOM 2756 O O . ASP A 1 356 ? 11.345 12.043 14.968 1.00 71.94 356 ASP A O 1
ATOM 2760 N N . GLY A 1 357 ? 11.208 11.082 12.938 1.00 63.62 357 GLY A N 1
ATOM 2761 C CA . GLY A 1 357 ? 10.673 12.252 12.230 1.00 63.62 357 GLY A CA 1
ATOM 2762 C C . GLY A 1 357 ? 11.671 13.316 11.779 1.00 63.62 357 GLY A C 1
ATOM 2763 O O . GLY A 1 357 ? 11.278 14.277 11.117 1.00 63.62 357 GLY A O 1
ATOM 2764 N N . ALA A 1 358 ? 12.957 13.188 12.090 1.00 79.50 358 ALA A N 1
ATOM 2765 C CA . ALA A 1 358 ? 13.964 14.127 11.619 1.00 79.50 358 ALA A CA 1
ATOM 2766 C C . ALA A 1 358 ? 14.257 13.924 10.124 1.00 79.50 358 ALA A C 1
ATOM 2768 O O . ALA A 1 358 ? 14.166 12.822 9.582 1.00 79.50 358 ALA A O 1
ATOM 2769 N N . ALA A 1 359 ? 14.619 15.007 9.436 1.00 88.62 359 ALA A N 1
ATOM 2770 C CA . ALA A 1 359 ? 15.253 14.882 8.130 1.00 88.62 359 ALA A CA 1
ATOM 2771 C C . ALA A 1 359 ? 16.633 14.202 8.288 1.00 88.62 359 ALA A C 1
ATOM 2773 O O . ALA A 1 359 ? 17.307 14.457 9.297 1.00 88.62 359 ALA A O 1
ATOM 2774 N N . PRO A 1 360 ? 17.068 13.378 7.316 1.00 91.12 360 PRO A N 1
ATOM 2775 C CA . PRO A 1 360 ? 18.375 12.728 7.360 1.00 91.12 360 PRO A CA 1
ATOM 2776 C C . PRO A 1 360 ? 19.524 13.736 7.431 1.00 91.12 360 PRO A C 1
ATOM 2778 O O . PRO A 1 360 ? 19.473 14.802 6.814 1.00 91.12 360 PRO A O 1
ATOM 2781 N N . ARG A 1 361 ? 20.579 13.388 8.166 1.00 91.94 361 ARG A N 1
ATOM 2782 C CA . ARG A 1 361 ? 21.784 14.200 8.372 1.00 91.94 361 ARG A CA 1
ATOM 2783 C C . ARG A 1 361 ? 23.019 13.523 7.781 1.00 91.94 361 ARG A C 1
ATOM 2785 O O . ARG A 1 361 ? 23.020 12.338 7.454 1.00 91.94 361 ARG A O 1
ATOM 2792 N N . ALA A 1 362 ? 24.107 14.283 7.662 1.00 88.62 362 ALA A N 1
ATOM 2793 C CA . ALA A 1 362 ? 25.400 13.721 7.291 1.00 88.62 362 ALA A CA 1
ATOM 2794 C C . ALA A 1 362 ? 25.830 12.650 8.312 1.00 88.62 362 ALA A C 1
ATOM 2796 O O . ALA A 1 362 ? 25.845 12.910 9.512 1.00 88.62 362 ALA A O 1
ATOM 2797 N N . GLY A 1 363 ? 26.180 11.456 7.826 1.00 86.81 363 GLY A N 1
ATOM 2798 C CA . GLY A 1 363 ? 26.549 10.299 8.655 1.00 86.81 363 GLY A CA 1
ATOM 2799 C C . GLY A 1 363 ? 25.434 9.259 8.818 1.00 86.81 363 GLY A C 1
ATOM 2800 O O . GLY A 1 363 ? 25.744 8.076 9.039 1.00 86.81 363 GLY A O 1
ATOM 2801 N N . ASP A 1 364 ? 24.176 9.664 8.612 1.00 92.81 364 ASP A N 1
ATOM 2802 C CA . ASP A 1 364 ? 23.044 8.742 8.583 1.00 92.81 364 ASP A CA 1
ATOM 2803 C C . ASP A 1 364 ? 23.207 7.737 7.443 1.00 92.81 364 ASP A C 1
ATOM 2805 O O . ASP A 1 364 ? 23.878 7.953 6.428 1.00 92.81 364 ASP A O 1
ATOM 2809 N N . CYS A 1 365 ? 22.598 6.582 7.635 1.00 93.50 365 CYS A N 1
ATOM 2810 C CA . CYS A 1 365 ? 22.650 5.510 6.669 1.00 93.50 365 CYS A CA 1
ATOM 2811 C C . CYS A 1 365 ? 21.864 5.858 5.392 1.00 93.50 365 CYS A C 1
ATOM 2813 O O . CYS A 1 365 ? 20.742 6.333 5.465 1.00 93.50 365 CYS A O 1
ATOM 2815 N N . THR A 1 366 ? 22.406 5.597 4.202 1.00 94.00 366 THR A N 1
ATOM 2816 C CA . THR A 1 366 ? 21.874 6.155 2.937 1.00 94.00 366 THR A CA 1
ATOM 2817 C C . THR A 1 366 ? 21.030 5.194 2.095 1.00 94.00 366 THR A C 1
ATOM 2819 O O . THR A 1 366 ? 20.649 5.539 0.977 1.00 94.00 366 THR A O 1
ATOM 2822 N N . HIS A 1 367 ? 20.767 3.977 2.579 1.00 94.56 367 HIS A N 1
ATOM 2823 C CA . HIS A 1 367 ? 20.167 2.917 1.760 1.00 94.56 367 HIS A CA 1
ATOM 2824 C C . HIS A 1 367 ? 18.835 2.364 2.266 1.00 94.56 367 HIS A C 1
ATOM 2826 O O . HIS A 1 367 ? 18.292 1.444 1.652 1.00 94.56 367 HIS A O 1
ATOM 2832 N N . ASP A 1 368 ? 18.304 2.921 3.348 1.00 94.69 368 ASP A N 1
ATOM 2833 C CA . ASP A 1 368 ? 17.047 2.500 3.959 1.00 94.69 368 ASP A CA 1
ATOM 2834 C C . ASP A 1 368 ? 15.970 3.571 3.738 1.00 94.69 368 ASP A C 1
ATOM 2836 O O . ASP A 1 368 ? 16.267 4.758 3.618 1.00 94.69 368 ASP A O 1
ATOM 2840 N N . TYR A 1 369 ? 14.708 3.160 3.664 1.00 94.31 369 TYR A N 1
ATOM 2841 C CA . TYR A 1 369 ? 13.581 4.050 3.374 1.00 94.31 369 TYR A CA 1
ATOM 2842 C C . TYR A 1 369 ? 13.423 5.176 4.399 1.00 94.31 369 TYR A C 1
ATOM 2844 O O . TYR A 1 369 ? 12.957 6.252 4.035 1.00 94.31 369 TYR A O 1
ATOM 2852 N N . HIS A 1 370 ? 13.865 4.971 5.643 1.00 94.06 370 HIS A N 1
ATOM 2853 C CA . HIS A 1 370 ? 13.882 6.024 6.660 1.00 94.06 370 HIS A CA 1
ATOM 2854 C C . HIS A 1 370 ? 14.678 7.257 6.212 1.00 94.06 370 HIS A C 1
ATOM 2856 O O . HIS A 1 370 ? 14.365 8.370 6.626 1.00 94.06 370 HIS A O 1
ATOM 2862 N N . THR A 1 371 ? 15.697 7.075 5.362 1.00 93.88 371 THR A N 1
ATOM 2863 C CA . THR A 1 371 ? 16.491 8.174 4.802 1.00 93.88 371 THR A CA 1
ATOM 2864 C C . THR A 1 371 ? 16.161 8.483 3.357 1.00 93.88 371 THR A C 1
ATOM 2866 O O . THR A 1 371 ? 16.101 9.646 2.974 1.00 93.88 371 THR A O 1
ATOM 2869 N N . VAL A 1 372 ? 15.913 7.461 2.548 1.00 94.88 372 VAL A N 1
ATOM 2870 C CA . VAL A 1 372 ? 15.668 7.603 1.106 1.00 94.88 372 VAL A CA 1
ATOM 2871 C C . VAL A 1 372 ? 14.275 8.161 0.818 1.00 94.88 372 VAL A C 1
ATOM 2873 O O . VAL A 1 372 ? 14.089 8.915 -0.136 1.00 94.88 372 VAL A O 1
ATOM 2876 N N . ALA A 1 373 ? 13.301 7.785 1.642 1.00 95.44 373 ALA A N 1
ATOM 2877 C CA . ALA A 1 373 ? 11.892 8.119 1.500 1.00 95.44 373 ALA A CA 1
ATOM 2878 C C . ALA A 1 373 ? 11.362 8.831 2.755 1.00 95.44 373 ALA A C 1
ATOM 2880 O O . ALA A 1 373 ? 10.193 8.685 3.113 1.00 95.44 373 ALA A O 1
ATOM 2881 N N . TRP A 1 374 ? 12.215 9.600 3.441 1.00 94.62 374 TRP A N 1
ATOM 2882 C CA . TRP A 1 374 ? 11.871 10.286 4.692 1.00 94.62 374 TRP A CA 1
ATOM 2883 C C . TRP A 1 374 ? 10.644 11.196 4.548 1.00 94.62 374 TRP A C 1
ATOM 2885 O O . TRP A 1 374 ? 9.847 11.317 5.474 1.00 94.62 374 TRP A O 1
ATOM 2895 N N . GLN A 1 375 ? 10.482 11.809 3.376 1.00 94.94 375 GLN A N 1
ATOM 2896 C CA . GLN A 1 375 ? 9.389 12.712 3.033 1.00 94.94 375 GLN A CA 1
ATOM 2897 C C . GLN A 1 375 ? 8.032 12.008 2.881 1.00 94.94 375 GLN A C 1
ATOM 2899 O O . GLN A 1 375 ? 7.008 12.680 2.904 1.00 94.94 375 GLN A O 1
ATOM 2904 N N . LYS A 1 376 ? 8.015 10.674 2.737 1.00 96.25 376 LYS A N 1
ATOM 2905 C CA . LYS A 1 376 ? 6.786 9.870 2.606 1.00 96.25 376 LYS A CA 1
ATOM 2906 C C . LYS A 1 376 ? 6.169 9.474 3.951 1.00 96.25 376 LYS A C 1
ATOM 2908 O O . LYS A 1 376 ? 5.169 8.762 3.983 1.00 96.25 376 LYS A O 1
ATOM 2913 N N . ARG A 1 377 ? 6.802 9.855 5.062 1.00 95.69 377 ARG A N 1
ATOM 2914 C CA . ARG A 1 377 ? 6.322 9.514 6.401 1.00 95.69 377 ARG A CA 1
ATOM 2915 C C . ARG A 1 377 ? 5.010 10.231 6.724 1.00 95.69 377 ARG A C 1
ATOM 2917 O O . ARG A 1 377 ? 4.753 11.330 6.240 1.00 95.69 377 ARG A O 1
ATOM 2924 N N . LEU A 1 378 ? 4.243 9.629 7.616 1.00 97.38 378 LEU A N 1
ATOM 2925 C CA . LEU A 1 378 ? 2.981 10.115 8.148 1.00 97.38 378 LEU A CA 1
ATOM 2926 C C . LEU A 1 378 ? 3.061 10.121 9.671 1.00 97.38 378 LEU A C 1
ATOM 2928 O O . LEU A 1 378 ? 3.524 9.152 10.273 1.00 97.38 378 LEU A O 1
ATOM 2932 N N . SER A 1 379 ? 2.602 11.196 10.293 1.00 96.81 379 SER A N 1
ATOM 2933 C CA . SER A 1 379 ? 2.535 11.310 11.746 1.00 96.81 379 SER A CA 1
ATOM 2934 C C . SER A 1 379 ? 1.243 10.668 12.236 1.00 96.81 379 SER A C 1
ATOM 2936 O O . SER A 1 379 ? 0.167 10.975 11.727 1.00 96.81 379 SER A O 1
ATOM 2938 N N . LEU A 1 380 ? 1.316 9.777 13.223 1.00 97.75 380 LEU A N 1
ATOM 2939 C CA . LEU A 1 380 ? 0.124 9.129 13.776 1.00 97.75 380 LEU A CA 1
ATOM 2940 C C . LEU A 1 380 ? -0.141 9.614 15.196 1.00 97.75 380 LEU A C 1
ATOM 2942 O O . LEU A 1 380 ? 0.760 9.653 16.030 1.00 97.75 380 LEU A O 1
ATOM 2946 N N . PHE A 1 381 ? -1.402 9.924 15.488 1.00 98.06 381 PHE A N 1
ATOM 2947 C CA . PHE A 1 381 ? -1.851 10.337 16.815 1.00 98.06 381 PHE A CA 1
ATOM 2948 C C . PHE A 1 381 ? -3.020 9.476 17.281 1.00 98.06 381 PHE A C 1
ATOM 2950 O O . PHE A 1 381 ? -3.922 9.189 16.499 1.00 98.06 381 PHE A O 1
ATOM 2957 N N . ALA A 1 382 ? -3.041 9.110 18.561 1.00 97.38 382 ALA A N 1
ATOM 2958 C CA . ALA A 1 382 ? -4.194 8.479 19.200 1.00 97.38 382 ALA A CA 1
ATOM 2959 C C . ALA A 1 382 ? -4.732 9.342 20.340 1.00 97.38 382 ALA A C 1
ATOM 2961 O O . ALA A 1 382 ? -3.988 10.058 21.008 1.00 97.38 382 ALA A O 1
ATOM 2962 N N . PHE A 1 383 ? -6.030 9.240 20.599 1.00 95.25 383 PHE A N 1
ATOM 2963 C CA . PHE A 1 383 ? -6.716 10.070 21.589 1.00 95.25 383 PHE A CA 1
ATOM 2964 C C . PHE A 1 383 ? -7.123 9.234 22.790 1.00 95.25 383 PHE A C 1
ATOM 2966 O O . PHE A 1 383 ? -7.539 8.083 22.644 1.00 95.25 383 PHE A O 1
ATOM 2973 N N . ARG A 1 384 ? -7.027 9.823 23.981 1.00 91.62 384 ARG A N 1
ATOM 2974 C CA . ARG A 1 384 ? -7.474 9.206 25.231 1.00 91.62 384 ARG A CA 1
ATOM 2975 C C . ARG A 1 384 ? -8.728 9.903 25.742 1.00 91.62 384 ARG A C 1
ATOM 2977 O O . ARG A 1 384 ? -8.887 11.110 25.605 1.00 91.62 384 ARG A O 1
ATOM 2984 N N . LYS A 1 385 ? -9.610 9.120 26.349 1.00 89.19 385 LYS A N 1
ATOM 2985 C CA . LYS A 1 385 ? -10.768 9.583 27.116 1.00 89.19 385 LYS A CA 1
ATOM 2986 C C . LYS A 1 385 ? -10.294 10.151 28.458 1.00 89.19 385 LYS A C 1
ATOM 2988 O O . LYS A 1 385 ? -9.186 9.856 28.906 1.00 89.19 385 LYS A O 1
ATOM 2993 N N . SER A 1 386 ? -11.178 10.855 29.165 1.00 81.62 386 SER A N 1
ATOM 2994 C CA . SER A 1 386 ? -10.922 11.356 30.528 1.00 81.62 386 SER A CA 1
ATOM 2995 C C . SER A 1 386 ? -10.530 10.261 31.536 1.00 81.62 386 SER A C 1
ATOM 2997 O O . SER A 1 386 ? -9.834 10.546 32.502 1.00 81.62 386 SER A O 1
ATOM 2999 N N . GLY A 1 387 ? -10.911 9.001 31.292 1.00 80.94 387 GLY A N 1
ATOM 3000 C CA . GLY A 1 387 ? -10.501 7.831 32.084 1.00 80.94 387 GLY A CA 1
ATOM 3001 C C . GLY A 1 387 ? -9.186 7.167 31.649 1.00 80.94 387 GLY A C 1
ATOM 3002 O O . GLY A 1 387 ? -8.902 6.053 32.074 1.00 80.94 387 GLY A O 1
ATOM 3003 N N . GLY A 1 388 ? -8.412 7.779 30.748 1.00 85.12 388 GLY A N 1
ATOM 3004 C CA . GLY A 1 388 ? -7.107 7.281 30.294 1.00 85.12 388 GLY A CA 1
ATOM 3005 C C . GLY A 1 388 ? -7.144 6.193 29.213 1.00 85.12 388 GLY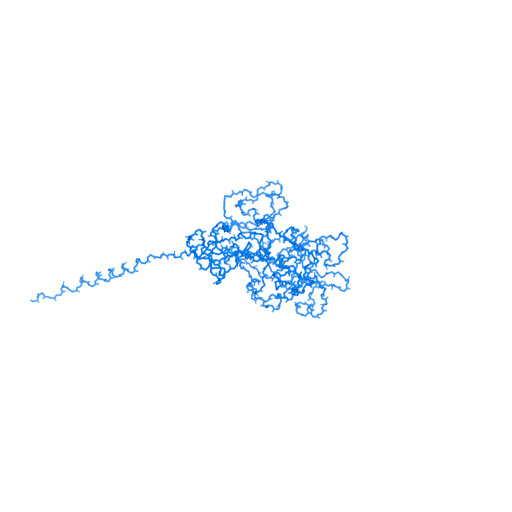 A C 1
ATOM 3006 O O . GLY A 1 388 ? -6.123 5.972 28.558 1.00 85.12 388 GLY A O 1
ATOM 3007 N N . ALA A 1 389 ? -8.294 5.552 28.986 1.00 89.19 389 ALA A N 1
ATOM 3008 C CA . ALA A 1 389 ? -8.502 4.598 27.895 1.00 89.19 389 ALA A CA 1
ATOM 3009 C C . ALA A 1 389 ? -8.496 5.288 26.522 1.00 89.19 389 ALA A C 1
ATOM 3011 O O . ALA A 1 389 ? -8.948 6.425 26.395 1.00 89.19 389 ALA A O 1
ATOM 3012 N N . TYR A 1 390 ? -8.039 4.592 25.482 1.00 92.69 390 TYR A N 1
ATOM 3013 C CA . TYR A 1 390 ? -8.055 5.118 24.116 1.00 92.69 390 TYR A CA 1
ATOM 3014 C C . TYR A 1 390 ? -9.478 5.246 23.555 1.00 92.69 390 TYR A C 1
ATOM 3016 O O . TYR A 1 390 ? -10.365 4.448 23.871 1.00 92.69 390 TYR A O 1
ATOM 3024 N N . VAL A 1 391 ? -9.700 6.258 22.714 1.00 93.81 391 VAL A N 1
ATOM 3025 C CA . VAL A 1 391 ? -10.932 6.412 21.929 1.00 93.81 391 VAL A CA 1
ATOM 3026 C C . VAL A 1 391 ? -11.014 5.274 20.917 1.00 93.81 391 VAL A C 1
ATOM 3028 O O . VAL A 1 391 ? -10.020 4.950 20.258 1.00 93.81 391 VAL A O 1
ATOM 3031 N N . ARG A 1 392 ? -12.190 4.648 20.816 1.00 92.88 392 ARG A N 1
ATOM 3032 C CA . ARG A 1 392 ? -12.395 3.467 19.979 1.00 92.88 392 ARG A CA 1
ATOM 3033 C C . ARG A 1 392 ? -13.318 3.757 18.815 1.00 92.88 392 ARG A C 1
ATOM 3035 O O . ARG A 1 392 ? -14.282 4.513 18.922 1.00 92.88 392 ARG A O 1
ATOM 3042 N N . CYS A 1 393 ? -13.006 3.111 17.708 1.00 93.56 393 CYS A N 1
ATOM 3043 C CA . CYS A 1 393 ? -13.870 3.039 16.557 1.00 93.56 393 CYS A CA 1
ATOM 3044 C C . CYS A 1 393 ? -15.067 2.122 16.808 1.00 93.56 393 CYS A C 1
ATOM 3046 O O . CYS A 1 393 ? -15.035 1.257 17.685 1.00 93.56 393 CYS A O 1
ATOM 3048 N N . ALA A 1 394 ? -16.107 2.289 15.994 1.00 88.25 394 ALA A N 1
ATOM 3049 C CA . ALA A 1 394 ? -17.288 1.448 16.015 1.00 88.25 394 ALA A CA 1
ATOM 3050 C C . ALA A 1 394 ? -16.920 -0.028 15.818 1.00 88.25 394 ALA A C 1
ATOM 3052 O O . ALA A 1 394 ? -16.330 -0.422 14.806 1.00 88.25 394 ALA A O 1
ATOM 3053 N N . THR A 1 395 ? -17.328 -0.846 16.782 1.00 83.88 395 THR A N 1
ATOM 3054 C CA . THR A 1 395 ? -17.469 -2.289 16.611 1.00 83.88 395 THR A CA 1
ATOM 3055 C C . THR A 1 395 ? -18.799 -2.583 15.924 1.00 83.88 395 THR A C 1
ATOM 3057 O O . THR A 1 395 ? -19.722 -1.763 15.923 1.00 83.88 395 THR A O 1
ATOM 3060 N N . ASN A 1 396 ? -18.935 -3.771 15.343 1.00 67.94 396 ASN A N 1
ATOM 3061 C CA . ASN A 1 396 ? -20.258 -4.246 14.961 1.00 67.94 396 ASN A CA 1
ATOM 3062 C C . ASN A 1 396 ? -21.154 -4.366 16.205 1.00 67.94 396 ASN A C 1
ATOM 3064 O O . ASN A 1 396 ? -20.650 -4.724 17.276 1.00 67.94 396 ASN A O 1
ATOM 3068 N N . PRO A 1 397 ? -22.482 -4.180 16.066 1.00 50.28 397 PRO A N 1
ATOM 3069 C CA . PRO A 1 397 ? -23.406 -4.853 16.967 1.00 50.28 397 PRO A CA 1
ATOM 3070 C C . PRO A 1 397 ? -23.001 -6.327 16.960 1.00 50.28 397 PRO A C 1
ATOM 3072 O O . PRO A 1 397 ? -22.841 -6.899 15.876 1.00 50.28 397 PRO A O 1
ATOM 3075 N N . GLN A 1 398 ? -22.735 -6.912 18.129 1.00 38.66 398 GLN A N 1
ATOM 3076 C CA . GLN A 1 398 ? -22.474 -8.346 18.194 1.00 38.66 398 GLN A CA 1
ATOM 3077 C C . GLN A 1 398 ? -23.625 -9.041 17.463 1.00 38.66 398 GLN A C 1
ATOM 3079 O O . GLN A 1 398 ? -24.791 -8.745 17.730 1.00 38.66 398 GLN A O 1
ATOM 3084 N N . ALA A 1 399 ? -23.296 -9.877 16.474 1.00 29.09 399 ALA A N 1
ATOM 3085 C CA . ALA A 1 399 ? -24.287 -10.819 15.984 1.00 29.09 399 ALA A CA 1
ATOM 3086 C C . ALA A 1 399 ? -24.754 -11.615 17.219 1.00 29.09 399 ALA A C 1
ATOM 3088 O O . ALA A 1 399 ? -23.883 -11.984 18.014 1.00 29.09 399 ALA A O 1
ATOM 3089 N N . PRO A 1 400 ? -26.074 -11.748 17.432 1.00 29.98 400 PRO A N 1
ATOM 3090 C CA . PRO A 1 400 ? -26.632 -12.347 18.640 1.00 29.98 400 PRO A CA 1
ATOM 3091 C C . PRO A 1 400 ? -26.085 -13.746 18.927 1.00 29.98 400 PRO A C 1
ATOM 3093 O O . PRO A 1 400 ? -25.743 -14.463 17.955 1.00 29.98 400 PRO A O 1
#

pLDDT: mean 88.26, std 15.12, range [29.09, 98.5]

Radius of gyration: 27.3 Å; chains: 1; bounding box: 67×50×115 Å